Protein AF-A0A915LL38-F1 (afdb_monomer_lite)

Foldseek 3Di:
DCPPPVDDDDDDDDDFQKAKEFDAKDWDWFWDWDDDPDQIFTKIWTFIKDFAPFVFQAAEAEAEQEDDPADDPVLSVLLVLLVVVQQCAALQLGRGHGRMYTYTYGIHDDPGNYDSPSNSVRNNVRVVVCRVPTHMFMKFWKKWKKKKAFPVLVVVLVVLCVVQVKDWPDWDDDPTIIITIIIGTPVSCPPVQVVQCVSRVNRMDMDIDTDTIDTDDPVVRVVVSVVSCVVQPKDKDFDPAAWQDKDWDPDDDPVRDTDMDTDGDDDPDDDDADDDDPDFDWDWDWFLWIWIKTAARDDDPPDRRIDTQDTGAPDDPPDPGGFGWQEKDAQPQDNQWIWTFGQVQKIWIKGWDQDDDDPDRDGIDIDTPDMDRNDPGGWRYKDFFADNPPRSQKMWTFFLQQWIWIAGNVCRVDIDTQEHDPVRAGKRDWEAANPDRQKIWTFGPFDQKIFITGSVDGHDTPDIQHDHPTGWQEKYHQLVDNFWIWIFFQSQKIFICGNVPPPDSHGPDIDGHPGTWNYKDAHNVLRQWIWTGGTRMIIIHGD

Structure (mmCIF, N/CA/C/O backbone):
data_AF-A0A915LL38-F1
#
_entry.id   AF-A0A915LL38-F1
#
loop_
_atom_site.group_PDB
_atom_site.id
_atom_site.type_symbol
_atom_site.label_atom_id
_atom_site.label_alt_id
_atom_site.label_comp_id
_atom_site.label_asym_id
_atom_site.label_entity_id
_atom_site.label_seq_id
_atom_site.pdbx_PDB_ins_code
_atom_site.Cartn_x
_atom_site.Cartn_y
_atom_site.Cartn_z
_atom_site.occupancy
_atom_site.B_iso_or_equiv
_atom_site.auth_seq_id
_atom_site.auth_comp_id
_atom_site.auth_asym_id
_atom_site.auth_atom_id
_atom_site.pdbx_PDB_model_num
ATOM 1 N N . MET A 1 1 ? -30.058 -10.650 5.267 1.00 68.88 1 MET A N 1
ATOM 2 C CA . MET A 1 1 ? -29.071 -11.325 4.387 1.00 68.88 1 MET A CA 1
ATOM 3 C C . MET A 1 1 ? -29.029 -12.828 4.607 1.00 68.88 1 MET A C 1
ATOM 5 O O . MET A 1 1 ? -29.553 -13.526 3.760 1.00 68.88 1 MET A O 1
ATOM 9 N N . LYS A 1 2 ? -28.516 -13.347 5.729 1.00 74.44 2 LYS A N 1
ATOM 10 C CA . LYS A 1 2 ? -28.431 -14.805 5.933 1.00 74.44 2 LYS A CA 1
ATOM 11 C C . LYS A 1 2 ? -29.792 -15.522 5.976 1.00 74.44 2 LYS A C 1
ATOM 13 O O . LYS A 1 2 ? -29.983 -16.490 5.266 1.00 74.44 2 LYS A O 1
ATOM 18 N N . ASN A 1 3 ? -30.751 -15.025 6.761 1.00 77.56 3 ASN A N 1
ATOM 19 C CA . ASN A 1 3 ? -32.023 -15.742 6.967 1.00 77.56 3 ASN A CA 1
ATOM 20 C C . ASN A 1 3 ? -33.035 -15.568 5.824 1.00 77.56 3 ASN A C 1
ATOM 22 O O . ASN A 1 3 ? -33.886 -16.423 5.630 1.00 77.56 3 ASN A O 1
ATOM 26 N N . GLU A 1 4 ? -32.965 -14.449 5.105 1.00 83.88 4 GLU A N 1
ATOM 27 C CA . GLU A 1 4 ? -33.954 -14.090 4.078 1.00 83.88 4 GLU A CA 1
ATOM 28 C C . GLU A 1 4 ? -33.425 -14.294 2.651 1.00 83.88 4 GLU A C 1
ATOM 30 O O . GLU A 1 4 ? -34.201 -14.561 1.744 1.00 83.88 4 GLU A O 1
ATOM 35 N N . PHE A 1 5 ? -32.104 -14.221 2.452 1.00 85.50 5 PHE A N 1
ATOM 36 C CA . PHE A 1 5 ? -31.463 -14.318 1.134 1.00 85.50 5 PHE A CA 1
ATOM 37 C C . PHE A 1 5 ? -30.436 -15.457 1.043 1.00 85.50 5 PHE A C 1
ATOM 39 O O . PHE A 1 5 ? -29.710 -15.518 0.057 1.00 85.50 5 PHE A O 1
ATOM 46 N N . ASP A 1 6 ? -30.329 -16.305 2.075 1.00 79.19 6 ASP A N 1
ATOM 47 C CA . ASP A 1 6 ? -29.375 -17.427 2.173 1.00 79.19 6 ASP A CA 1
ATOM 48 C C . ASP A 1 6 ? -27.926 -17.058 1.786 1.00 79.19 6 ASP A C 1
ATOM 50 O O . ASP A 1 6 ? -27.163 -17.845 1.234 1.00 79.19 6 ASP A O 1
ATOM 54 N N . CYS A 1 7 ? -27.544 -15.806 2.056 1.00 72.44 7 CYS A N 1
ATOM 55 C CA . CYS A 1 7 ? -26.225 -15.277 1.731 1.00 72.44 7 CYS A CA 1
ATOM 56 C C . CYS A 1 7 ? -25.326 -15.354 2.978 1.00 72.44 7 CYS A C 1
ATOM 58 O O . CYS A 1 7 ? -25.593 -14.634 3.956 1.00 72.44 7 CYS A O 1
ATOM 60 N N . PRO A 1 8 ? -24.294 -16.224 2.995 1.00 70.31 8 PRO A N 1
ATOM 61 C CA . PRO A 1 8 ? -23.349 -16.297 4.100 1.00 70.31 8 PRO A CA 1
ATOM 62 C C . PRO A 1 8 ? -22.498 -15.024 4.127 1.00 70.31 8 PRO A C 1
ATOM 64 O O . PRO A 1 8 ? -21.808 -14.700 3.165 1.00 70.31 8 PRO A O 1
ATOM 67 N N . VAL A 1 9 ? -22.560 -14.299 5.244 1.00 78.12 9 VAL A N 1
ATOM 68 C CA . VAL A 1 9 ? -21.786 -13.077 5.483 1.00 78.12 9 VAL A CA 1
ATOM 69 C C . VAL A 1 9 ? -20.932 -13.245 6.731 1.00 78.12 9 VAL A C 1
ATOM 71 O O . VAL A 1 9 ? -21.411 -13.736 7.757 1.00 78.12 9 VAL A O 1
ATOM 74 N N . GLU A 1 10 ? -19.674 -12.831 6.641 1.00 73.31 10 GLU A N 1
ATOM 75 C CA . GLU A 1 10 ? -18.786 -12.706 7.793 1.00 73.31 10 GLU A CA 1
ATOM 76 C C . GLU A 1 10 ? -19.071 -11.368 8.480 1.00 73.31 10 GLU A C 1
ATOM 78 O O . GLU A 1 10 ? -19.051 -10.310 7.852 1.00 73.31 10 GLU A O 1
ATOM 83 N N . LEU A 1 11 ? -19.413 -11.415 9.768 1.00 72.31 11 LEU A N 1
ATOM 84 C CA . LEU A 1 11 ? -19.729 -10.224 10.550 1.00 72.31 11 LEU A CA 1
ATOM 85 C C . LEU A 1 11 ? -18.478 -9.789 11.315 1.00 72.31 11 LEU A C 1
ATOM 87 O O . LEU A 1 11 ? -18.025 -10.495 12.213 1.00 72.31 11 LEU A O 1
ATOM 91 N N . GLY A 1 12 ? -17.935 -8.629 10.952 1.00 68.69 12 GLY A N 1
ATOM 92 C CA . GLY A 1 12 ? -16.878 -7.952 11.701 1.00 68.69 12 GLY A CA 1
ATOM 93 C C . GLY A 1 12 ? -17.430 -6.994 12.759 1.00 68.69 12 GLY A C 1
ATOM 94 O O . GLY A 1 12 ? -18.641 -6.775 12.861 1.00 68.69 12 GLY A O 1
ATOM 95 N N . GLN A 1 13 ? -16.532 -6.388 13.537 1.00 69.06 13 GLN A N 1
ATOM 96 C CA . GLN A 1 13 ? -16.903 -5.255 14.382 1.00 69.06 13 GLN A CA 1
ATOM 97 C C . GLN A 1 13 ? -17.283 -4.049 13.504 1.00 69.06 13 GLN A C 1
ATOM 99 O O . GLN A 1 13 ? -16.668 -3.836 12.457 1.00 69.06 13 GLN A O 1
ATOM 104 N N . PRO A 1 14 ? -18.293 -3.256 13.897 1.00 74.06 14 PRO A N 1
ATOM 105 C CA . PRO A 1 14 ? -18.646 -2.043 13.174 1.00 74.06 14 PRO A CA 1
ATOM 106 C C . PRO A 1 14 ? -17.472 -1.057 13.171 1.00 74.06 14 PRO A C 1
ATOM 108 O O . PRO A 1 14 ? -16.907 -0.743 14.217 1.00 74.06 14 PRO A O 1
ATOM 111 N N . ALA A 1 15 ? -17.115 -0.554 11.990 1.00 77.38 15 ALA A N 1
ATOM 112 C CA . ALA A 1 15 ? -16.049 0.428 11.846 1.00 77.38 15 ALA A CA 1
ATOM 113 C C . ALA A 1 15 ? -16.497 1.801 12.371 1.00 77.38 15 ALA A C 1
ATOM 115 O O . ALA A 1 15 ? -17.581 2.290 12.041 1.00 77.38 15 ALA A O 1
ATOM 116 N N . VAL A 1 16 ? -15.644 2.442 13.172 1.00 86.56 16 VAL A N 1
ATOM 117 C CA . VAL A 1 16 ? -15.850 3.828 13.608 1.00 86.56 16 VAL A CA 1
ATOM 118 C C . VAL A 1 16 ? -15.540 4.759 12.436 1.00 86.56 16 VAL A C 1
ATOM 120 O O . VAL A 1 16 ? -14.494 4.649 11.800 1.00 86.56 16 VAL A O 1
ATOM 123 N N . SER A 1 17 ? -16.438 5.703 12.150 1.00 90.06 17 SER A N 1
ATOM 124 C CA . SER A 1 17 ? -16.209 6.727 11.125 1.00 90.06 17 SER A CA 1
ATOM 125 C C . SER A 1 17 ? -15.268 7.813 11.655 1.00 90.06 17 SER A C 1
ATOM 127 O O . SER A 1 17 ? -15.726 8.882 12.062 1.00 90.06 17 SER A O 1
ATOM 129 N N . TYR A 1 18 ? -13.962 7.558 11.630 1.00 92.31 18 TYR A N 1
ATOM 130 C CA . TYR A 1 18 ? -12.944 8.576 11.893 1.00 92.31 18 TYR A CA 1
ATOM 131 C C . TYR A 1 18 ? -12.947 9.678 10.821 1.00 92.31 18 TYR A C 1
ATOM 133 O O . TYR A 1 18 ? -13.395 9.471 9.686 1.00 92.31 18 TYR A O 1
ATOM 141 N N . LYS A 1 19 ? -12.446 10.860 11.188 1.00 93.69 19 LYS A N 1
ATOM 142 C CA . LYS A 1 19 ? -12.134 11.972 10.274 1.00 93.69 19 LYS A CA 1
ATOM 143 C C . LYS A 1 19 ? -10.692 12.418 10.484 1.00 93.69 19 LYS A C 1
ATOM 145 O O . LYS A 1 19 ? -10.085 12.078 11.494 1.00 93.69 19 LYS A O 1
ATOM 150 N N . GLU A 1 20 ? -10.156 13.188 9.551 1.00 94.12 20 GLU A N 1
ATOM 151 C CA . GLU A 1 20 ? -8.799 13.734 9.643 1.00 94.12 20 GLU A CA 1
ATOM 152 C C . GLU A 1 20 ? -8.841 15.259 9.689 1.00 94.12 20 GLU A C 1
ATOM 154 O O . GLU A 1 20 ? -9.642 15.886 8.997 1.00 94.12 20 GLU A O 1
ATOM 159 N N . THR A 1 21 ? -7.988 15.875 10.503 1.00 94.12 21 THR A N 1
ATOM 160 C CA . THR A 1 21 ? -7.884 17.335 10.563 1.00 94.12 21 THR A CA 1
ATOM 161 C C . THR A 1 21 ? -6.459 17.803 10.815 1.00 94.12 21 THR A C 1
ATOM 163 O O . THR A 1 21 ? -5.564 17.014 11.119 1.00 94.12 21 THR A O 1
ATOM 166 N N . LEU A 1 22 ? -6.243 19.104 10.669 1.00 93.25 22 LEU A N 1
ATOM 167 C CA . LEU A 1 22 ? -4.956 19.740 10.898 1.00 93.25 22 LEU A CA 1
ATOM 168 C C . LEU A 1 22 ? -4.808 20.094 12.387 1.00 93.25 22 LEU A C 1
ATOM 170 O O . LEU A 1 22 ? -5.749 20.577 13.004 1.00 93.25 22 LEU A O 1
ATOM 174 N N . LYS A 1 23 ? -3.629 19.892 12.984 1.00 90.38 23 LYS A N 1
ATOM 175 C CA . LYS A 1 23 ? -3.367 20.283 14.384 1.00 90.38 23 LYS A CA 1
ATOM 176 C C . LYS A 1 23 ? -2.875 21.723 14.515 1.00 90.38 23 LYS A C 1
ATOM 178 O O . LYS A 1 23 ? -3.242 22.433 15.446 1.00 90.38 23 LYS A O 1
ATOM 183 N N . THR A 1 24 ? -1.998 22.142 13.608 1.00 91.94 24 THR A N 1
ATOM 184 C CA . THR A 1 24 ? -1.317 23.443 13.645 1.00 91.94 24 THR A CA 1
ATOM 185 C C . THR A 1 24 ? -1.455 24.151 12.305 1.00 91.94 24 THR A C 1
ATOM 187 O O . THR A 1 24 ? -1.297 23.476 11.289 1.00 91.94 24 THR A O 1
ATOM 190 N N . PRO A 1 25 ? -1.665 25.481 12.271 1.00 93.62 25 PRO A N 1
ATOM 191 C CA . PRO A 1 25 ? -1.742 26.232 11.023 1.00 93.62 25 PRO A CA 1
ATOM 192 C C . PRO A 1 25 ? -0.567 25.955 10.080 1.00 93.62 25 PRO A C 1
ATOM 194 O O . PRO A 1 25 ? 0.588 25.959 10.508 1.00 93.62 25 PRO A O 1
ATOM 197 N N . TYR A 1 26 ? -0.859 25.758 8.796 1.00 94.56 26 TYR A N 1
ATOM 198 C CA . TYR A 1 26 ? 0.138 25.477 7.766 1.00 94.56 26 TYR A CA 1
ATOM 199 C C . TYR A 1 26 ? 0.114 26.561 6.689 1.00 94.56 26 TYR A C 1
ATOM 201 O O . TYR A 1 26 ? -0.915 26.792 6.058 1.00 94.56 26 TYR A O 1
ATOM 209 N N . ARG A 1 27 ? 1.245 27.243 6.480 1.00 94.62 27 ARG A N 1
ATOM 210 C CA . ARG A 1 27 ? 1.398 28.237 5.407 1.00 94.62 27 ARG A CA 1
ATOM 211 C C . ARG A 1 27 ? 1.916 27.544 4.156 1.00 94.62 27 ARG A C 1
ATOM 213 O O . ARG A 1 27 ? 2.915 26.834 4.237 1.00 94.62 27 ARG A O 1
ATOM 220 N N . PHE A 1 28 ? 1.274 27.786 3.021 1.00 92.94 28 PHE A N 1
ATOM 221 C CA . PHE A 1 28 ? 1.658 27.195 1.745 1.00 92.94 28 PHE A CA 1
ATOM 222 C C . PHE A 1 28 ? 1.964 28.273 0.706 1.00 92.94 28 PHE A C 1
ATOM 224 O O . PHE A 1 28 ? 1.309 29.312 0.653 1.00 92.94 28 PHE A O 1
ATOM 231 N N . ASN A 1 29 ? 2.949 27.990 -0.143 1.00 93.19 29 ASN A N 1
ATOM 232 C CA . ASN A 1 29 ? 3.194 28.687 -1.398 1.00 93.19 29 ASN A CA 1
ATOM 233 C C . ASN A 1 29 ? 3.521 27.607 -2.430 1.00 93.19 29 ASN A C 1
ATOM 235 O O . ASN A 1 29 ? 4.539 26.925 -2.313 1.00 93.19 29 ASN A O 1
ATOM 239 N N . PHE A 1 30 ? 2.616 27.406 -3.384 1.00 93.19 30 PHE A N 1
ATOM 240 C CA . PHE A 1 30 ? 2.692 26.306 -4.330 1.00 93.19 30 PHE A CA 1
ATOM 241 C C . PHE A 1 30 ? 2.606 26.806 -5.765 1.00 93.19 30 PHE A C 1
ATOM 243 O O . PHE A 1 30 ? 1.687 27.543 -6.126 1.00 93.19 30 PHE A O 1
ATOM 250 N N . ARG A 1 31 ? 3.533 26.340 -6.607 1.00 91.69 31 ARG A N 1
ATOM 251 C CA . ARG A 1 31 ? 3.611 26.686 -8.027 1.00 91.69 31 ARG A CA 1
ATOM 252 C C . ARG A 1 31 ? 3.533 25.438 -8.899 1.00 91.69 31 ARG A C 1
ATOM 254 O O . ARG A 1 31 ? 4.475 24.655 -8.977 1.00 91.69 31 ARG A O 1
ATOM 261 N N . HIS A 1 32 ? 2.440 25.311 -9.639 1.00 88.25 32 HIS A N 1
ATOM 262 C CA . HIS A 1 32 ? 2.255 24.316 -10.688 1.00 88.25 32 HIS A CA 1
ATOM 263 C C . HIS A 1 32 ? 2.714 24.879 -12.035 1.00 88.25 32 HIS A C 1
ATOM 265 O O . HIS A 1 32 ? 2.169 25.871 -12.524 1.00 88.25 32 HIS A O 1
ATOM 271 N N . LYS A 1 33 ? 3.705 24.237 -12.660 1.00 88.44 33 LYS A N 1
ATOM 272 C CA . LYS A 1 33 ? 4.125 24.525 -14.037 1.00 88.44 33 LYS A CA 1
ATOM 273 C C . LYS A 1 33 ? 4.385 23.214 -14.771 1.00 88.44 33 LYS A C 1
ATOM 275 O O . LYS A 1 33 ? 5.311 22.488 -14.423 1.00 88.44 33 LYS A O 1
ATOM 280 N N . LYS A 1 34 ? 3.604 22.932 -15.814 1.00 83.19 34 LYS A N 1
ATOM 281 C CA . LYS A 1 34 ? 3.813 21.782 -16.704 1.00 83.19 34 LYS A CA 1
ATOM 282 C C . LYS A 1 34 ? 3.787 22.251 -18.153 1.00 83.19 34 LYS A C 1
ATOM 284 O O . LYS A 1 34 ? 2.810 22.849 -18.591 1.00 83.19 34 LYS A O 1
ATOM 289 N N . GLN A 1 35 ? 4.861 21.980 -18.889 1.00 75.56 35 GLN A N 1
ATOM 290 C CA . GLN A 1 35 ? 4.996 22.341 -20.299 1.00 75.56 35 GLN A CA 1
ATOM 291 C C . GLN A 1 35 ? 5.463 21.104 -21.072 1.00 75.56 35 GLN A C 1
ATOM 293 O O . GLN A 1 35 ? 6.654 20.854 -21.211 1.00 75.56 35 GLN A O 1
ATOM 298 N N . THR A 1 36 ? 4.510 20.284 -21.512 1.00 59.91 36 THR A N 1
ATOM 299 C CA . THR A 1 36 ? 4.756 19.076 -22.315 1.00 59.91 36 THR A CA 1
ATOM 300 C C . THR A 1 36 ? 4.181 19.288 -23.709 1.00 59.91 36 THR A C 1
ATOM 302 O O . THR A 1 36 ? 2.989 19.072 -23.888 1.00 59.91 36 THR A O 1
ATOM 305 N N . GLY A 1 37 ? 4.998 19.755 -24.661 1.00 61.84 37 GLY A N 1
ATOM 306 C CA . GLY A 1 37 ? 4.751 19.780 -26.120 1.00 61.84 37 GLY A CA 1
ATOM 307 C C . GLY A 1 37 ? 3.526 20.538 -26.678 1.00 61.84 37 GLY A C 1
ATOM 308 O O . GLY A 1 37 ? 3.541 20.896 -27.850 1.00 61.84 37 GLY A O 1
ATOM 309 N N . GLY A 1 38 ? 2.490 20.800 -25.876 1.00 71.19 38 GLY A N 1
ATOM 310 C CA . GLY A 1 38 ? 1.219 21.438 -26.236 1.00 71.19 38 GLY A CA 1
ATOM 311 C C . GLY A 1 38 ? 0.833 22.550 -25.251 1.00 71.19 38 GLY A C 1
ATOM 312 O O . GLY A 1 38 ? 1.714 23.218 -24.712 1.00 71.19 38 GLY A O 1
ATOM 313 N N . HIS A 1 39 ? -0.472 22.762 -25.015 1.00 68.31 39 HIS A N 1
ATOM 314 C CA . HIS A 1 39 ? -0.957 23.793 -24.084 1.00 68.31 39 HIS A CA 1
ATOM 315 C C . HIS A 1 39 ? -0.325 23.634 -22.695 1.00 68.31 39 HIS A C 1
ATOM 317 O O . HIS A 1 39 ? -0.436 22.578 -22.066 1.00 68.31 39 HIS A O 1
ATOM 323 N N . GLY A 1 40 ? 0.349 24.688 -22.230 1.00 80.19 40 GLY A N 1
ATOM 324 C CA . GLY A 1 40 ? 0.958 24.715 -20.912 1.00 80.19 40 GLY A CA 1
ATOM 325 C C . GLY A 1 40 ? -0.099 24.714 -19.814 1.00 80.19 40 GLY A C 1
ATOM 326 O O . GLY A 1 40 ? -1.244 25.116 -20.014 1.00 80.19 40 GLY A O 1
ATOM 327 N N . GLN A 1 41 ? 0.294 24.251 -18.632 1.00 87.12 41 GLN A N 1
ATOM 328 C CA . GLN A 1 41 ? -0.480 24.422 -17.409 1.00 87.12 41 GLN A CA 1
ATOM 329 C C . GLN A 1 41 ? 0.317 25.280 -16.440 1.00 87.12 41 GLN A C 1
ATOM 331 O O . GLN A 1 41 ? 1.473 24.966 -16.133 1.00 87.12 41 GLN A O 1
ATOM 336 N N . PHE A 1 42 ? -0.316 26.336 -15.942 1.00 89.62 42 PHE A N 1
ATOM 337 C CA . PHE A 1 42 ? 0.270 27.231 -14.959 1.00 89.62 42 PHE A CA 1
ATOM 338 C C . PHE A 1 42 ? -0.739 27.619 -13.879 1.00 89.62 42 PHE A C 1
ATOM 340 O O . PHE A 1 42 ? -1.865 28.016 -14.188 1.00 89.62 42 PHE A O 1
ATOM 347 N N . GLY A 1 43 ? -0.309 27.571 -12.622 1.00 90.94 43 GLY A N 1
ATOM 348 C CA . GLY A 1 43 ? -1.015 28.181 -11.502 1.00 90.94 43 GLY A CA 1
ATOM 349 C C . GLY A 1 43 ? -0.109 28.288 -10.283 1.00 90.94 43 GLY A C 1
ATOM 350 O O . GLY A 1 43 ? 0.601 27.344 -9.954 1.00 90.94 43 GLY A O 1
ATOM 351 N N . GLU A 1 44 ? -0.124 29.435 -9.620 1.00 92.62 44 GLU A N 1
ATOM 352 C CA . GLU A 1 44 ? 0.602 29.675 -8.373 1.00 92.62 44 GLU A CA 1
ATOM 353 C C . GLU A 1 44 ? -0.400 30.158 -7.327 1.00 92.62 44 GLU A C 1
ATOM 355 O O . GLU A 1 44 ? -1.184 31.063 -7.618 1.00 92.62 44 GLU A O 1
ATOM 360 N N . ILE A 1 45 ? -0.416 29.530 -6.153 1.00 92.94 45 ILE A N 1
ATOM 361 C CA . ILE A 1 45 ? -1.306 29.881 -5.041 1.00 92.94 45 ILE A CA 1
ATOM 362 C C . ILE A 1 45 ? -0.511 29.977 -3.744 1.00 92.94 45 ILE A C 1
ATOM 364 O O . ILE A 1 45 ? 0.352 29.141 -3.471 1.00 92.94 45 ILE A O 1
ATOM 368 N N . GLU A 1 46 ? -0.837 30.964 -2.923 1.00 93.56 46 GLU A N 1
ATOM 369 C CA . GLU A 1 46 ? -0.294 31.112 -1.580 1.00 93.56 46 GLU A CA 1
ATOM 370 C C . GLU A 1 46 ? -1.387 31.415 -0.559 1.00 93.56 46 GLU A C 1
ATOM 372 O O . GLU A 1 46 ? -2.418 32.028 -0.857 1.00 93.56 46 GLU A O 1
ATOM 377 N N . GLY A 1 47 ? -1.181 30.939 0.664 1.00 93.31 47 GLY A N 1
ATOM 378 C CA . GLY A 1 47 ? -2.191 31.047 1.697 1.00 93.31 47 GLY A CA 1
ATOM 379 C C . GLY A 1 47 ? -1.858 30.301 2.976 1.00 93.31 47 GLY A C 1
ATOM 380 O O . GLY A 1 47 ? -0.714 29.923 3.245 1.00 93.31 47 GLY A O 1
ATOM 381 N N . VAL A 1 48 ? -2.890 30.111 3.794 1.00 94.81 48 VAL A N 1
ATOM 382 C CA . VAL A 1 48 ? -2.792 29.438 5.090 1.00 94.81 48 VAL A CA 1
ATOM 383 C C . VAL A 1 48 ? -3.950 28.465 5.255 1.00 94.81 48 VAL A C 1
ATOM 385 O O . VAL A 1 48 ? -5.093 28.802 4.963 1.00 94.81 48 VAL A O 1
ATOM 388 N N . ILE A 1 49 ? -3.654 27.267 5.749 1.00 94.50 49 ILE A N 1
ATOM 389 C CA . ILE A 1 49 ? -4.644 26.298 6.213 1.00 94.50 49 ILE A CA 1
ATOM 390 C C . ILE A 1 49 ? -4.697 26.400 7.732 1.00 94.50 49 ILE A C 1
ATOM 392 O O . ILE A 1 49 ? -3.691 26.159 8.399 1.00 94.50 49 ILE A O 1
ATOM 396 N N . ASN A 1 50 ? -5.854 26.760 8.274 1.00 93.19 50 ASN A N 1
ATOM 397 C CA . ASN A 1 50 ? -6.085 26.836 9.710 1.00 93.19 50 ASN A CA 1
ATOM 398 C C . ASN A 1 50 ? -6.960 25.669 10.182 1.00 93.19 50 ASN A C 1
ATOM 400 O O . ASN A 1 50 ? -7.917 25.307 9.490 1.00 93.19 50 ASN A O 1
ATOM 404 N N . PRO A 1 51 ? -6.678 25.105 11.368 1.00 91.75 51 PRO A N 1
ATOM 405 C CA . PRO A 1 51 ? -7.627 24.226 12.031 1.00 91.75 51 PRO A CA 1
ATOM 406 C C . PRO A 1 51 ? -8.860 25.016 12.473 1.00 91.75 51 PRO A C 1
ATOM 408 O O . PRO A 1 51 ? -8.749 26.147 12.952 1.00 91.75 51 PRO A O 1
ATOM 411 N N . GLN A 1 52 ? -10.035 24.420 12.313 1.00 88.25 52 GLN A N 1
ATOM 412 C CA . GLN A 1 52 ? -11.290 24.978 12.804 1.00 88.25 52 GLN A CA 1
ATOM 413 C C . GLN A 1 52 ? -11.524 24.602 14.275 1.00 88.25 52 GLN A C 1
ATOM 415 O O . GLN A 1 52 ? -10.959 23.624 14.771 1.00 88.25 52 GLN A O 1
ATOM 420 N N . PRO A 1 53 ? -12.345 25.381 15.003 1.00 82.25 53 PRO A N 1
ATOM 421 C CA . PRO A 1 53 ? -12.722 25.036 16.364 1.00 82.25 53 PRO A CA 1
ATOM 422 C C . PRO A 1 53 ? -13.579 23.754 16.398 1.00 82.25 53 PRO A C 1
ATOM 424 O O . PRO A 1 53 ? -14.208 23.407 15.389 1.00 82.25 53 PRO A O 1
ATOM 427 N N . PRO A 1 54 ? -13.654 23.063 17.554 1.00 74.25 54 PRO A N 1
ATOM 428 C CA . PRO A 1 54 ? -14.308 21.760 17.682 1.00 74.25 54 PRO A CA 1
ATOM 429 C C . PRO A 1 54 ? -15.752 21.697 17.167 1.00 74.25 54 PRO A C 1
ATOM 431 O O . PRO A 1 54 ? -16.196 20.662 16.669 1.00 74.25 54 PRO A O 1
ATOM 434 N N . GLU A 1 55 ? -16.486 22.805 17.244 1.00 77.44 55 GLU A N 1
ATOM 435 C CA . GLU A 1 55 ? -17.878 22.920 16.805 1.00 77.44 55 GLU A CA 1
ATOM 436 C C . GLU A 1 55 ? -18.029 22.870 15.276 1.00 77.44 55 GLU A C 1
ATOM 438 O O . GLU A 1 55 ? -19.100 22.537 14.771 1.00 77.44 55 GLU A O 1
ATOM 443 N N . ARG A 1 56 ? -16.961 23.179 14.527 1.00 81.62 56 ARG A N 1
ATOM 444 C CA . ARG A 1 56 ? -16.930 23.197 13.053 1.00 81.62 56 ARG A CA 1
ATOM 445 C C . ARG A 1 56 ? -16.065 22.082 12.461 1.00 81.62 56 ARG A C 1
ATOM 447 O O . ARG A 1 56 ? -15.795 22.089 11.261 1.00 81.62 56 ARG A O 1
ATOM 454 N N . ASN A 1 57 ? -15.706 21.077 13.262 1.00 79.12 57 ASN A N 1
ATOM 455 C CA . ASN A 1 57 ? -14.874 19.940 12.852 1.00 79.12 57 ASN A CA 1
ATOM 456 C C . ASN A 1 57 ? -15.464 19.059 11.735 1.00 79.12 57 ASN A C 1
ATOM 458 O O . ASN A 1 57 ? -14.808 18.122 11.293 1.00 79.12 57 ASN A O 1
ATOM 462 N N . THR A 1 58 ? -16.682 19.329 11.262 1.00 81.69 58 THR A N 1
ATOM 463 C CA . THR A 1 58 ? -17.344 18.617 10.157 1.00 81.69 58 THR A CA 1
ATOM 464 C C . THR A 1 58 ? -17.279 19.353 8.820 1.00 81.69 58 THR A C 1
ATOM 466 O O . THR A 1 58 ? -17.607 18.761 7.793 1.00 81.69 58 THR A O 1
ATOM 469 N N . ILE A 1 59 ? -16.861 20.622 8.805 1.00 86.88 59 ILE A N 1
ATOM 470 C CA . ILE A 1 59 ? -16.947 21.490 7.627 1.00 86.88 59 ILE A CA 1
ATOM 471 C C . ILE A 1 59 ? -15.540 21.771 7.095 1.00 86.88 59 ILE A C 1
ATOM 473 O O . ILE A 1 59 ? -14.595 21.953 7.860 1.00 86.88 59 ILE A O 1
ATOM 477 N N . VAL A 1 60 ? -15.411 21.795 5.770 1.00 89.56 60 VAL A N 1
ATOM 478 C CA . VAL A 1 60 ? -14.240 22.328 5.070 1.00 89.56 60 VAL A CA 1
ATOM 479 C C . VAL A 1 60 ? -14.627 23.694 4.521 1.00 89.56 60 VAL A C 1
ATOM 481 O O . VAL A 1 60 ? -15.547 23.800 3.708 1.00 89.56 60 VAL A O 1
ATOM 484 N N . GLU A 1 61 ? -13.952 24.741 4.984 1.00 90.94 61 GLU A N 1
ATOM 485 C CA . GLU A 1 61 ? -14.203 26.112 4.549 1.00 90.94 61 GLU A CA 1
ATOM 486 C C . GLU A 1 61 ? -13.108 26.591 3.593 1.00 90.94 61 GLU A C 1
ATOM 488 O O . GLU A 1 61 ? -11.929 26.274 3.749 1.00 90.94 61 GLU A O 1
ATOM 493 N N . PHE A 1 62 ? -13.516 27.348 2.576 1.00 93.00 62 PHE A N 1
ATOM 494 C CA . PHE A 1 62 ? -12.611 27.984 1.628 1.00 93.00 62 PHE A CA 1
ATOM 495 C C . PHE A 1 62 ? -12.920 29.477 1.578 1.00 93.00 62 PHE A C 1
ATOM 497 O O . PHE A 1 62 ? -14.000 29.862 1.107 1.00 93.00 62 PHE A O 1
ATOM 504 N N . THR A 1 63 ? -11.963 30.278 2.043 1.00 91.50 63 THR A N 1
ATOM 505 C CA . THR A 1 63 ? -12.072 31.731 2.190 1.00 91.50 63 THR A CA 1
ATOM 506 C C . THR A 1 63 ? -11.086 32.417 1.245 1.00 91.50 63 THR A C 1
ATOM 508 O O . THR A 1 63 ? -9.900 32.091 1.215 1.00 91.50 63 THR A O 1
ATOM 511 N N . ASP A 1 64 ? -11.579 33.381 0.470 1.00 89.38 64 ASP A N 1
ATOM 512 C CA . ASP A 1 64 ? -10.761 34.222 -0.405 1.00 89.38 64 ASP A CA 1
ATOM 513 C C . ASP A 1 64 ? -10.437 35.541 0.308 1.00 89.38 64 ASP A C 1
ATOM 515 O O . ASP A 1 64 ? -11.330 36.355 0.539 1.00 89.38 64 ASP A O 1
ATOM 519 N N . ASN A 1 65 ? -9.165 35.732 0.658 1.00 88.31 65 ASN A N 1
ATOM 520 C CA . ASN A 1 65 ? -8.618 36.974 1.206 1.00 88.31 65 ASN A CA 1
ATOM 521 C C . ASN A 1 65 ? -7.655 37.654 0.218 1.00 88.31 65 ASN A C 1
ATOM 523 O O . ASN A 1 65 ? -6.840 38.483 0.631 1.00 88.31 65 ASN A O 1
ATOM 527 N N . SER A 1 66 ? -7.728 37.316 -1.074 1.00 82.00 66 SER A N 1
ATOM 528 C CA . SER A 1 66 ? -6.845 37.901 -2.077 1.00 82.00 66 SER A CA 1
ATOM 529 C C . SER A 1 66 ? -7.139 39.380 -2.331 1.00 82.00 66 SER A C 1
ATOM 531 O O . SER A 1 66 ? -8.274 39.795 -2.577 1.00 82.00 66 SER A O 1
ATOM 533 N N . VAL A 1 67 ? -6.087 40.202 -2.254 1.00 71.69 67 VAL A N 1
ATOM 534 C CA . VAL A 1 67 ? -6.144 41.651 -2.491 1.00 71.69 67 VAL A CA 1
ATOM 535 C C . VAL A 1 67 ? -5.333 41.965 -3.751 1.00 71.69 67 VAL A C 1
ATOM 537 O O . VAL A 1 67 ? -4.155 42.292 -3.672 1.00 71.69 67 VAL A O 1
ATOM 540 N N . GLY A 1 68 ? -5.950 41.845 -4.932 1.00 64.81 68 GLY A N 1
ATOM 541 C CA . GLY A 1 68 ? -5.298 42.163 -6.212 1.00 64.81 68 GLY A CA 1
ATOM 542 C C . GLY A 1 68 ? -5.858 41.409 -7.425 1.00 64.81 68 GLY A C 1
ATOM 543 O O . GLY A 1 68 ? -6.882 40.737 -7.336 1.00 64.81 68 GLY A O 1
ATOM 544 N N . GLU A 1 69 ? -5.175 41.524 -8.571 1.00 69.56 69 GLU A N 1
ATOM 545 C CA . GLU A 1 69 ? -5.495 40.799 -9.820 1.00 69.56 69 GLU A CA 1
ATOM 546 C C . GLU A 1 69 ? -4.746 39.455 -9.972 1.00 69.56 69 GLU A C 1
ATOM 548 O O . GLU A 1 69 ? -4.867 38.803 -11.009 1.00 69.56 69 GLU A O 1
ATOM 553 N N . GLY A 1 70 ? -3.977 39.015 -8.963 1.00 77.81 70 GLY A N 1
ATOM 554 C CA . GLY A 1 70 ? -3.115 37.825 -9.045 1.00 77.81 70 GLY A CA 1
ATOM 555 C C . GLY A 1 70 ? -3.859 36.545 -9.450 1.00 77.81 70 GLY A C 1
ATOM 556 O O . GLY A 1 70 ? -3.463 35.852 -10.398 1.00 77.81 70 GLY A O 1
ATOM 557 N N . VAL A 1 71 ? -4.997 36.278 -8.796 1.00 83.81 71 VAL A N 1
ATOM 558 C CA . VAL A 1 71 ? -5.909 35.177 -9.142 1.00 83.81 71 VAL A CA 1
ATOM 559 C C . VAL A 1 71 ? -7.305 35.720 -9.476 1.00 83.81 71 VAL A C 1
ATOM 561 O O . VAL A 1 71 ? -8.034 36.162 -8.591 1.00 83.81 71 VAL A O 1
ATOM 564 N N . PRO A 1 72 ? -7.742 35.648 -10.747 1.00 85.38 72 PRO A N 1
ATOM 565 C CA . PRO A 1 72 ? -9.089 36.048 -11.136 1.00 85.38 72 PRO A CA 1
ATOM 566 C C . PRO A 1 72 ? -10.189 35.273 -10.392 1.00 85.38 72 PRO A C 1
ATOM 568 O O . PRO A 1 72 ? -10.175 34.040 -10.355 1.00 85.38 72 PRO A O 1
ATOM 571 N N . LYS A 1 73 ? -11.226 35.979 -9.915 1.00 85.31 73 LYS A N 1
ATOM 572 C CA . LYS A 1 73 ? -12.354 35.395 -9.151 1.00 85.31 73 LYS A CA 1
ATOM 573 C C . LYS A 1 73 ? -13.080 34.243 -9.855 1.00 85.31 73 LYS A C 1
ATOM 575 O O . LYS A 1 73 ? -13.640 33.375 -9.190 1.00 85.31 73 LYS A O 1
ATOM 580 N N . LYS A 1 74 ? -13.035 34.187 -11.192 1.00 87.81 74 LYS A N 1
ATOM 581 C CA . LYS A 1 74 ? -13.591 33.071 -11.981 1.00 87.81 74 LYS A CA 1
ATOM 582 C C . LYS A 1 74 ? -13.000 31.709 -11.585 1.00 87.81 74 LYS A C 1
ATOM 584 O O . LYS A 1 74 ? -13.706 30.709 -11.633 1.00 87.81 74 LYS A O 1
ATOM 589 N N . PHE A 1 75 ? -11.743 31.677 -11.137 1.00 89.12 75 PHE A N 1
ATOM 590 C CA . PHE A 1 75 ? -11.042 30.444 -10.779 1.00 89.12 75 PHE A CA 1
ATOM 591 C C . PHE A 1 75 ? -11.296 29.980 -9.338 1.00 89.12 75 PHE A C 1
ATOM 593 O O . PHE A 1 75 ? -10.909 28.864 -8.996 1.00 89.12 75 PHE A O 1
ATOM 600 N N . MET A 1 76 ? -11.991 30.765 -8.503 1.00 90.00 76 MET A N 1
ATOM 601 C CA . MET A 1 76 ? -12.311 30.366 -7.122 1.00 90.00 76 MET A CA 1
ATOM 602 C C . MET A 1 76 ? -13.187 29.110 -7.070 1.00 90.00 76 MET A C 1
ATOM 604 O O . MET A 1 76 ? -12.985 28.242 -6.224 1.00 90.00 76 MET A O 1
ATOM 608 N N . SER A 1 77 ? -14.122 28.965 -8.016 1.00 91.88 77 SER A N 1
ATOM 609 C CA . SER A 1 77 ? -14.931 27.745 -8.136 1.00 91.88 77 SER A CA 1
ATOM 610 C C . SER A 1 77 ? -14.071 26.529 -8.499 1.00 91.88 77 SER A C 1
ATOM 612 O O . SER A 1 77 ? -14.268 25.445 -7.955 1.00 91.88 77 SER A O 1
ATOM 614 N N . SER A 1 78 ? -13.084 26.715 -9.375 1.00 93.38 78 SER A N 1
ATOM 615 C CA . SER A 1 78 ? -12.162 25.665 -9.820 1.00 93.38 78 SER A CA 1
ATOM 616 C C . SER A 1 78 ? -11.224 25.227 -8.688 1.00 93.38 78 SER A C 1
ATOM 618 O O . SER A 1 78 ? -11.071 24.034 -8.443 1.00 93.38 78 SER A O 1
ATOM 620 N N . LEU A 1 79 ? -10.690 26.172 -7.908 1.00 92.50 79 LEU A N 1
ATOM 621 C CA . LEU A 1 79 ? -9.923 25.873 -6.694 1.00 92.50 79 LEU A CA 1
ATOM 622 C C . LEU A 1 79 ? -10.759 25.098 -5.666 1.00 92.50 79 LEU A C 1
ATOM 624 O O . LEU A 1 79 ? -10.314 24.065 -5.172 1.00 92.50 79 LEU A O 1
ATOM 628 N N . ARG A 1 80 ? -11.998 25.534 -5.401 1.00 93.44 80 ARG A N 1
ATOM 629 C CA . ARG A 1 80 ? -12.911 24.841 -4.479 1.00 93.44 80 ARG A CA 1
ATOM 630 C C . ARG A 1 80 ? -13.185 23.398 -4.910 1.00 93.44 80 ARG A C 1
ATOM 632 O O . ARG A 1 80 ? -13.116 22.502 -4.078 1.00 93.44 80 ARG A O 1
ATOM 639 N N . LYS A 1 81 ? -13.412 23.153 -6.205 1.00 93.62 81 LYS A N 1
ATOM 640 C CA . LYS A 1 81 ? -13.580 21.790 -6.744 1.00 93.62 81 LYS A CA 1
ATOM 641 C C . LYS A 1 81 ? -12.341 20.919 -6.526 1.00 93.62 81 LYS A C 1
ATOM 643 O O . LYS A 1 81 ? -12.480 19.743 -6.210 1.00 93.62 81 LYS A O 1
ATOM 648 N N . GLY A 1 82 ? -11.140 21.482 -6.683 1.00 92.06 82 GLY A N 1
ATOM 649 C CA . GLY A 1 82 ? -9.889 20.775 -6.387 1.00 92.06 82 GLY A CA 1
ATOM 650 C C . GLY A 1 82 ? -9.750 20.419 -4.906 1.00 92.06 82 GLY A C 1
ATOM 651 O O . GLY A 1 82 ? -9.347 19.301 -4.586 1.00 92.06 82 GLY A O 1
ATOM 652 N N . LEU A 1 83 ? -10.149 21.332 -4.013 1.00 93.69 83 LEU A N 1
ATOM 653 C CA . LEU A 1 83 ? -10.163 21.098 -2.569 1.00 93.69 83 LEU A CA 1
ATOM 654 C C . LEU A 1 83 ? -11.171 20.003 -2.183 1.00 93.69 83 LEU A C 1
ATOM 656 O O . LEU A 1 83 ? -10.809 19.062 -1.491 1.00 93.69 83 LEU A O 1
ATOM 660 N N . GLU A 1 84 ? -12.406 20.069 -2.679 1.00 92.50 84 GLU A N 1
ATOM 661 C CA . GLU A 1 84 ? -13.441 19.051 -2.426 1.00 92.50 84 GLU A CA 1
ATOM 662 C C . GLU A 1 84 ? -13.077 17.666 -2.985 1.00 92.50 84 GLU A C 1
ATOM 664 O O . GLU A 1 84 ? -13.531 16.644 -2.471 1.00 92.50 84 GLU A O 1
ATOM 669 N N . ALA A 1 85 ? -12.282 17.609 -4.059 1.00 91.12 85 ALA A N 1
ATOM 670 C CA . ALA A 1 85 ? -11.829 16.348 -4.634 1.00 91.12 85 ALA A CA 1
ATOM 671 C C . ALA A 1 85 ? -10.784 15.657 -3.749 1.00 91.12 85 ALA A C 1
ATOM 673 O O . ALA A 1 85 ? -10.868 14.445 -3.559 1.00 91.12 85 ALA A O 1
ATOM 674 N N . ILE A 1 86 ? -9.820 16.414 -3.215 1.00 91.69 86 ILE A N 1
ATOM 675 C CA . ILE A 1 86 ? -8.715 15.856 -2.426 1.00 91.69 86 ILE A CA 1
ATOM 676 C C . ILE A 1 86 ? -9.120 15.571 -0.973 1.00 91.69 86 ILE A C 1
ATOM 678 O O . ILE A 1 86 ? -8.698 14.562 -0.426 1.00 91.69 86 ILE A O 1
ATOM 682 N N . THR A 1 87 ? -10.010 16.368 -0.367 1.00 92.19 87 THR A N 1
ATOM 683 C CA . THR A 1 87 ? -10.433 16.178 1.037 1.00 92.19 87 THR A CA 1
ATOM 684 C C . THR A 1 87 ? -11.284 14.932 1.282 1.00 92.19 87 THR A C 1
ATOM 686 O O . THR A 1 87 ? -11.568 14.609 2.433 1.00 92.19 87 THR A O 1
ATOM 689 N N . LYS A 1 88 ? -11.680 14.197 0.237 1.00 91.44 88 LYS A N 1
ATOM 690 C CA . LYS A 1 88 ? -12.367 12.904 0.382 1.00 91.44 88 LYS A CA 1
ATOM 691 C C . LYS A 1 88 ? -11.474 11.825 0.990 1.00 91.44 88 LYS A C 1
ATOM 693 O O . LYS A 1 88 ? -11.994 10.977 1.708 1.00 91.44 88 LYS A O 1
ATOM 698 N N . GLU A 1 89 ? -10.171 11.875 0.720 1.00 88.56 89 GLU A N 1
ATOM 699 C CA . GLU A 1 89 ? -9.190 10.898 1.191 1.00 88.56 89 GLU A CA 1
ATOM 700 C C . GLU A 1 89 ? -8.033 11.610 1.889 1.00 88.56 89 GLU A C 1
ATOM 702 O O . GLU A 1 89 ? -7.200 12.253 1.249 1.00 88.56 89 GLU A O 1
ATOM 707 N N . GLY A 1 90 ? -7.973 11.484 3.210 1.00 88.06 90 GLY A N 1
ATOM 708 C CA . GLY A 1 90 ? -6.928 12.085 4.026 1.00 88.06 90 GLY A CA 1
ATOM 709 C C . GLY A 1 90 ? -5.573 11.367 3.974 1.00 88.06 90 GLY A C 1
ATOM 710 O O . GLY A 1 90 ? -5.440 10.268 3.417 1.00 88.06 90 GLY A O 1
ATOM 711 N N . PRO A 1 91 ? -4.523 12.004 4.513 1.00 87.81 91 PRO A N 1
ATOM 712 C CA . PRO A 1 91 ? -3.174 11.450 4.560 1.00 87.81 91 PRO A CA 1
ATOM 713 C C . PRO A 1 91 ? -2.980 10.215 5.454 1.00 87.81 91 PRO A C 1
ATOM 715 O O . PRO A 1 91 ? -2.149 9.380 5.105 1.00 87.81 91 PRO A O 1
ATOM 718 N N . LEU A 1 92 ? -3.683 10.085 6.585 1.00 87.12 92 LEU A N 1
ATOM 719 C CA . LEU A 1 92 ? -3.356 9.095 7.625 1.00 87.12 92 LEU A CA 1
ATOM 720 C C . LEU A 1 92 ? -3.970 7.719 7.358 1.00 87.12 92 LEU A C 1
ATOM 722 O O . LEU A 1 92 ? -3.248 6.731 7.252 1.00 87.12 92 LEU A O 1
ATOM 726 N N . ILE A 1 93 ? -5.298 7.658 7.261 1.00 88.25 93 ILE A N 1
ATOM 727 C CA . ILE A 1 93 ? -6.066 6.413 7.091 1.00 88.25 93 ILE A CA 1
ATOM 728 C C . ILE A 1 93 ? -7.035 6.508 5.907 1.00 88.25 93 ILE A C 1
ATOM 730 O O . ILE A 1 93 ? -8.002 5.750 5.811 1.00 88.25 93 ILE A O 1
ATOM 734 N N . LYS A 1 94 ? -6.816 7.483 5.015 1.00 88.06 94 LYS A N 1
ATOM 735 C CA . LYS A 1 94 ? -7.730 7.814 3.910 1.00 88.06 94 LYS A CA 1
ATOM 736 C C . LYS A 1 94 ? -9.135 8.186 4.392 1.00 88.06 94 LYS A C 1
ATOM 738 O O . LYS A 1 94 ? -10.088 8.117 3.620 1.00 88.06 94 LYS A O 1
ATOM 743 N N . ALA A 1 95 ? -9.275 8.621 5.646 1.00 90.75 95 ALA A N 1
ATOM 744 C CA . ALA A 1 95 ? -10.534 9.151 6.144 1.00 90.75 95 ALA A CA 1
ATOM 745 C C . ALA A 1 95 ? -10.741 10.571 5.596 1.00 90.75 95 ALA A C 1
ATOM 747 O O . ALA A 1 95 ? -9.771 11.290 5.354 1.00 90.75 95 ALA A O 1
ATOM 748 N N . PRO A 1 96 ? -11.989 11.009 5.384 1.00 93.25 96 PRO A N 1
ATOM 749 C CA . PRO A 1 96 ? -12.234 12.326 4.821 1.00 93.25 96 PRO A CA 1
ATOM 750 C C . PRO A 1 96 ? -11.751 13.421 5.775 1.00 93.25 96 PRO A C 1
ATOM 752 O O . PRO A 1 96 ? -11.983 13.369 6.989 1.00 93.25 96 PRO A O 1
ATOM 755 N N . VAL A 1 97 ? -11.096 14.418 5.191 1.00 94.12 97 VAL A N 1
ATOM 756 C CA . VAL A 1 97 ? -10.542 15.571 5.889 1.00 94.12 97 VAL A CA 1
ATOM 757 C C . VAL A 1 97 ? -11.650 16.574 6.183 1.00 94.12 97 VAL A C 1
ATOM 759 O O . VAL A 1 97 ? -12.356 17.015 5.275 1.00 94.12 97 VAL A O 1
ATOM 762 N N . THR A 1 98 ? -11.788 16.963 7.446 1.00 92.94 98 THR A N 1
ATOM 763 C CA . THR A 1 98 ? -12.795 17.920 7.918 1.00 92.94 98 THR A CA 1
ATOM 764 C C . THR A 1 98 ? -12.204 18.875 8.958 1.00 92.94 98 THR A C 1
ATOM 766 O O . THR A 1 98 ? -11.103 18.665 9.465 1.00 92.94 98 THR A O 1
ATOM 769 N N . GLY A 1 99 ? -12.902 19.971 9.272 1.00 91.06 99 GLY A N 1
ATOM 770 C CA . GLY A 1 99 ? -12.449 20.918 10.295 1.00 91.06 99 GLY A CA 1
ATOM 771 C C . GLY A 1 99 ? -11.238 21.749 9.878 1.00 91.06 99 GLY A C 1
ATOM 772 O O . GLY A 1 99 ? -10.415 22.102 10.717 1.00 91.06 99 GLY A O 1
ATOM 773 N N . ILE A 1 100 ? -11.112 22.053 8.587 1.00 93.69 100 ILE A N 1
ATOM 774 C CA . ILE A 1 100 ? -10.049 22.916 8.068 1.00 93.69 100 ILE A CA 1
ATOM 775 C C . ILE A 1 100 ? -10.649 24.129 7.363 1.00 93.69 100 ILE A C 1
ATOM 777 O O . ILE A 1 100 ? -11.688 24.035 6.707 1.00 93.69 100 ILE A O 1
ATOM 781 N N . GLU A 1 101 ? -9.968 25.261 7.473 1.00 94.25 101 GLU A N 1
ATOM 782 C CA . GLU A 1 101 ? -10.230 26.451 6.672 1.00 94.25 101 GLU A CA 1
ATOM 783 C C . GLU A 1 101 ? -9.007 26.767 5.826 1.00 94.25 101 GLU A C 1
ATOM 785 O O . GLU A 1 101 ? -7.918 27.014 6.344 1.00 94.25 101 GLU A O 1
ATOM 790 N N . VAL A 1 102 ? -9.201 26.755 4.513 1.00 94.38 102 VAL A N 1
ATOM 791 C CA . VAL A 1 102 ? -8.175 27.108 3.538 1.00 94.38 102 VAL A CA 1
ATOM 792 C C . VAL A 1 102 ? -8.392 28.560 3.135 1.00 94.38 102 VAL A C 1
ATOM 794 O O . VAL A 1 102 ? -9.375 28.890 2.469 1.00 94.38 102 VAL A O 1
ATOM 797 N N . ILE A 1 103 ? -7.464 29.423 3.542 1.00 93.81 103 ILE A N 1
ATOM 798 C CA . ILE A 1 103 ? -7.477 30.855 3.252 1.00 93.81 103 ILE A CA 1
ATOM 799 C C . ILE A 1 103 ? -6.497 31.130 2.117 1.00 93.81 103 ILE A C 1
ATOM 801 O O . ILE A 1 103 ? -5.286 30.994 2.299 1.00 93.81 103 ILE A O 1
ATOM 805 N N . LEU A 1 104 ? -7.014 31.550 0.963 1.00 93.31 104 LEU A N 1
ATOM 806 C CA . LEU A 1 104 ? -6.192 32.031 -0.147 1.00 93.31 104 LEU A CA 1
ATOM 807 C C . LEU A 1 104 ? -5.805 33.494 0.102 1.00 93.31 104 LEU A C 1
ATOM 809 O O . LEU A 1 104 ? -6.679 34.322 0.354 1.00 93.31 104 LEU A O 1
ATOM 813 N N . GLN A 1 105 ? -4.510 33.806 0.044 1.00 90.81 105 GLN A N 1
ATOM 814 C CA . GLN A 1 105 ? -3.987 35.157 0.280 1.00 90.81 105 GLN A CA 1
ATOM 815 C C . GLN A 1 105 ? -3.541 35.839 -1.009 1.00 90.81 105 GLN A C 1
ATOM 817 O O . GLN A 1 105 ? -3.858 37.002 -1.219 1.00 90.81 105 GLN A O 1
ATOM 822 N N . ASP A 1 106 ? -2.838 35.127 -1.881 1.00 88.44 106 ASP A N 1
ATOM 823 C CA . ASP A 1 106 ? -2.434 35.645 -3.186 1.00 88.44 106 ASP A CA 1
ATOM 824 C C . ASP A 1 106 ? -2.149 34.476 -4.140 1.00 88.44 106 ASP A C 1
ATOM 826 O O . ASP A 1 106 ? -2.276 33.293 -3.800 1.00 88.44 106 ASP A O 1
ATOM 830 N N . GLY A 1 107 ? -1.774 34.799 -5.368 1.00 88.75 107 GLY A N 1
ATOM 831 C CA . GLY A 1 107 ? -1.312 33.832 -6.341 1.00 88.75 107 GLY A CA 1
ATOM 832 C C . GLY A 1 107 ? -0.953 34.489 -7.662 1.00 88.75 107 GLY A C 1
ATOM 833 O O . GLY A 1 107 ? -1.039 35.703 -7.834 1.00 88.75 107 GLY A O 1
ATOM 834 N N . LYS A 1 108 ? -0.547 33.675 -8.632 1.00 89.44 108 LYS A N 1
ATOM 835 C CA . LYS A 1 108 ? -0.242 34.148 -9.985 1.00 89.44 108 LYS A CA 1
ATOM 836 C C . LYS A 1 108 ? -0.892 33.255 -11.017 1.00 89.44 108 LYS A C 1
ATOM 838 O O . LYS A 1 108 ? -0.902 32.027 -10.909 1.00 89.44 108 LYS A O 1
ATOM 843 N N . THR A 1 109 ? -1.378 33.896 -12.070 1.00 88.12 109 THR A N 1
ATOM 844 C CA . THR A 1 109 ? -1.956 33.238 -13.237 1.00 88.12 109 THR A CA 1
ATOM 845 C C . THR A 1 109 ? -1.246 33.689 -14.509 1.00 88.12 109 THR A C 1
ATOM 847 O O . THR A 1 109 ? -0.621 34.748 -14.557 1.00 88.12 109 THR A O 1
ATOM 850 N N . HIS A 1 110 ? -1.294 32.850 -15.540 1.00 87.19 110 HIS A N 1
ATOM 851 C CA . HIS A 1 110 ? -0.764 33.133 -16.865 1.00 87.19 110 HIS A CA 1
ATOM 852 C C . HIS A 1 110 ? -1.922 33.205 -17.859 1.00 87.19 110 HIS A C 1
ATOM 854 O O . HIS A 1 110 ? -2.823 32.369 -17.834 1.00 87.19 110 HIS A O 1
ATOM 860 N N . ILE A 1 111 ? -1.888 34.191 -18.756 1.00 81.19 111 ILE A N 1
ATOM 861 C CA . ILE A 1 111 ? -3.012 34.527 -19.646 1.00 81.19 111 ILE A CA 1
ATOM 862 C C . ILE A 1 111 ? -3.403 33.345 -20.547 1.00 81.19 111 ILE A C 1
ATOM 864 O O . ILE A 1 111 ? -4.582 33.159 -20.837 1.00 81.19 111 ILE A O 1
ATOM 868 N N . VAL A 1 112 ? -2.420 32.545 -20.973 1.00 82.00 112 VAL A N 1
ATOM 869 C CA . VAL A 1 112 ? -2.618 31.444 -21.931 1.00 82.00 112 VAL A CA 1
ATOM 870 C C . VAL A 1 112 ? -2.618 30.073 -21.253 1.00 82.00 112 VAL A C 1
ATOM 872 O O . VAL A 1 112 ? -3.381 29.197 -21.645 1.00 82.00 112 VAL A O 1
ATOM 875 N N . ASP A 1 113 ? -1.793 29.891 -20.219 1.00 84.75 113 ASP A N 1
ATOM 876 C CA . ASP A 1 113 ? -1.549 28.567 -19.622 1.00 84.75 113 ASP A CA 1
ATOM 877 C C . ASP A 1 113 ? -2.401 28.294 -18.371 1.00 84.75 113 ASP A C 1
ATOM 879 O O . ASP A 1 113 ? -2.422 27.172 -17.858 1.00 84.75 113 ASP A O 1
ATOM 883 N N . THR A 1 114 ? -3.113 29.297 -17.844 1.00 87.38 114 THR A N 1
ATOM 884 C CA . THR A 1 114 ? -4.030 29.096 -16.716 1.00 87.38 114 THR A CA 1
ATOM 885 C C . THR A 1 114 ? -5.439 28.787 -17.213 1.00 87.38 114 THR A C 1
ATOM 887 O O . THR A 1 114 ? -6.173 29.655 -17.684 1.00 87.38 114 THR A O 1
ATOM 890 N N . THR A 1 115 ? -5.835 27.529 -17.042 1.00 90.19 115 THR A N 1
ATOM 891 C CA . THR A 1 115 ? -7.185 27.013 -17.309 1.00 90.19 115 THR A CA 1
ATOM 892 C C . THR A 1 115 ? -7.853 26.550 -16.012 1.00 90.19 115 THR A C 1
ATOM 894 O O . THR A 1 115 ? -7.184 26.363 -14.995 1.00 90.19 115 THR A O 1
ATOM 897 N N . ASP A 1 116 ? -9.170 26.316 -16.033 1.00 89.56 116 ASP A N 1
ATOM 898 C CA . ASP A 1 116 ? -9.895 25.791 -14.864 1.00 89.56 116 ASP A CA 1
ATOM 899 C C . ASP A 1 116 ? -9.314 24.465 -14.361 1.00 89.56 116 ASP A C 1
ATOM 901 O O . ASP A 1 116 ? -9.127 24.275 -13.160 1.00 89.56 116 ASP A O 1
ATOM 905 N N . ILE A 1 117 ? -8.955 23.576 -15.290 1.00 89.62 117 ILE A N 1
ATOM 906 C CA . ILE A 1 117 ? -8.323 22.289 -14.981 1.00 89.62 117 ILE A CA 1
ATOM 907 C C . ILE A 1 117 ? -6.946 22.510 -14.352 1.00 89.62 117 ILE A C 1
ATOM 909 O O . ILE A 1 117 ? -6.620 21.848 -13.369 1.00 89.62 117 ILE A O 1
ATOM 913 N N . ALA A 1 118 ? -6.154 23.458 -14.868 1.00 90.25 118 ALA A N 1
ATOM 914 C CA . ALA A 1 118 ? -4.859 23.781 -14.279 1.00 90.25 118 ALA A CA 1
ATOM 915 C C . ALA A 1 118 ? -5.015 24.238 -12.821 1.00 90.25 118 ALA A C 1
ATOM 917 O O . ALA A 1 118 ? -4.291 23.747 -11.966 1.00 90.25 118 ALA A O 1
ATOM 918 N N . MET A 1 119 ? -5.997 25.092 -12.510 1.00 91.62 119 MET A N 1
ATOM 919 C CA . MET A 1 119 ? -6.234 25.556 -11.135 1.00 91.62 119 MET A CA 1
ATOM 920 C C . MET A 1 119 ? -6.747 24.446 -10.205 1.00 91.62 119 MET A C 1
ATOM 922 O O . MET A 1 119 ? -6.296 24.367 -9.064 1.00 91.62 119 MET A O 1
ATOM 926 N N . ILE A 1 120 ? -7.618 23.549 -10.689 1.00 92.69 120 ILE A N 1
ATOM 927 C CA . ILE A 1 120 ? -8.038 22.346 -9.941 1.00 92.69 120 ILE A CA 1
ATOM 928 C C . ILE A 1 120 ? -6.809 21.511 -9.560 1.00 92.69 120 ILE A C 1
ATOM 930 O O . ILE A 1 120 ? -6.621 21.174 -8.391 1.00 92.69 120 ILE A O 1
ATOM 934 N N . VAL A 1 121 ? -5.945 21.219 -10.536 1.00 90.94 121 VAL A N 1
ATOM 935 C CA . VAL A 1 121 ? -4.732 20.414 -10.334 1.00 90.94 121 VAL A CA 1
ATOM 936 C C . VAL A 1 121 ? -3.741 21.121 -9.406 1.00 90.94 121 VAL A C 1
ATOM 938 O O . VAL A 1 121 ? -3.153 20.464 -8.550 1.00 90.94 121 VAL A O 1
ATOM 941 N N . THR A 1 122 ? -3.589 22.444 -9.516 1.00 92.25 122 THR A N 1
ATOM 942 C CA . THR A 1 122 ? -2.752 23.245 -8.610 1.00 92.25 122 THR A CA 1
ATOM 943 C C . THR A 1 122 ? -3.209 23.101 -7.159 1.00 92.25 122 THR A C 1
ATOM 945 O O . THR A 1 122 ? -2.378 22.821 -6.300 1.00 92.25 122 THR A O 1
ATOM 948 N N . MET A 1 123 ? -4.514 23.217 -6.878 1.00 93.88 123 MET A N 1
ATOM 949 C CA . MET A 1 123 ? -5.052 23.026 -5.522 1.00 93.88 123 MET A CA 1
ATOM 950 C C . MET A 1 123 ? -4.836 21.594 -5.020 1.00 93.88 123 MET A C 1
ATOM 952 O O . MET A 1 123 ? -4.398 21.397 -3.889 1.00 93.88 123 MET A O 1
ATOM 956 N N . MET A 1 124 ? -5.090 20.589 -5.862 1.00 91.81 124 MET A N 1
ATOM 957 C CA . MET A 1 124 ? -4.874 19.187 -5.490 1.00 91.81 124 MET A CA 1
ATOM 958 C C . MET A 1 124 ? -3.404 18.897 -5.170 1.00 91.81 124 MET A C 1
ATOM 960 O O . MET A 1 124 ? -3.115 18.213 -4.194 1.00 91.81 124 MET A O 1
ATOM 964 N N . ASN A 1 125 ? -2.468 19.411 -5.970 1.00 90.81 125 ASN A N 1
ATOM 965 C CA . ASN A 1 125 ? -1.038 19.215 -5.739 1.00 90.81 125 ASN A CA 1
ATOM 966 C C . ASN A 1 125 ? -0.537 19.988 -4.512 1.00 90.81 125 ASN A C 1
ATOM 968 O O . ASN A 1 125 ? 0.256 19.441 -3.752 1.00 90.81 125 ASN A O 1
ATOM 972 N N . MET A 1 126 ? -1.044 21.201 -4.276 1.00 93.94 126 MET A N 1
ATOM 973 C CA . MET A 1 126 ? -0.754 21.953 -3.053 1.00 93.94 126 MET A CA 1
ATOM 974 C C . MET A 1 126 ? -1.214 21.182 -1.811 1.00 93.94 126 MET A C 1
ATOM 976 O O . MET A 1 126 ? -0.446 21.015 -0.868 1.00 93.94 126 MET A O 1
ATOM 980 N N . MET A 1 127 ? -2.435 20.639 -1.829 1.00 92.88 127 MET A N 1
ATOM 981 C CA . MET A 1 127 ? -2.949 19.835 -0.717 1.00 92.88 127 MET A CA 1
ATOM 982 C C . MET A 1 127 ? -2.163 18.535 -0.516 1.00 92.88 127 MET A C 1
ATOM 984 O O . MET A 1 127 ? -1.968 18.133 0.625 1.00 92.88 127 MET A O 1
ATOM 988 N N . ARG A 1 128 ? -1.654 17.903 -1.585 1.00 89.81 128 ARG A N 1
ATOM 989 C CA . ARG A 1 128 ? -0.733 16.755 -1.465 1.00 89.81 128 ARG A CA 1
ATOM 990 C C . ARG A 1 128 ? 0.574 17.138 -0.771 1.00 89.81 128 ARG A C 1
ATOM 992 O O . ARG A 1 128 ? 1.032 16.399 0.089 1.00 89.81 128 ARG A O 1
ATOM 999 N N . GLU A 1 129 ? 1.140 18.302 -1.080 1.00 89.44 129 GLU A N 1
ATOM 1000 C CA . GLU A 1 129 ? 2.315 18.798 -0.354 1.00 89.44 129 GLU A CA 1
ATOM 1001 C C . GLU A 1 129 ? 1.982 19.086 1.122 1.00 89.44 129 GLU A C 1
ATOM 1003 O O . GLU A 1 129 ? 2.754 18.739 2.018 1.00 89.44 129 GLU A O 1
ATOM 1008 N N . ALA A 1 130 ? 0.804 19.654 1.398 1.00 91.62 130 ALA A N 1
ATOM 1009 C CA . ALA A 1 130 ? 0.330 19.862 2.765 1.00 91.62 130 ALA A CA 1
ATOM 1010 C C . ALA A 1 130 ? 0.104 18.535 3.516 1.00 91.62 130 ALA A C 1
ATOM 1012 O O . ALA A 1 130 ? 0.341 18.462 4.719 1.00 91.62 130 ALA A O 1
ATOM 1013 N N . TYR A 1 131 ? -0.312 17.470 2.829 1.00 90.31 131 TYR A N 1
ATOM 1014 C CA . TYR A 1 131 ? -0.450 16.124 3.396 1.00 90.31 131 TYR A CA 1
ATOM 1015 C C . TYR A 1 131 ? 0.882 15.550 3.884 1.00 90.31 131 TYR A C 1
ATOM 1017 O O . TYR A 1 131 ? 0.905 14.881 4.912 1.00 90.31 131 TYR A O 1
ATOM 1025 N N . GLU A 1 132 ? 1.987 15.865 3.210 1.00 85.94 132 GLU A N 1
ATOM 1026 C CA . GLU A 1 132 ? 3.323 15.400 3.599 1.00 85.94 132 GLU A CA 1
ATOM 1027 C C . GLU A 1 132 ? 3.982 16.281 4.669 1.00 85.94 132 GLU A C 1
ATOM 1029 O O . GLU A 1 132 ? 4.721 15.785 5.518 1.00 85.94 132 GLU A O 1
ATOM 1034 N N . ARG A 1 133 ? 3.755 17.601 4.619 1.00 86.31 133 ARG A N 1
ATOM 1035 C CA . ARG A 1 133 ? 4.502 18.575 5.436 1.00 86.31 133 ARG A CA 1
ATOM 1036 C C . ARG A 1 133 ? 3.758 19.075 6.669 1.00 86.31 133 ARG A C 1
ATOM 1038 O O . ARG A 1 133 ? 4.399 19.589 7.586 1.00 86.31 133 ARG A O 1
ATOM 1045 N N . ALA A 1 134 ? 2.431 18.997 6.684 1.00 91.12 134 ALA A N 1
ATOM 1046 C CA . ALA A 1 134 ? 1.624 19.503 7.787 1.00 91.12 134 ALA A CA 1
ATOM 1047 C C . ALA A 1 134 ? 1.356 18.421 8.847 1.00 91.12 134 ALA A C 1
ATOM 1049 O O . ALA A 1 134 ? 1.507 17.227 8.604 1.00 91.12 134 ALA A O 1
ATOM 1050 N N . ASN A 1 135 ? 0.967 18.846 10.052 1.00 90.44 135 ASN A N 1
ATOM 1051 C CA . ASN A 1 135 ? 0.727 17.938 11.173 1.00 90.44 135 ASN A CA 1
ATOM 1052 C C . ASN A 1 135 ? -0.754 17.539 11.250 1.00 90.44 135 ASN A C 1
ATOM 1054 O O . ASN A 1 135 ? -1.580 18.321 11.734 1.00 90.44 135 ASN A O 1
ATOM 1058 N N . TRP A 1 136 ? -1.069 16.337 10.770 1.00 93.00 136 TRP A N 1
ATOM 1059 C CA . TRP A 1 136 ? -2.423 15.786 10.711 1.00 93.00 136 TRP A CA 1
ATOM 1060 C C . TRP A 1 136 ? -2.742 14.921 11.930 1.00 93.00 136 TRP A C 1
ATOM 1062 O O . TRP A 1 136 ? -1.889 14.199 12.447 1.00 93.00 136 TRP A O 1
ATOM 1072 N N . ILE A 1 137 ? -3.990 14.991 12.383 1.00 94.06 137 ILE A N 1
ATOM 1073 C CA . ILE A 1 137 ? -4.511 14.231 13.521 1.00 94.06 137 ILE A CA 1
ATOM 1074 C C . ILE A 1 137 ? -5.851 13.586 13.179 1.00 94.06 137 ILE A C 1
ATOM 1076 O O . ILE A 1 137 ? -6.604 14.089 12.339 1.00 94.06 137 ILE A O 1
ATOM 1080 N N . LEU A 1 138 ? -6.157 12.484 13.862 1.00 94.19 138 LEU A N 1
ATOM 1081 C CA . LEU A 1 138 ? -7.457 11.834 13.770 1.00 94.19 138 LEU A CA 1
ATOM 1082 C C . LEU A 1 138 ? -8.479 12.518 14.676 1.00 94.19 138 LEU A C 1
ATOM 1084 O O . LEU A 1 138 ? -8.178 12.986 15.776 1.00 94.19 138 LEU A O 1
ATOM 1088 N N . LEU A 1 139 ? -9.715 12.532 14.198 1.00 93.00 139 LEU A N 1
ATOM 1089 C CA . LEU A 1 139 ? -10.902 12.929 14.926 1.00 93.00 139 LEU A CA 1
ATOM 1090 C C . LEU A 1 139 ? -11.798 11.707 15.125 1.00 93.00 139 LEU A C 1
ATOM 1092 O O . LEU A 1 139 ? -12.127 11.006 14.163 1.00 93.00 139 LEU A O 1
ATOM 1096 N N . GLU A 1 140 ? -12.245 11.493 16.356 1.00 92.81 140 GLU A N 1
ATOM 1097 C CA . GLU A 1 140 ? -13.228 10.467 16.696 1.00 92.81 140 GLU A CA 1
ATOM 1098 C C . GLU A 1 140 ? -14.611 11.069 16.963 1.00 92.81 140 GLU A C 1
ATOM 1100 O O . GLU A 1 140 ? -14.716 12.203 17.444 1.00 92.81 140 GLU A O 1
ATOM 1105 N N . PRO A 1 141 ? -15.691 10.336 16.640 1.00 92.88 141 PRO A N 1
ATOM 1106 C CA . PRO A 1 141 ? -17.041 10.762 16.962 1.00 92.88 141 PRO A CA 1
ATOM 1107 C C . PRO A 1 141 ? -17.337 10.546 18.452 1.00 92.88 141 PRO A C 1
ATOM 1109 O O . PRO A 1 141 ? -17.257 9.430 18.969 1.00 92.88 141 PRO A O 1
ATOM 1112 N N . VAL A 1 142 ? -17.752 11.620 19.118 1.00 92.31 142 VAL A N 1
ATOM 1113 C CA . VAL A 1 142 ? -18.283 11.613 20.483 1.00 92.31 142 VAL A CA 1
ATOM 1114 C C . VAL A 1 142 ? -19.799 11.545 20.418 1.00 92.31 142 VAL A C 1
ATOM 1116 O O . VAL A 1 142 ? -20.448 12.330 19.713 1.00 92.31 142 VAL A O 1
ATOM 1119 N N . VAL A 1 143 ? -20.363 10.612 21.174 1.00 93.88 143 VAL A N 1
ATOM 1120 C CA . VAL A 1 143 ? -21.805 10.435 21.314 1.00 93.88 143 VAL A CA 1
ATOM 1121 C C . VAL A 1 143 ? -22.292 11.000 22.642 1.00 93.88 143 VAL A C 1
ATOM 1123 O O . VAL A 1 143 ? -21.617 10.877 23.665 1.00 93.88 143 VAL A O 1
ATOM 1126 N N . LYS A 1 144 ? -23.477 11.616 22.625 1.00 94.94 144 LYS A N 1
ATOM 1127 C CA . LYS A 1 144 ? -24.254 11.874 23.835 1.00 94.94 144 LYS A CA 1
ATOM 1128 C C . LYS A 1 144 ? -25.008 10.591 24.163 1.00 94.94 144 LYS A C 1
ATOM 1130 O O . LYS A 1 144 ? -25.781 10.107 23.343 1.00 94.94 144 LYS A O 1
ATOM 1135 N N . VAL A 1 145 ? -24.748 10.045 25.338 1.00 94.62 145 VAL A N 1
ATOM 1136 C CA . VAL A 1 145 ? -25.377 8.850 25.887 1.00 94.62 145 VAL A CA 1
ATOM 1137 C C . VAL A 1 145 ? -26.351 9.292 26.966 1.00 94.62 145 VAL A C 1
ATOM 1139 O O . VAL A 1 145 ? -25.957 9.972 27.913 1.00 94.62 145 VAL A O 1
ATOM 1142 N N . GLU A 1 146 ? -27.608 8.897 26.829 1.00 94.50 146 GLU A N 1
ATOM 1143 C CA . GLU A 1 146 ? -28.630 9.075 27.855 1.00 94.50 146 GLU A CA 1
ATOM 1144 C C . GLU A 1 146 ? -29.004 7.695 28.391 1.00 94.50 146 GLU A C 1
ATOM 1146 O O . GLU A 1 146 ? -29.373 6.802 27.629 1.00 94.50 146 GLU A O 1
ATOM 1151 N N . CYS A 1 147 ? -28.838 7.487 29.694 1.00 93.50 147 CYS A N 1
ATOM 1152 C CA . CYS A 1 147 ? -29.032 6.196 30.341 1.00 93.50 147 CYS A CA 1
ATOM 1153 C C . CYS A 1 147 ? -30.090 6.321 31.437 1.00 93.50 147 CYS A C 1
ATOM 1155 O O . CYS A 1 147 ? -29.938 7.135 32.346 1.00 93.50 147 CYS A O 1
ATOM 1157 N N . VAL A 1 148 ? -31.144 5.511 31.361 1.00 94.00 148 VAL A N 1
ATOM 1158 C CA . VAL A 1 148 ? -32.242 5.475 32.333 1.00 94.00 148 VAL A CA 1
ATOM 1159 C C . VAL A 1 148 ? -32.127 4.185 33.130 1.00 94.00 148 VAL A C 1
ATOM 1161 O O . VAL A 1 148 ? -32.232 3.086 32.580 1.00 94.00 148 VAL A O 1
ATOM 1164 N N . VAL A 1 149 ? -31.874 4.308 34.434 1.00 94.25 149 VAL A N 1
ATOM 1165 C CA . VAL A 1 149 ? -31.589 3.165 35.313 1.00 94.25 149 VAL A CA 1
ATOM 1166 C C . VAL A 1 149 ? -32.275 3.318 36.670 1.00 94.25 149 VAL A C 1
ATOM 1168 O O . VAL A 1 149 ? -32.447 4.441 37.137 1.00 94.25 149 VAL A O 1
ATOM 1171 N N . PRO A 1 150 ? -32.666 2.224 37.347 1.00 93.75 150 PRO A N 1
ATOM 1172 C CA . PRO A 1 150 ? -33.153 2.308 38.723 1.00 93.75 150 PRO A CA 1
ATOM 1173 C C . PRO A 1 150 ? -32.088 2.892 39.660 1.00 93.75 150 PRO A C 1
ATOM 1175 O O . PRO A 1 150 ? -30.898 2.601 39.506 1.00 93.75 150 PRO A O 1
ATOM 1178 N N . MET A 1 151 ? -32.511 3.663 40.666 1.00 89.31 151 MET A N 1
ATOM 1179 C CA . MET A 1 151 ? -31.597 4.394 41.565 1.00 89.31 151 MET A CA 1
ATOM 1180 C C . MET A 1 151 ? -30.604 3.478 42.308 1.00 89.31 151 MET A C 1
ATOM 1182 O O . MET A 1 151 ? -29.477 3.871 42.594 1.00 89.31 151 MET A O 1
ATOM 1186 N N . GLU A 1 152 ? -30.989 2.222 42.551 1.00 91.00 152 GLU A N 1
ATOM 1187 C CA . GLU A 1 152 ? -30.149 1.190 43.177 1.00 91.00 152 GLU A CA 1
ATOM 1188 C C . GLU A 1 152 ? -28.860 0.886 42.390 1.00 91.00 152 GLU A C 1
ATOM 1190 O O . GLU A 1 152 ? -27.852 0.497 42.979 1.00 91.00 152 GLU A O 1
ATOM 1195 N N . PHE A 1 153 ? -28.879 1.074 41.064 1.00 92.31 153 PHE A N 1
ATOM 1196 C CA . PHE A 1 153 ? -27.763 0.746 40.170 1.00 92.31 153 PHE A CA 1
ATOM 1197 C C . PHE A 1 153 ? -27.013 1.980 39.654 1.00 92.31 153 PHE A C 1
ATOM 1199 O O . PHE A 1 153 ? -26.021 1.827 38.938 1.00 92.31 153 PHE A O 1
ATOM 1206 N N . GLU A 1 154 ? -27.432 3.194 40.027 1.00 90.19 154 GLU A N 1
ATOM 1207 C CA . GLU A 1 154 ? -26.865 4.450 39.518 1.00 90.19 154 GLU A CA 1
ATOM 1208 C C . GLU A 1 154 ? -25.337 4.494 39.675 1.00 90.19 154 GLU A C 1
ATOM 1210 O O . GLU A 1 154 ? -24.609 4.698 38.703 1.00 90.19 154 GLU A O 1
ATOM 1215 N N . SER A 1 155 ? -24.828 4.214 40.878 1.00 90.88 155 SER A N 1
ATOM 1216 C CA . SER A 1 155 ? -23.387 4.267 41.157 1.00 90.88 155 SER A CA 1
ATOM 1217 C C . SER A 1 155 ? -22.578 3.255 40.340 1.00 90.88 155 SER A C 1
ATOM 1219 O O . SER A 1 155 ? -21.442 3.536 39.956 1.00 90.88 155 SER A O 1
ATOM 1221 N N . GLN A 1 156 ? -23.149 2.080 40.054 1.00 91.06 156 GLN A N 1
ATOM 1222 C CA . GLN A 1 156 ? -22.489 1.068 39.226 1.00 91.06 156 GLN A CA 1
ATOM 1223 C C . GLN A 1 156 ? -22.437 1.513 37.763 1.00 91.06 156 GLN A C 1
ATOM 1225 O O . GLN A 1 156 ? -21.400 1.388 37.115 1.00 91.06 156 GLN A O 1
ATOM 1230 N N . VAL A 1 157 ? -23.526 2.090 37.257 1.00 91.62 157 VAL A N 1
ATOM 1231 C CA . VAL A 1 157 ? -23.633 2.553 35.869 1.00 91.62 157 VAL A CA 1
ATOM 1232 C C . VAL A 1 157 ? -22.691 3.729 35.617 1.00 91.62 157 VAL A C 1
ATOM 1234 O O . VAL A 1 157 ? -21.935 3.694 34.645 1.00 91.62 157 VAL A O 1
ATOM 1237 N N . VAL A 1 158 ? -22.631 4.703 36.531 1.00 92.12 158 VAL A N 1
ATOM 1238 C CA . VAL A 1 158 ? -21.664 5.814 36.469 1.00 92.12 158 VAL A CA 1
ATOM 1239 C C . VAL A 1 158 ? -20.228 5.291 36.403 1.00 92.12 158 VAL A C 1
ATOM 1241 O O . VAL A 1 158 ? -19.446 5.747 35.570 1.00 92.12 158 VAL A O 1
ATOM 1244 N N . LYS A 1 159 ? -19.884 4.281 37.212 1.00 92.19 159 LYS A N 1
ATOM 1245 C CA . LYS A 1 159 ? -18.555 3.659 37.171 1.00 92.19 159 LYS A CA 1
ATOM 1246 C C . LYS A 1 159 ? -18.247 3.054 35.796 1.00 92.19 159 LYS A C 1
ATOM 1248 O O . LYS A 1 159 ? -17.173 3.311 35.263 1.00 92.19 159 LYS A O 1
ATOM 1253 N N . THR A 1 160 ? -19.186 2.314 35.198 1.00 92.19 160 THR A N 1
ATOM 1254 C CA . THR A 1 160 ? -18.975 1.718 33.862 1.00 92.19 160 THR A CA 1
ATOM 1255 C C . THR A 1 160 ? -18.813 2.755 32.750 1.00 92.19 160 THR A C 1
ATOM 1257 O O . THR A 1 160 ? -18.084 2.508 31.793 1.00 92.19 160 THR A O 1
ATOM 1260 N N . LEU A 1 161 ? -19.478 3.911 32.866 1.00 91.50 161 LEU A N 1
ATOM 1261 C CA . LEU A 1 161 ? -19.327 5.012 31.914 1.00 91.50 161 LEU A CA 1
ATOM 1262 C C . LEU A 1 161 ? -17.940 5.652 32.041 1.00 91.50 161 LEU A C 1
ATOM 1264 O O . LEU A 1 161 ? -17.280 5.866 31.030 1.00 91.50 161 LEU A O 1
ATOM 1268 N N . ILE A 1 162 ? -17.457 5.874 33.267 1.00 91.44 162 ILE A N 1
ATOM 1269 C CA . ILE A 1 162 ? -16.113 6.421 33.518 1.00 91.44 162 ILE A CA 1
ATOM 1270 C C . ILE A 1 162 ? -15.017 5.459 33.035 1.00 91.44 162 ILE A C 1
ATOM 1272 O O . ILE A 1 162 ? -14.044 5.899 32.427 1.00 91.44 162 ILE A O 1
ATOM 1276 N N . GLU A 1 163 ? -15.180 4.148 33.251 1.00 91.88 163 GLU A N 1
ATOM 1277 C CA . GLU A 1 163 ? -14.260 3.118 32.732 1.00 91.88 163 GLU A CA 1
ATOM 1278 C C . GLU A 1 163 ? -14.127 3.171 31.200 1.00 91.88 163 GLU A C 1
ATOM 1280 O O . GLU A 1 163 ? -13.065 2.866 30.665 1.00 91.88 163 GLU A O 1
ATOM 1285 N N . ARG A 1 164 ? -15.176 3.623 30.504 1.00 88.69 164 ARG A N 1
ATOM 1286 C CA . ARG A 1 164 ? -15.231 3.820 29.045 1.00 88.69 164 ARG A CA 1
ATOM 1287 C C . ARG A 1 164 ? -14.911 5.255 28.617 1.00 88.69 164 ARG A C 1
ATOM 1289 O O . ARG A 1 164 ? -15.332 5.700 27.553 1.00 88.69 164 ARG A O 1
ATOM 1296 N N . LYS A 1 165 ? -14.180 5.996 29.458 1.00 89.56 165 LYS A N 1
ATOM 1297 C CA . LYS A 1 165 ? -13.792 7.401 29.237 1.00 89.56 165 LYS A CA 1
ATOM 1298 C C . LYS A 1 165 ? -14.981 8.353 29.037 1.00 89.56 165 LYS A C 1
ATOM 1300 O O . LYS A 1 165 ? -14.836 9.420 28.444 1.00 89.56 165 LYS A O 1
ATOM 1305 N N . GLY A 1 166 ? -16.155 7.979 29.536 1.00 88.81 166 GLY A N 1
ATOM 1306 C CA . GLY A 1 166 ? -17.345 8.813 29.520 1.00 88.81 166 GLY A CA 1
ATOM 1307 C C . GLY A 1 166 ? -17.240 9.962 30.521 1.00 88.81 166 GLY A C 1
ATOM 1308 O O . GLY A 1 166 ? -16.889 9.767 31.686 1.00 88.81 166 GLY A O 1
ATOM 1309 N N . ILE A 1 167 ? -17.581 11.167 30.075 1.00 91.44 167 ILE A N 1
ATOM 1310 C CA . ILE A 1 167 ? -17.682 12.368 30.903 1.00 91.44 167 ILE A CA 1
ATOM 1311 C C . ILE A 1 167 ? -19.157 12.577 31.233 1.00 91.44 167 ILE A C 1
ATOM 1313 O O . ILE A 1 167 ? -19.963 12.832 30.340 1.00 91.44 167 ILE A O 1
ATOM 1317 N N . VAL A 1 168 ? -19.532 12.448 32.504 1.00 91.12 168 VAL A N 1
ATOM 1318 C CA . VAL A 1 168 ? -20.915 12.687 32.945 1.00 91.12 168 VAL A CA 1
ATOM 1319 C C . VAL A 1 168 ? -21.183 14.190 32.940 1.00 91.12 168 VAL A C 1
ATOM 1321 O O . VAL A 1 168 ? -20.512 14.947 33.641 1.00 91.12 168 VAL A O 1
ATOM 1324 N N . THR A 1 169 ? -22.150 14.625 32.137 1.00 91.00 169 THR A N 1
ATOM 1325 C CA . THR A 1 169 ? -22.546 16.034 32.006 1.00 91.00 169 THR A CA 1
ATOM 1326 C C . THR A 1 169 ? -23.652 16.416 32.976 1.00 91.00 169 THR A C 1
ATOM 1328 O O . THR A 1 169 ? -23.622 17.515 33.527 1.00 91.00 169 THR A O 1
ATOM 1331 N N . ALA A 1 170 ? -24.626 15.530 33.190 1.00 88.44 170 ALA A N 1
ATOM 1332 C CA . ALA A 1 170 ? -25.754 15.787 34.075 1.00 88.44 170 ALA A CA 1
ATOM 1333 C C . ALA A 1 170 ? -26.324 14.483 34.642 1.00 88.44 170 ALA A C 1
ATOM 1335 O O . ALA A 1 170 ? -26.332 13.450 33.975 1.00 88.44 170 ALA A O 1
ATOM 1336 N N . THR A 1 171 ? -26.847 14.569 35.861 1.00 89.19 171 THR A N 1
ATOM 1337 C CA . THR A 1 171 ? -27.589 13.493 36.519 1.00 89.19 171 THR A CA 1
ATOM 1338 C C . THR A 1 171 ? -28.920 14.057 36.991 1.00 89.19 171 THR A C 1
ATOM 1340 O O . THR A 1 171 ? -28.947 15.031 37.744 1.00 89.19 171 THR A O 1
ATOM 1343 N N . ALA A 1 172 ? -30.021 13.459 36.544 1.00 88.31 172 ALA A N 1
ATOM 1344 C CA . ALA A 1 172 ? -31.372 13.806 36.959 1.00 88.31 172 ALA A CA 1
ATOM 1345 C C . ALA A 1 172 ? -31.988 12.633 37.729 1.00 88.31 172 ALA A C 1
ATOM 1347 O O . ALA A 1 172 ? -32.377 11.619 37.148 1.00 88.31 172 ALA A O 1
ATOM 1348 N N . THR A 1 173 ? -32.080 12.777 39.049 1.00 84.94 173 THR A N 1
ATOM 1349 C CA . THR A 1 173 ? -32.621 11.739 39.934 1.00 84.94 173 THR A CA 1
ATOM 1350 C C . THR A 1 173 ? -34.139 11.891 40.064 1.00 84.94 173 THR A C 1
ATOM 1352 O O . THR A 1 173 ? -34.628 12.902 40.572 1.00 84.94 173 THR A O 1
ATOM 1355 N N . GLY A 1 174 ? -34.895 10.896 39.595 1.00 81.81 174 GLY A N 1
ATOM 1356 C CA . GLY A 1 174 ? -36.337 10.770 39.821 1.00 81.81 174 GLY A CA 1
ATOM 1357 C C . GLY A 1 174 ? -36.667 9.956 41.079 1.00 81.81 174 GLY A C 1
ATOM 1358 O O . GLY A 1 174 ? -35.785 9.587 41.847 1.00 81.81 174 GLY A O 1
ATOM 1359 N N . ALA A 1 175 ? -37.954 9.658 41.299 1.00 77.94 175 ALA A N 1
ATOM 1360 C CA . ALA A 1 175 ? -38.404 8.908 42.482 1.00 77.94 175 ALA A CA 1
ATOM 1361 C C . ALA A 1 175 ? -38.061 7.403 42.438 1.00 77.94 175 ALA A C 1
ATOM 1363 O O . ALA A 1 175 ? -37.898 6.786 43.485 1.00 77.94 175 ALA A O 1
ATOM 1364 N N . GLU A 1 176 ? -37.962 6.817 41.241 1.00 86.75 176 GLU A N 1
ATOM 1365 C CA . GLU A 1 176 ? -37.718 5.376 41.040 1.00 86.75 176 GLU A CA 1
ATOM 1366 C C . GLU A 1 176 ? -36.579 5.115 40.032 1.00 86.75 176 GLU A C 1
ATOM 1368 O O . GLU A 1 176 ? -35.787 4.185 40.199 1.00 86.75 176 GLU A O 1
ATOM 1373 N N . TYR A 1 177 ? -36.437 5.994 39.034 1.00 90.50 177 TYR A N 1
ATOM 1374 C CA . TYR A 1 177 ? -35.397 5.944 38.005 1.00 90.50 177 TYR A CA 1
ATOM 1375 C C . TYR A 1 177 ? -34.529 7.204 38.029 1.00 90.50 177 TYR A C 1
ATOM 1377 O O . TYR A 1 177 ? -35.012 8.307 38.290 1.00 90.50 177 TYR A O 1
ATOM 1385 N N . SER A 1 178 ? -33.250 7.026 37.719 1.00 90.88 178 SER A N 1
ATOM 1386 C CA . SER A 1 178 ? -32.245 8.067 37.534 1.00 90.88 178 SER A CA 1
ATOM 1387 C C . SER A 1 178 ? -31.863 8.131 36.056 1.00 90.88 178 SER A C 1
ATOM 1389 O O . SER A 1 178 ? -31.670 7.094 35.416 1.00 90.88 178 SER A O 1
ATOM 1391 N N . THR A 1 179 ? -31.795 9.344 35.510 1.00 92.56 179 THR A N 1
ATOM 1392 C CA . THR A 1 179 ? -31.376 9.601 34.126 1.00 92.56 179 THR A CA 1
ATOM 1393 C C . THR A 1 179 ? -29.983 10.218 34.136 1.00 92.56 179 THR A C 1
ATOM 1395 O O . THR A 1 179 ? -29.764 11.268 34.742 1.00 92.56 179 THR A O 1
ATOM 1398 N N . LEU A 1 180 ? -29.035 9.555 33.481 1.00 92.31 180 LEU A N 1
ATOM 1399 C CA . LEU A 1 180 ? -27.637 9.961 33.382 1.00 92.31 180 LEU A CA 1
ATOM 1400 C C . LEU A 1 180 ? -27.348 10.434 31.959 1.00 92.31 180 LEU A C 1
ATOM 1402 O O . LEU A 1 180 ? -27.500 9.663 31.014 1.00 92.31 180 LEU A O 1
ATOM 1406 N N . GLU A 1 181 ? -26.885 11.672 31.815 1.00 94.19 181 GLU A N 1
ATOM 1407 C CA . GLU A 1 181 ? -26.358 12.191 30.555 1.00 94.19 181 GLU A CA 1
ATOM 1408 C C . GLU A 1 181 ? -24.830 12.166 30.574 1.00 94.19 181 GLU A C 1
ATOM 1410 O O . GLU A 1 181 ? -24.191 12.734 31.467 1.00 94.19 181 GLU A O 1
ATOM 1415 N N . CYS A 1 182 ? -24.234 11.547 29.561 1.00 94.00 182 CYS A N 1
ATOM 1416 C CA . CYS A 1 182 ? -22.795 11.384 29.435 1.00 94.00 182 CYS A CA 1
ATOM 1417 C C . CYS A 1 182 ? -22.330 11.646 27.998 1.00 94.00 182 CYS A C 1
ATOM 1419 O O . CYS A 1 182 ? -23.033 11.345 27.040 1.00 94.00 182 CYS A O 1
ATOM 1421 N N . GLU A 1 183 ? -21.132 12.196 27.832 1.00 94.31 183 GLU A N 1
ATOM 1422 C CA . GLU A 1 183 ? -20.418 12.224 26.557 1.00 94.31 183 GLU A CA 1
ATOM 1423 C C . GLU A 1 183 ? -19.337 11.148 26.555 1.00 94.31 183 GLU A C 1
ATOM 1425 O O . GLU A 1 183 ? -18.462 11.167 27.418 1.00 94.31 183 GLU A O 1
ATOM 1430 N N . ALA A 1 184 ? -19.364 10.236 25.585 1.00 93.00 184 ALA A N 1
ATOM 1431 C CA . ALA A 1 184 ? -18.362 9.179 25.462 1.00 93.00 184 ALA A CA 1
ATOM 1432 C C . ALA A 1 184 ? -17.906 9.005 24.002 1.00 93.00 184 ALA A C 1
ATOM 1434 O O . ALA A 1 184 ? -18.703 9.227 23.081 1.00 93.00 184 ALA A O 1
ATOM 1435 N N . PRO A 1 185 ? -16.649 8.597 23.751 1.00 93.62 185 PRO A N 1
ATOM 1436 C CA . PRO A 1 185 ? -16.206 8.217 22.412 1.00 93.62 185 PRO A CA 1
ATOM 1437 C C . PRO A 1 185 ? -16.981 7.000 21.892 1.00 93.62 185 PRO A C 1
ATOM 1439 O O . PRO A 1 185 ? -17.159 6.017 22.611 1.00 93.62 185 PRO A O 1
ATOM 1442 N N . LEU A 1 186 ? -17.409 7.015 20.625 1.00 92.69 186 LEU A N 1
ATOM 1443 C CA . LEU A 1 186 ? -18.178 5.904 20.041 1.00 92.69 186 LEU A CA 1
ATOM 1444 C C . LEU A 1 186 ? -17.411 4.571 20.070 1.00 92.69 186 LEU A C 1
ATOM 1446 O O . LEU A 1 186 ? -18.026 3.525 20.279 1.00 92.69 186 LEU A O 1
ATOM 1450 N N . ARG A 1 187 ? -16.078 4.610 19.896 1.00 90.56 187 ARG A N 1
ATOM 1451 C CA . ARG A 1 187 ? -15.193 3.430 19.970 1.00 90.56 187 ARG A CA 1
ATOM 1452 C C . ARG A 1 187 ? -15.379 2.686 21.294 1.00 90.56 187 ARG A C 1
ATOM 1454 O O . ARG A 1 187 ? -15.513 1.465 21.313 1.00 90.56 187 ARG A O 1
ATOM 1461 N N . GLU A 1 188 ? -15.468 3.444 22.381 1.00 90.06 188 GLU A N 1
ATOM 1462 C CA . GLU A 1 188 ? -15.619 2.936 23.741 1.00 90.06 188 GLU A CA 1
ATOM 1463 C C . GLU A 1 188 ? -17.062 2.554 24.079 1.00 90.06 188 GLU A C 1
ATOM 1465 O O . GLU A 1 188 ? -17.311 2.083 25.179 1.00 90.06 188 GLU A O 1
ATOM 1470 N N . MET A 1 189 ? -18.036 2.702 23.177 1.00 90.69 189 MET A N 1
ATOM 1471 C CA . MET A 1 189 ? -19.434 2.312 23.429 1.00 90.69 189 MET A CA 1
ATOM 1472 C C . MET A 1 189 ? -19.793 0.937 22.853 1.00 90.69 189 MET A C 1
ATOM 1474 O O . MET A 1 189 ? -20.877 0.403 23.122 1.00 90.69 189 MET A O 1
ATOM 1478 N N . PHE A 1 190 ? -18.889 0.305 22.101 1.00 88.75 190 PHE A N 1
ATOM 1479 C CA . PHE A 1 190 ? -19.133 -1.030 21.567 1.00 88.75 190 PHE A CA 1
ATOM 1480 C C . PHE A 1 190 ? -19.311 -2.068 22.683 1.00 88.75 190 PHE A C 1
ATOM 1482 O O . PHE A 1 190 ? -18.533 -2.160 23.637 1.00 88.75 190 PHE A O 1
ATOM 1489 N N . GLY A 1 191 ? -20.393 -2.845 22.568 1.00 87.31 191 GLY A N 1
ATOM 1490 C CA . GLY A 1 191 ? -20.781 -3.853 23.556 1.00 87.31 191 GLY A CA 1
ATOM 1491 C C . GLY A 1 191 ? -21.344 -3.294 24.870 1.00 87.31 191 GLY A C 1
ATOM 1492 O O . GLY A 1 191 ? -21.590 -4.077 25.788 1.00 87.31 191 GLY A O 1
ATOM 1493 N N . TYR A 1 192 ? -21.581 -1.978 24.981 1.00 91.06 192 TYR A N 1
ATOM 1494 C CA . TYR A 1 192 ? -22.083 -1.369 26.220 1.00 91.06 192 TYR A CA 1
ATOM 1495 C C . TYR A 1 192 ? -23.460 -1.907 26.640 1.00 91.06 192 TYR A C 1
ATOM 1497 O O . TYR A 1 192 ? -23.700 -2.116 27.826 1.00 91.06 192 TYR A O 1
ATOM 1505 N N . SER A 1 193 ? -24.329 -2.241 25.681 1.00 90.62 193 SER A N 1
ATOM 1506 C CA . SER A 1 193 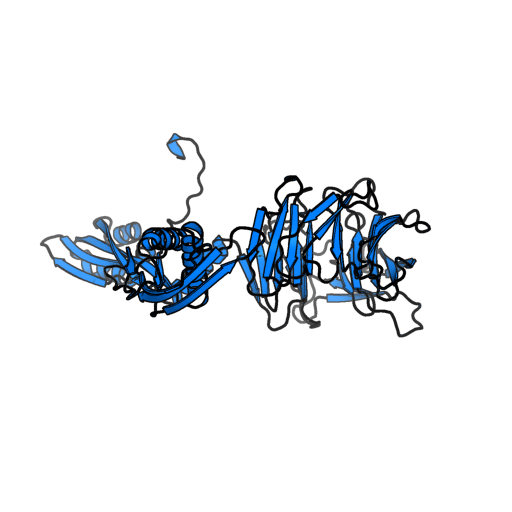? -25.661 -2.809 25.943 1.00 90.62 193 SER A CA 1
ATOM 1507 C C . SER A 1 193 ? -25.631 -4.071 26.813 1.00 90.62 193 SER A C 1
ATOM 1509 O O . SER A 1 193 ? -26.448 -4.220 27.724 1.00 90.62 193 SER A O 1
ATOM 1511 N N . THR A 1 194 ? -24.675 -4.969 26.569 1.00 90.75 194 THR A N 1
ATOM 1512 C CA . THR A 1 194 ? -24.509 -6.208 27.340 1.00 90.75 194 THR A CA 1
ATOM 1513 C C . THR A 1 194 ? -24.042 -5.916 28.764 1.00 90.75 194 THR A C 1
ATOM 1515 O O . THR A 1 194 ? -24.549 -6.512 29.718 1.00 90.75 194 THR A O 1
ATOM 1518 N N . ILE A 1 195 ? -23.107 -4.974 28.925 1.00 91.50 195 ILE A N 1
ATOM 1519 C CA . ILE A 1 195 ? -22.588 -4.582 30.241 1.00 91.50 195 ILE A CA 1
ATOM 1520 C C . ILE A 1 195 ? -23.680 -3.897 31.058 1.00 91.50 195 ILE A C 1
ATOM 1522 O O . ILE A 1 195 ? -23.916 -4.299 32.196 1.00 91.50 195 ILE A O 1
ATOM 1526 N N . LEU A 1 196 ? -24.394 -2.934 30.467 1.00 92.94 196 LEU A N 1
ATOM 1527 C CA . LEU A 1 196 ? -25.476 -2.218 31.135 1.00 92.94 196 LEU A CA 1
ATOM 1528 C C . LEU A 1 196 ? -26.545 -3.186 31.644 1.00 92.94 196 LEU A C 1
ATOM 1530 O O . LEU A 1 196 ? -26.923 -3.129 32.813 1.00 92.94 196 LEU A O 1
ATOM 1534 N N . ARG A 1 197 ? -26.989 -4.130 30.805 1.00 91.81 197 ARG A N 1
ATOM 1535 C CA . ARG A 1 197 ? -27.958 -5.156 31.215 1.00 91.81 197 ARG A CA 1
ATOM 1536 C C . ARG A 1 197 ? -27.438 -6.031 32.349 1.00 91.81 197 ARG A C 1
ATOM 1538 O O . ARG A 1 197 ? -28.192 -6.331 33.266 1.00 91.81 197 ARG A O 1
ATOM 1545 N N . THR A 1 198 ? -26.167 -6.420 32.310 1.00 92.88 198 THR A N 1
ATOM 1546 C CA . THR A 1 198 ? -25.569 -7.263 33.356 1.00 92.88 198 THR A CA 1
ATOM 1547 C C . THR A 1 198 ? -25.529 -6.534 34.701 1.00 92.88 198 THR A C 1
ATOM 1549 O O . THR A 1 198 ? -25.902 -7.116 35.715 1.00 92.88 198 THR A O 1
ATOM 1552 N N . GLN A 1 199 ? -25.144 -5.253 34.713 1.00 91.81 199 GLN A N 1
ATOM 1553 C CA . GLN A 1 199 ? -25.058 -4.456 35.946 1.00 91.81 199 GLN A CA 1
ATOM 1554 C C . GLN A 1 199 ? -26.437 -4.067 36.499 1.00 91.81 199 GLN A C 1
ATOM 1556 O O . GLN A 1 199 ? -26.632 -4.020 37.706 1.00 91.81 199 GLN A O 1
ATOM 1561 N N . THR A 1 200 ? -27.423 -3.839 35.628 1.00 92.12 200 THR A N 1
ATOM 1562 C CA . THR A 1 200 ? -28.769 -3.374 36.020 1.00 92.12 200 THR A CA 1
ATOM 1563 C C . THR A 1 200 ? -29.804 -4.495 36.135 1.00 92.12 200 THR A C 1
ATOM 1565 O O . THR A 1 200 ? -31.002 -4.223 36.211 1.00 92.12 200 THR A O 1
ATOM 1568 N N . GLN A 1 201 ? -29.380 -5.764 36.090 1.00 91.62 201 GLN A N 1
ATOM 1569 C CA . GLN A 1 201 ? -30.279 -6.929 36.040 1.00 91.62 201 GLN A CA 1
ATOM 1570 C C . GLN A 1 201 ? -31.314 -6.844 34.897 1.00 91.62 201 GLN A C 1
ATOM 1572 O O . GLN A 1 201 ? -32.451 -7.295 35.024 1.00 91.62 201 GLN A O 1
ATOM 1577 N N . GLY A 1 202 ? -30.928 -6.226 33.779 1.00 90.06 202 GLY A N 1
ATOM 1578 C CA . GLY A 1 202 ? -31.767 -6.029 32.599 1.00 90.06 202 GLY A CA 1
ATOM 1579 C C . GLY A 1 202 ? -32.768 -4.875 32.688 1.00 90.06 202 GLY A C 1
ATOM 1580 O O . GLY A 1 202 ? -33.565 -4.735 31.767 1.00 90.06 202 GLY A O 1
ATOM 1581 N N . LYS A 1 203 ? -32.739 -4.065 33.756 1.00 91.38 203 LYS A N 1
ATOM 1582 C CA . LYS A 1 203 ? -33.694 -2.965 33.986 1.00 91.38 203 LYS A CA 1
ATOM 1583 C C . LYS A 1 203 ? -33.252 -1.612 33.416 1.00 91.38 203 LYS A C 1
ATOM 1585 O O . LYS A 1 203 ? -34.044 -0.680 33.421 1.00 91.38 203 LYS A O 1
ATOM 1590 N N . GLY A 1 204 ? -31.991 -1.482 33.006 1.00 90.81 204 GLY A N 1
ATOM 1591 C CA . GLY A 1 204 ? -31.440 -0.252 32.445 1.00 90.81 204 GLY A CA 1
ATOM 1592 C C . GLY A 1 204 ? -31.554 -0.186 30.926 1.00 90.81 204 GLY A C 1
ATOM 1593 O O . GLY A 1 204 ? -31.312 -1.179 30.233 1.00 90.81 204 GLY A O 1
ATOM 1594 N N . GLU A 1 205 ? -31.844 1.005 30.418 1.00 92.81 205 GLU A N 1
ATOM 1595 C CA . GLU A 1 205 ? -31.887 1.310 28.990 1.00 92.81 205 GLU A CA 1
ATOM 1596 C C . GLU A 1 205 ? -30.989 2.507 28.682 1.00 92.81 205 GLU A C 1
ATOM 1598 O O . GLU A 1 205 ? -30.800 3.383 29.523 1.00 92.81 205 GLU A O 1
ATOM 1603 N N . PHE A 1 206 ? -30.414 2.542 27.481 1.00 94.25 206 PHE A N 1
ATOM 1604 C CA . PHE A 1 206 ? -29.638 3.691 27.028 1.00 94.25 206 PHE A CA 1
ATOM 1605 C C . PHE A 1 206 ? -29.941 4.018 25.573 1.00 94.25 206 PHE A C 1
ATOM 1607 O O . PHE A 1 206 ? -30.199 3.131 24.754 1.00 94.25 206 PHE A O 1
ATOM 1614 N N . THR A 1 207 ? -29.849 5.298 25.255 1.00 94.19 207 THR A N 1
ATOM 1615 C CA . THR A 1 207 ? -29.863 5.832 23.900 1.00 94.19 207 THR A CA 1
ATOM 1616 C C . THR A 1 207 ? -28.549 6.564 23.655 1.00 94.19 207 THR A C 1
ATOM 1618 O O . THR A 1 207 ? -27.882 7.023 24.584 1.00 94.19 207 THR A O 1
ATOM 1621 N N . MET A 1 208 ? -28.125 6.617 22.395 1.00 93.25 208 MET A N 1
ATOM 1622 C CA . MET A 1 208 ? -26.937 7.367 22.003 1.00 93.25 208 MET A CA 1
ATOM 1623 C C . MET A 1 208 ? -27.199 8.140 20.717 1.00 93.25 208 MET A C 1
ATOM 1625 O O . MET A 1 208 ? -27.753 7.593 19.762 1.00 93.25 208 MET A O 1
ATOM 1629 N N . GLU A 1 209 ? -26.774 9.397 20.690 1.00 93.56 209 GLU A N 1
ATOM 1630 C CA . GLU A 1 209 ? -26.841 10.275 19.524 1.00 93.56 209 GLU A CA 1
ATOM 1631 C C . GLU A 1 209 ? -25.469 10.890 19.231 1.00 93.56 209 GLU A C 1
ATOM 1633 O O . GLU A 1 209 ? -24.677 11.156 20.136 1.00 93.56 209 GLU A O 1
ATOM 1638 N N . PHE A 1 210 ? -25.154 11.108 17.954 1.00 92.38 210 PHE A N 1
ATOM 1639 C CA . PHE A 1 210 ? -23.914 11.784 17.573 1.00 92.38 210 PHE A CA 1
ATOM 1640 C C . PHE A 1 210 ? -23.939 13.242 18.048 1.00 92.38 210 PHE A C 1
ATOM 1642 O O . PHE A 1 210 ? -24.881 13.970 17.743 1.00 92.38 210 PHE A O 1
ATOM 1649 N N . LYS A 1 211 ? -22.881 13.678 18.743 1.00 90.44 211 LYS A N 1
ATOM 1650 C CA . LYS A 1 211 ? -22.760 15.050 19.248 1.00 90.44 211 LYS A CA 1
ATOM 1651 C C . LYS A 1 211 ? -21.744 15.876 18.464 1.00 90.44 211 LYS A C 1
ATOM 1653 O O . LYS A 1 211 ? -22.085 16.935 17.946 1.00 90.44 211 LYS A O 1
ATOM 1658 N N . ARG A 1 212 ? -20.485 15.431 18.413 1.00 90.00 212 ARG A N 1
ATOM 1659 C CA . ARG A 1 212 ? -19.369 16.174 17.794 1.00 90.00 212 ARG A CA 1
ATOM 1660 C C . ARG A 1 212 ? -18.175 15.274 17.487 1.00 90.00 212 ARG A C 1
ATOM 1662 O O . ARG A 1 212 ? -18.137 14.130 17.920 1.00 90.00 212 ARG A O 1
ATOM 1669 N N . TYR A 1 213 ? -17.187 15.824 16.785 1.00 91.88 213 TYR A N 1
ATOM 1670 C CA . TYR A 1 213 ? -15.879 15.198 16.586 1.00 91.88 213 TYR A CA 1
ATOM 1671 C C . TYR A 1 213 ? -14.821 15.845 17.480 1.00 91.88 213 TYR A C 1
ATOM 1673 O O . TYR A 1 213 ? -14.712 17.075 17.509 1.00 91.88 213 TYR A O 1
ATOM 1681 N N . THR A 1 214 ? -14.011 15.033 18.154 1.00 91.00 214 THR A N 1
ATOM 1682 C CA . THR A 1 214 ? -12.900 15.498 18.999 1.00 91.00 214 THR A CA 1
ATOM 1683 C C . THR A 1 214 ? -11.575 14.870 18.574 1.00 91.00 214 THR A C 1
ATOM 1685 O O . THR A 1 214 ? -11.585 13.764 18.036 1.00 91.00 214 THR A O 1
ATOM 1688 N N . PRO A 1 215 ? -10.435 15.549 18.800 1.00 91.69 215 PRO A N 1
ATOM 1689 C CA . PRO A 1 215 ? -9.114 14.964 18.594 1.00 91.69 215 PRO A CA 1
ATOM 1690 C C . PRO A 1 215 ? -8.937 13.658 19.364 1.00 91.69 215 PRO A C 1
ATOM 1692 O O . PRO A 1 215 ? -9.233 13.603 20.556 1.00 91.69 215 PRO A O 1
ATOM 1695 N N . VAL A 1 216 ? -8.424 12.645 18.672 1.00 91.88 216 VAL A N 1
ATOM 1696 C CA . VAL A 1 216 ? -8.070 11.348 19.251 1.00 91.88 216 VAL A CA 1
ATOM 1697 C C . VAL A 1 216 ? -6.809 11.493 20.106 1.00 91.88 216 VAL A C 1
ATOM 1699 O O . VAL A 1 216 ? -5.901 12.265 19.784 1.00 91.88 216 VAL A O 1
ATOM 1702 N N . GLU A 1 217 ? -6.729 10.744 21.205 1.00 90.25 217 GLU A N 1
ATOM 1703 C CA . GLU A 1 217 ? -5.500 10.660 21.998 1.00 90.25 217 GLU A CA 1
ATOM 1704 C C . GLU A 1 217 ? -4.338 10.071 21.169 1.00 90.25 217 GLU A C 1
ATOM 1706 O O . GLU A 1 217 ? -4.553 9.105 20.436 1.00 90.25 217 GLU A O 1
ATOM 1711 N N . PRO A 1 218 ? -3.087 10.555 21.319 1.00 88.25 218 PRO A N 1
ATOM 1712 C CA . PRO A 1 218 ? -1.961 10.106 20.491 1.00 88.25 218 PRO A CA 1
ATOM 1713 C C . PRO A 1 218 ? -1.765 8.583 20.461 1.00 88.25 218 PRO A C 1
ATOM 1715 O O . PRO A 1 218 ? -1.565 8.012 19.397 1.00 88.25 218 PRO A O 1
ATOM 1718 N N . TYR A 1 219 ? -1.904 7.921 21.614 1.00 89.12 219 TYR A N 1
ATOM 1719 C CA . TYR A 1 219 ? -1.757 6.467 21.718 1.00 89.12 219 TYR A CA 1
ATOM 1720 C C . TYR A 1 219 ? -2.811 5.705 20.897 1.00 89.12 219 TYR A C 1
ATOM 1722 O O . TYR A 1 219 ? -2.480 4.761 20.187 1.00 89.12 219 TYR A O 1
ATOM 1730 N N . ILE A 1 220 ? -4.072 6.148 20.953 1.00 89.12 220 ILE A N 1
ATOM 1731 C CA . ILE A 1 220 ? -5.169 5.548 20.182 1.00 89.12 220 ILE A CA 1
ATOM 1732 C C . ILE A 1 220 ? -5.010 5.862 18.693 1.00 89.12 220 ILE A C 1
ATOM 1734 O O . ILE A 1 220 ? -5.306 5.022 17.850 1.00 89.12 220 ILE A O 1
ATOM 1738 N N . GLN A 1 221 ? -4.536 7.061 18.352 1.00 89.88 221 GLN A N 1
ATOM 1739 C CA . GLN A 1 221 ? -4.275 7.428 16.966 1.00 89.88 221 GLN A CA 1
ATOM 1740 C C . GLN A 1 221 ? -3.242 6.486 16.332 1.00 89.88 221 GLN A C 1
ATOM 1742 O O . GLN A 1 221 ? -3.481 5.987 15.234 1.00 89.88 221 GLN A O 1
ATOM 1747 N N . ASP A 1 222 ? -2.133 6.213 17.023 1.00 86.88 222 ASP A N 1
ATOM 1748 C CA . ASP A 1 222 ? -1.093 5.306 16.527 1.00 86.88 222 ASP A CA 1
ATOM 1749 C C . ASP A 1 222 ? -1.616 3.870 16.366 1.00 86.88 222 ASP A C 1
ATOM 1751 O O . ASP A 1 222 ? -1.320 3.217 15.365 1.00 86.88 222 ASP A O 1
ATOM 1755 N N . GLU A 1 223 ? -2.446 3.404 17.305 1.00 87.44 223 GLU A N 1
ATOM 1756 C CA . GLU A 1 223 ? -3.121 2.102 17.239 1.00 87.44 223 GLU A CA 1
ATOM 1757 C C . GLU A 1 223 ? -4.051 2.007 16.019 1.00 87.44 223 GLU A C 1
ATOM 1759 O O . GLU A 1 223 ? -3.948 1.071 15.234 1.00 87.44 223 GLU A O 1
ATOM 1764 N N . VAL A 1 224 ? -4.906 3.010 15.796 1.00 87.38 224 VAL A N 1
ATOM 1765 C CA . VAL A 1 224 ? -5.835 3.043 14.653 1.00 87.38 224 VAL A CA 1
ATOM 1766 C C . VAL A 1 224 ? -5.082 3.114 13.324 1.00 87.38 224 VAL A C 1
ATOM 1768 O O . VAL A 1 224 ? -5.470 2.454 12.361 1.00 87.38 224 VAL A O 1
ATOM 1771 N N . ILE A 1 225 ? -3.994 3.888 13.251 1.00 85.81 225 ILE A N 1
ATOM 1772 C CA . ILE A 1 225 ? -3.141 3.951 12.056 1.00 85.81 225 ILE A CA 1
ATOM 1773 C C . ILE A 1 225 ? -2.477 2.595 11.806 1.00 85.81 225 ILE A C 1
ATOM 1775 O O . ILE A 1 225 ? -2.395 2.156 10.658 1.00 85.81 225 ILE A O 1
ATOM 1779 N N . TYR A 1 226 ? -1.994 1.931 12.856 1.00 79.38 226 TYR A N 1
ATOM 1780 C CA . TYR A 1 226 ? -1.403 0.603 12.753 1.00 79.38 226 TYR A CA 1
ATOM 1781 C C . TYR A 1 226 ? -2.429 -0.429 12.274 1.00 79.38 226 TYR A C 1
ATOM 1783 O O . TYR A 1 226 ? -2.183 -1.100 11.273 1.00 79.38 226 TYR A O 1
ATOM 1791 N N . ASP A 1 227 ? -3.597 -0.494 12.909 1.00 79.31 227 ASP A N 1
ATOM 1792 C CA . ASP A 1 227 ? -4.682 -1.402 12.534 1.00 79.31 227 ASP A CA 1
ATOM 1793 C C . ASP A 1 227 ? -5.146 -1.158 11.099 1.00 79.31 227 ASP A C 1
ATOM 1795 O O . ASP A 1 227 ? -5.369 -2.109 10.355 1.00 79.31 227 ASP A O 1
ATOM 1799 N N . TRP A 1 228 ? -5.228 0.104 10.671 1.00 81.56 228 TRP A N 1
ATOM 1800 C CA . TRP A 1 228 ? -5.541 0.449 9.287 1.00 81.56 228 TRP A CA 1
ATOM 1801 C C . TRP A 1 228 ? -4.458 -0.027 8.313 1.00 81.56 228 TRP A C 1
ATOM 1803 O O . TRP A 1 228 ? -4.784 -0.594 7.274 1.00 81.56 228 TRP A O 1
ATOM 1813 N N . LYS A 1 229 ? -3.169 0.143 8.640 1.00 71.12 229 LYS A N 1
ATOM 1814 C CA . LYS A 1 229 ? -2.055 -0.358 7.811 1.00 71.12 229 LYS A CA 1
ATOM 1815 C C . LYS A 1 229 ? -2.052 -1.884 7.716 1.00 71.12 229 LYS A C 1
ATOM 1817 O O . LYS A 1 229 ? -1.786 -2.421 6.644 1.00 71.12 229 LYS A O 1
ATOM 1822 N N . VAL A 1 230 ? -2.369 -2.569 8.816 1.00 63.75 230 VAL A N 1
ATOM 1823 C CA . VAL A 1 230 ? -2.491 -4.032 8.870 1.00 63.75 230 VAL A CA 1
ATOM 1824 C C . VAL A 1 230 ? -3.708 -4.509 8.077 1.00 63.75 230 VAL A C 1
ATOM 1826 O O . VAL A 1 230 ? -3.586 -5.448 7.295 1.00 63.75 230 VAL A O 1
ATOM 1829 N N . ALA A 1 231 ? -4.863 -3.859 8.237 1.00 64.56 231 ALA A N 1
ATOM 1830 C CA . ALA A 1 231 ? -6.091 -4.178 7.509 1.00 64.56 231 ALA A CA 1
ATOM 1831 C C . ALA A 1 231 ? -5.973 -3.891 6.005 1.00 64.56 231 ALA A C 1
ATOM 1833 O O . ALA A 1 231 ? -6.556 -4.614 5.202 1.00 64.56 231 ALA A O 1
ATOM 1834 N N . ASN A 1 232 ? -5.178 -2.885 5.631 1.00 62.47 232 ASN A N 1
ATOM 1835 C CA . ASN A 1 232 ? -4.817 -2.589 4.245 1.00 62.47 232 ASN A CA 1
ATOM 1836 C C . ASN A 1 232 ? -3.556 -3.339 3.777 1.00 62.47 232 ASN A C 1
ATOM 1838 O O . ASN A 1 232 ? -3.022 -3.031 2.714 1.00 62.47 232 ASN A O 1
ATOM 1842 N N . GLU A 1 233 ? -3.110 -4.337 4.549 1.00 57.12 233 GLU A N 1
ATOM 1843 C CA . GLU A 1 233 ? -2.175 -5.389 4.135 1.00 57.12 233 GLU A CA 1
ATOM 1844 C C . GLU A 1 233 ? -0.789 -4.898 3.684 1.00 57.12 233 GLU A C 1
ATOM 1846 O O . GLU A 1 233 ? -0.136 -5.529 2.852 1.00 57.12 233 GLU A O 1
ATOM 1851 N N . ILE A 1 234 ? -0.305 -3.799 4.272 1.00 55.25 234 ILE A N 1
ATOM 1852 C CA . ILE A 1 234 ? 1.088 -3.357 4.127 1.00 55.25 234 ILE A CA 1
ATOM 1853 C C . ILE A 1 234 ? 1.863 -3.821 5.361 1.00 55.25 234 ILE A C 1
ATOM 1855 O O . ILE A 1 234 ? 1.845 -3.166 6.406 1.00 55.25 234 ILE A O 1
ATOM 1859 N N . TYR A 1 235 ? 2.568 -4.948 5.257 1.00 58.59 235 TYR A N 1
ATOM 1860 C CA . TYR A 1 235 ? 3.482 -5.366 6.322 1.00 58.59 235 TYR A CA 1
ATOM 1861 C C . TYR A 1 235 ? 4.837 -4.700 6.120 1.00 58.59 235 TYR A C 1
ATOM 1863 O O . TYR A 1 235 ? 5.489 -4.914 5.100 1.00 58.59 235 TYR A O 1
ATOM 1871 N N . ARG A 1 236 ? 5.280 -3.908 7.099 1.00 61.16 236 ARG A N 1
ATOM 1872 C CA . ARG A 1 236 ? 6.587 -3.244 7.070 1.00 61.16 236 ARG A CA 1
ATOM 1873 C C . ARG A 1 236 ? 7.548 -3.905 8.054 1.00 61.16 236 ARG A C 1
ATOM 1875 O O . ARG A 1 236 ? 7.235 -4.065 9.230 1.00 61.16 236 ARG A O 1
ATOM 1882 N N . TYR A 1 237 ? 8.733 -4.239 7.565 1.00 55.75 237 TYR A N 1
ATOM 1883 C CA . TYR A 1 237 ? 9.890 -4.649 8.348 1.00 55.75 237 TYR A CA 1
ATOM 1884 C C . TYR A 1 237 ? 10.977 -3.576 8.232 1.00 55.75 237 TYR A C 1
ATOM 1886 O O . TYR A 1 237 ? 11.197 -3.031 7.154 1.00 55.75 237 TYR A O 1
ATOM 1894 N N . THR A 1 238 ? 11.658 -3.263 9.330 1.00 48.91 238 THR A N 1
ATOM 1895 C CA . THR A 1 238 ? 12.754 -2.284 9.371 1.00 48.91 238 THR A CA 1
ATOM 1896 C C . THR A 1 238 ? 13.929 -2.873 10.138 1.00 48.91 238 THR A C 1
ATOM 1898 O O . THR A 1 238 ? 13.718 -3.421 11.221 1.00 48.91 238 THR A O 1
ATOM 1901 N N . CYS A 1 239 ? 15.147 -2.735 9.621 1.00 51.66 239 CYS A N 1
ATOM 1902 C CA . CYS A 1 239 ? 16.375 -3.157 10.300 1.00 51.66 239 CYS A CA 1
ATOM 1903 C C . CYS A 1 239 ? 17.353 -1.988 10.505 1.00 51.66 239 CYS A C 1
ATOM 1905 O O . CYS A 1 239 ? 17.126 -0.872 10.035 1.00 51.66 239 CYS A O 1
ATOM 1907 N N . GLU A 1 240 ? 18.434 -2.234 11.250 1.00 44.53 240 GLU A N 1
ATOM 1908 C CA . GLU A 1 240 ? 19.431 -1.206 11.584 1.00 44.53 240 GLU A CA 1
ATOM 1909 C C . GLU A 1 240 ? 20.305 -0.820 10.378 1.00 44.53 240 GLU A C 1
ATOM 1911 O O . GLU A 1 240 ? 20.656 0.357 10.229 1.00 44.53 240 GLU A O 1
ATOM 1916 N N . ASP A 1 241 ? 20.554 -1.765 9.468 1.00 49.72 241 ASP A N 1
ATOM 1917 C CA . ASP A 1 241 ? 21.380 -1.594 8.268 1.00 49.72 241 ASP A CA 1
ATOM 1918 C C . ASP A 1 241 ? 20.575 -1.542 6.965 1.00 49.72 241 ASP A C 1
ATOM 1920 O O . ASP A 1 241 ? 19.361 -1.733 6.948 1.00 49.72 241 ASP A O 1
ATOM 1924 N N . MET A 1 242 ? 21.242 -1.217 5.853 1.00 46.50 242 MET A N 1
ATOM 1925 C CA . MET A 1 242 ? 20.596 -1.177 4.538 1.00 46.50 242 MET A CA 1
ATOM 1926 C C . MET A 1 242 ? 20.189 -2.578 4.071 1.00 46.50 242 MET A C 1
ATOM 1928 O O . MET A 1 242 ? 20.978 -3.523 4.135 1.00 46.50 242 MET A O 1
ATOM 1932 N N . LEU A 1 243 ? 18.960 -2.681 3.562 1.00 53.12 243 LEU A N 1
ATOM 1933 C CA . LEU A 1 243 ? 18.411 -3.882 2.950 1.00 53.12 243 LEU A CA 1
ATOM 1934 C C . LEU A 1 243 ? 18.712 -3.888 1.461 1.00 53.12 243 LEU A C 1
ATOM 1936 O O . LEU A 1 243 ? 18.243 -3.027 0.714 1.00 53.12 243 LEU A O 1
ATOM 1940 N N . PHE A 1 244 ? 19.477 -4.889 1.040 1.00 54.34 244 PHE A N 1
ATOM 1941 C CA . PHE A 1 244 ? 19.877 -5.056 -0.354 1.00 54.34 244 PHE A CA 1
ATOM 1942 C C . PHE A 1 244 ? 19.089 -6.154 -1.048 1.00 54.34 244 PHE A C 1
ATOM 1944 O O . PHE A 1 244 ? 18.885 -6.066 -2.257 1.00 54.34 244 PHE A O 1
ATOM 1951 N N . ALA A 1 245 ? 18.642 -7.167 -0.298 1.00 52.69 245 ALA A N 1
ATOM 1952 C CA . ALA A 1 245 ? 17.887 -8.262 -0.876 1.00 52.69 245 ALA A CA 1
ATOM 1953 C C . ALA A 1 245 ? 16.731 -8.765 -0.010 1.00 52.69 245 ALA A C 1
ATOM 1955 O O . ALA A 1 245 ? 16.785 -8.713 1.217 1.00 52.69 245 ALA A O 1
ATOM 1956 N N . ALA A 1 246 ? 15.706 -9.315 -0.656 1.00 50.44 246 ALA A N 1
ATOM 1957 C CA . ALA A 1 246 ? 14.650 -10.087 -0.008 1.00 50.44 246 ALA A CA 1
ATOM 1958 C C . ALA A 1 246 ? 14.227 -11.265 -0.885 1.00 50.44 246 ALA A C 1
ATOM 1960 O O . ALA A 1 246 ? 14.162 -11.135 -2.100 1.00 50.44 246 ALA A O 1
ATOM 1961 N N . ALA A 1 247 ? 13.904 -12.408 -0.284 1.00 48.44 247 ALA A N 1
ATOM 1962 C CA . ALA A 1 247 ? 13.427 -13.583 -1.005 1.00 48.44 247 ALA A CA 1
ATOM 1963 C C . ALA A 1 247 ? 12.322 -14.309 -0.229 1.00 48.44 247 ALA A C 1
ATOM 1965 O O . ALA A 1 247 ? 12.399 -14.496 0.988 1.00 48.44 247 ALA A O 1
ATOM 1966 N N . TRP A 1 248 ? 11.289 -14.750 -0.946 1.00 49.88 248 TRP A N 1
ATOM 1967 C CA . TRP A 1 248 ? 10.176 -15.513 -0.381 1.00 49.88 248 TRP A CA 1
ATOM 1968 C C . TRP A 1 248 ? 10.537 -16.989 -0.207 1.00 49.88 248 TRP A C 1
ATOM 1970 O O . TRP A 1 248 ? 11.223 -17.576 -1.041 1.00 49.88 248 TRP A O 1
ATOM 1980 N N . SER A 1 249 ? 10.015 -17.622 0.846 1.00 49.28 249 SER A N 1
ATOM 1981 C CA . SER A 1 249 ? 10.103 -19.079 0.976 1.00 49.28 249 SER A CA 1
ATOM 1982 C C . SER A 1 249 ? 9.207 -19.781 -0.050 1.00 49.28 249 SER A C 1
ATOM 1984 O O . SER A 1 249 ? 8.021 -19.470 -0.178 1.00 49.28 249 SER A O 1
ATOM 1986 N N . ASN A 1 250 ? 9.761 -20.793 -0.722 1.00 48.56 250 ASN A N 1
ATOM 1987 C CA . ASN A 1 250 ? 9.047 -21.631 -1.688 1.00 48.56 250 ASN A CA 1
ATOM 1988 C C . ASN A 1 250 ? 8.225 -22.766 -1.041 1.00 48.56 250 ASN A C 1
ATOM 1990 O O . ASN A 1 250 ? 7.569 -23.517 -1.759 1.00 48.56 250 ASN A O 1
ATOM 1994 N N . LYS A 1 251 ? 8.136 -22.872 0.295 1.00 47.41 251 LYS A N 1
ATOM 1995 C CA . LYS A 1 251 ? 7.335 -23.911 0.977 1.00 47.41 251 LYS A CA 1
ATOM 1996 C C . LYS A 1 251 ? 5.976 -23.389 1.472 1.00 47.41 251 LYS A C 1
ATOM 1998 O O . LYS A 1 251 ? 5.900 -22.338 2.103 1.00 47.41 251 LYS A O 1
ATOM 2003 N N . ILE A 1 252 ? 4.905 -24.142 1.200 1.00 42.94 252 ILE A N 1
ATOM 2004 C CA . ILE A 1 252 ? 3.539 -23.867 1.680 1.00 42.94 252 ILE A CA 1
ATOM 2005 C C . ILE A 1 252 ? 3.332 -24.633 2.995 1.00 42.94 252 ILE A C 1
ATOM 2007 O O . ILE A 1 252 ? 3.471 -25.854 3.018 1.00 42.94 252 ILE A O 1
ATOM 2011 N N . TYR A 1 253 ? 3.018 -23.928 4.085 1.00 48.88 253 TYR A N 1
ATOM 2012 C CA . TYR A 1 253 ? 2.698 -24.532 5.386 1.00 48.88 253 TYR A CA 1
ATOM 2013 C C . TYR A 1 253 ? 1.187 -24.503 5.635 1.00 48.88 253 TYR A C 1
ATOM 2015 O O . TYR A 1 253 ? 0.502 -23.576 5.199 1.00 48.88 253 TYR A O 1
ATOM 2023 N N . GLU A 1 254 ? 0.677 -25.482 6.388 1.00 41.41 254 GLU A N 1
ATOM 2024 C CA . GLU A 1 254 ? -0.750 -25.592 6.740 1.00 41.41 254 GLU A CA 1
ATOM 2025 C C . GLU A 1 254 ? -1.290 -24.350 7.476 1.00 41.41 254 GLU A C 1
ATOM 2027 O O . GLU A 1 254 ? -2.462 -24.012 7.338 1.00 41.41 254 GLU A O 1
ATOM 2032 N N . ASP A 1 255 ? -0.423 -23.610 8.178 1.00 41.22 255 ASP A N 1
ATOM 2033 C CA . ASP A 1 255 ? -0.781 -22.431 8.981 1.00 41.22 255 ASP A CA 1
ATOM 2034 C C . ASP A 1 255 ? -0.980 -21.134 8.159 1.00 41.22 255 ASP A C 1
ATOM 2036 O O . ASP A 1 255 ? -1.147 -20.060 8.725 1.00 41.22 255 ASP A O 1
ATOM 2040 N N . ARG A 1 256 ? -0.921 -21.184 6.816 1.00 44.56 256 ARG A N 1
ATOM 2041 C CA . ARG A 1 256 ? -1.125 -20.030 5.898 1.00 44.56 256 ARG A CA 1
ATOM 2042 C C . ARG A 1 256 ? -0.253 -18.783 6.155 1.00 44.56 256 ARG A C 1
ATOM 2044 O O . ARG A 1 256 ? -0.474 -17.752 5.525 1.00 44.56 256 ARG A O 1
ATOM 2051 N N . ARG A 1 257 ? 0.759 -18.855 7.025 1.00 39.88 257 ARG A N 1
ATOM 2052 C CA . ARG A 1 257 ? 1.730 -17.774 7.256 1.00 39.88 257 ARG A CA 1
ATOM 2053 C C . ARG A 1 257 ? 2.792 -17.770 6.162 1.00 39.88 257 ARG A C 1
ATOM 2055 O O . ARG A 1 257 ? 3.281 -18.828 5.762 1.00 39.88 257 ARG A O 1
ATOM 2062 N N . PHE A 1 258 ? 3.185 -16.582 5.718 1.00 43.34 258 PHE A N 1
ATOM 2063 C CA . PHE A 1 258 ? 4.297 -16.409 4.793 1.00 43.34 258 PHE A CA 1
ATOM 2064 C C . PHE A 1 258 ? 5.626 -16.269 5.540 1.00 43.34 258 PHE A C 1
ATOM 2066 O O . PHE A 1 258 ? 5.683 -15.774 6.665 1.00 43.34 258 PHE A O 1
ATOM 2073 N N . ARG A 1 259 ? 6.710 -16.728 4.909 1.00 47.59 259 ARG A N 1
ATOM 2074 C CA . ARG A 1 259 ? 8.077 -16.578 5.415 1.00 47.59 259 ARG A CA 1
ATOM 2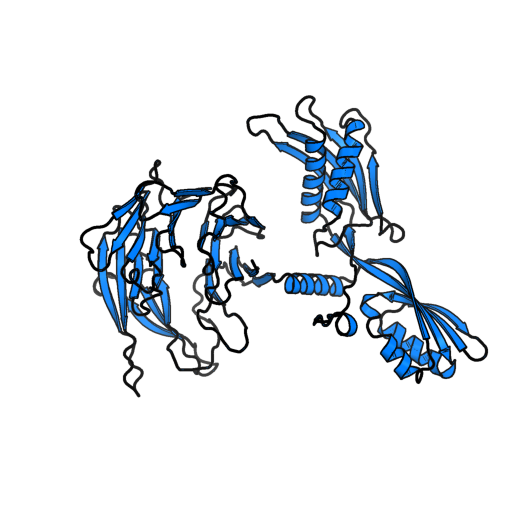075 C C . ARG A 1 259 ? 8.923 -15.886 4.377 1.00 47.59 259 ARG A C 1
ATOM 2077 O O . ARG A 1 259 ? 8.823 -16.196 3.187 1.00 47.59 259 ARG A O 1
ATOM 2084 N N . LEU A 1 260 ? 9.766 -14.989 4.856 1.00 44.19 260 LEU A N 1
ATOM 2085 C CA . LEU A 1 260 ? 10.581 -14.153 4.013 1.00 44.19 260 LEU A CA 1
ATOM 2086 C C . LEU A 1 260 ? 11.974 -14.014 4.617 1.00 44.19 260 LEU A C 1
ATOM 2088 O O . LEU A 1 260 ? 12.117 -13.868 5.830 1.00 44.19 260 LEU A O 1
ATOM 2092 N N . VAL A 1 261 ? 12.984 -14.111 3.763 1.00 48.22 261 VAL A N 1
ATOM 2093 C CA . VAL A 1 261 ? 14.389 -13.929 4.115 1.00 48.22 261 VAL A CA 1
ATOM 2094 C C . VAL A 1 261 ? 14.815 -12.558 3.620 1.00 48.22 261 VAL A C 1
ATOM 2096 O O . VAL A 1 261 ? 14.536 -12.211 2.475 1.00 48.22 261 VAL A O 1
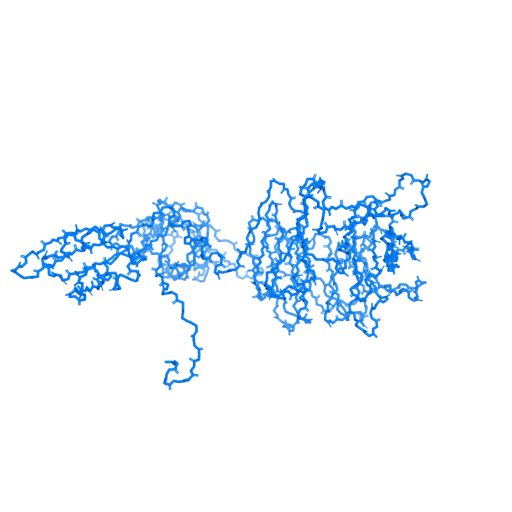ATOM 2099 N N . VAL A 1 262 ? 15.479 -11.789 4.476 1.00 41.59 262 VAL A N 1
ATOM 2100 C CA . VAL A 1 262 ? 15.961 -10.445 4.161 1.00 41.59 262 VAL A CA 1
ATOM 2101 C C . VAL A 1 262 ? 17.486 -10.437 4.285 1.00 41.59 262 VAL A C 1
ATOM 2103 O O . VAL A 1 262 ? 18.020 -10.973 5.252 1.00 41.59 262 VAL A O 1
ATOM 2106 N N . GLY A 1 263 ? 18.182 -9.878 3.296 1.00 44.00 263 GLY A N 1
ATOM 2107 C CA . GLY A 1 263 ? 19.637 -9.749 3.248 1.00 44.00 263 GLY A CA 1
ATOM 2108 C C . GLY A 1 263 ? 20.089 -8.297 3.419 1.00 44.00 263 GLY A C 1
ATOM 2109 O O . GLY A 1 263 ? 19.800 -7.444 2.572 1.00 44.00 263 GLY A O 1
ATOM 2110 N N . THR A 1 264 ? 20.818 -8.031 4.502 1.00 36.75 264 THR A N 1
ATOM 2111 C CA . THR A 1 264 ? 21.646 -6.833 4.721 1.00 36.75 264 THR A CA 1
ATOM 2112 C C . THR A 1 264 ? 23.076 -7.079 4.217 1.00 36.75 264 THR A C 1
ATOM 2114 O O . THR A 1 264 ? 23.424 -8.198 3.831 1.00 36.75 264 THR A O 1
ATOM 2117 N N . LEU A 1 265 ? 23.929 -6.045 4.206 1.00 37.84 265 LEU A N 1
ATOM 2118 C CA . LEU A 1 265 ? 25.384 -6.232 4.104 1.00 37.84 265 LEU A CA 1
ATOM 2119 C C . LEU A 1 265 ? 25.807 -7.245 5.178 1.00 37.84 265 LEU A C 1
ATOM 2121 O O . LEU A 1 265 ? 25.468 -7.045 6.339 1.00 37.84 265 LEU A O 1
ATOM 2125 N N . LEU A 1 266 ? 26.448 -8.337 4.737 1.00 36.38 266 LEU A N 1
ATOM 2126 C CA . LEU A 1 266 ? 26.714 -9.565 5.495 1.00 36.38 266 LEU A CA 1
ATOM 2127 C C . LEU A 1 266 ? 26.927 -9.312 6.993 1.00 36.38 266 LEU A C 1
ATOM 2129 O O . LEU A 1 266 ? 28.003 -8.879 7.398 1.00 36.38 266 LEU A O 1
ATOM 2133 N N . ASP A 1 267 ? 25.925 -9.675 7.788 1.00 28.80 267 ASP A N 1
ATOM 2134 C CA . ASP A 1 267 ? 26.135 -10.023 9.182 1.00 28.80 267 ASP A CA 1
ATOM 2135 C C . ASP A 1 267 ? 25.929 -11.535 9.284 1.00 28.80 267 ASP A C 1
ATOM 2137 O O . ASP A 1 267 ? 24.867 -12.072 8.959 1.00 28.80 267 ASP A O 1
ATOM 2141 N N . GLU A 1 268 ? 26.998 -12.246 9.636 1.00 34.94 268 GLU A N 1
ATOM 2142 C CA . GLU A 1 268 ? 27.084 -13.714 9.648 1.00 34.94 268 GLU A CA 1
ATOM 2143 C C . GLU A 1 268 ? 26.222 -14.360 10.752 1.00 34.94 268 GLU A C 1
ATOM 2145 O O . GLU A 1 268 ? 26.249 -15.576 10.956 1.00 34.94 268 GLU A O 1
ATOM 2150 N N . GLU A 1 269 ? 25.383 -13.576 11.429 1.00 38.81 269 GLU A N 1
ATOM 2151 C CA . GLU A 1 269 ? 24.509 -14.028 12.494 1.00 38.81 269 GLU A CA 1
ATOM 2152 C C . GLU A 1 269 ? 23.033 -13.710 12.209 1.00 38.81 269 GLU A C 1
ATOM 2154 O O . GLU A 1 269 ? 22.548 -12.612 12.456 1.00 38.81 269 GLU A O 1
ATOM 2159 N N . LYS A 1 270 ? 22.301 -14.778 11.851 1.00 39.69 270 LYS A N 1
ATOM 2160 C CA . LYS A 1 270 ? 20.842 -15.000 12.007 1.00 39.69 270 LYS A CA 1
ATOM 2161 C C . LYS A 1 270 ? 19.959 -14.767 10.774 1.00 39.69 270 LYS A C 1
ATOM 2163 O O . LYS A 1 270 ? 19.379 -13.709 10.570 1.00 39.69 270 LYS A O 1
ATOM 2168 N N . ILE A 1 271 ? 19.645 -15.886 10.115 1.00 33.03 271 ILE A N 1
ATOM 2169 C CA . ILE A 1 271 ? 18.329 -16.137 9.506 1.00 33.03 271 ILE A CA 1
ATOM 2170 C C . ILE A 1 271 ? 17.666 -17.303 10.268 1.00 33.03 271 ILE A C 1
ATOM 2172 O O . ILE A 1 271 ? 18.312 -18.289 10.628 1.00 33.03 271 ILE A O 1
ATOM 2176 N N . MET A 1 272 ? 16.386 -17.111 10.601 1.00 33.31 272 MET A N 1
ATOM 2177 C CA . MET A 1 272 ? 15.616 -17.783 11.659 1.00 33.31 272 MET A CA 1
ATOM 2178 C C . MET A 1 272 ? 14.978 -19.137 11.302 1.00 33.31 272 MET A C 1
ATOM 2180 O O . MET A 1 272 ? 14.496 -19.355 10.197 1.00 33.31 272 MET A O 1
ATOM 2184 N N . ASN A 1 273 ? 14.861 -19.949 12.361 1.00 31.45 273 ASN A N 1
ATOM 2185 C CA . ASN A 1 273 ? 13.830 -20.938 12.720 1.00 31.45 273 ASN A CA 1
ATOM 2186 C C . ASN A 1 273 ? 12.899 -21.524 11.636 1.00 31.45 273 ASN A C 1
ATOM 2188 O O . ASN A 1 273 ? 11.893 -20.939 11.227 1.00 31.45 273 ASN A O 1
ATOM 2192 N N . ASN A 1 274 ? 13.088 -22.819 11.395 1.00 31.69 274 ASN A N 1
ATOM 2193 C CA . ASN A 1 274 ? 12.058 -23.766 11.003 1.00 31.69 274 ASN A CA 1
ATOM 2194 C C . ASN A 1 274 ? 12.235 -25.078 11.769 1.00 31.69 274 ASN A C 1
ATOM 2196 O O . ASN A 1 274 ? 13.348 -25.384 12.154 1.00 31.69 274 ASN A O 1
ATOM 2200 N N . LYS A 1 275 ? 11.166 -25.847 11.986 1.00 43.28 275 LYS A N 1
ATOM 2201 C CA . LYS A 1 275 ? 11.179 -27.186 12.599 1.00 43.28 275 LYS A CA 1
ATOM 2202 C C . LYS A 1 275 ? 10.435 -28.147 11.665 1.00 43.28 275 LYS A C 1
ATOM 2204 O O . LYS A 1 275 ? 9.217 -28.204 11.754 1.00 43.28 275 LYS A O 1
ATOM 2209 N N . ASP A 1 276 ? 11.143 -28.808 10.738 1.00 35.47 276 ASP A N 1
ATOM 2210 C CA . ASP A 1 276 ? 10.871 -30.185 10.252 1.00 35.47 276 ASP A CA 1
ATOM 2211 C C . ASP A 1 276 ? 11.894 -30.636 9.169 1.00 35.47 276 ASP A C 1
ATOM 2213 O O . ASP A 1 276 ? 12.350 -29.795 8.392 1.00 35.47 276 ASP A O 1
ATOM 2217 N N . PRO A 1 277 ? 12.264 -31.936 9.061 1.00 39.59 277 PRO A N 1
ATOM 2218 C CA . PRO A 1 277 ? 13.569 -32.401 8.573 1.00 39.59 277 PRO A CA 1
ATOM 2219 C C . PRO A 1 277 ? 13.555 -33.155 7.222 1.00 39.59 277 PRO A C 1
ATOM 2221 O O . PRO A 1 277 ? 14.511 -33.863 6.913 1.00 39.59 277 PRO A O 1
ATOM 2224 N N . SER A 1 278 ? 12.500 -33.060 6.405 1.00 41.34 278 SER A N 1
ATOM 2225 C CA . SER A 1 278 ? 12.368 -33.916 5.207 1.00 41.34 278 SER A CA 1
ATOM 2226 C C . SER A 1 278 ? 13.120 -33.440 3.955 1.00 41.34 278 SER A C 1
ATOM 2228 O O . SER A 1 278 ? 13.265 -34.219 3.015 1.00 41.34 278 SER A O 1
ATOM 2230 N N . GLN A 1 279 ? 13.635 -32.206 3.927 1.00 41.25 279 GLN A N 1
ATOM 2231 C CA . GLN A 1 279 ? 14.498 -31.698 2.853 1.00 41.25 279 GLN A CA 1
ATOM 2232 C C . GLN A 1 279 ? 15.562 -30.757 3.441 1.00 41.25 279 GLN A C 1
ATOM 2234 O O . GLN A 1 279 ? 15.204 -29.908 4.260 1.00 41.25 279 GLN A O 1
ATOM 2239 N N . PRO A 1 280 ? 16.853 -30.879 3.072 1.00 48.62 280 PRO A N 1
ATOM 2240 C CA . PRO A 1 280 ? 17.846 -29.885 3.459 1.00 48.62 280 PRO A CA 1
ATOM 2241 C C . PRO A 1 280 ? 17.525 -28.571 2.738 1.00 48.62 280 PRO A C 1
ATOM 2243 O O . PRO A 1 280 ? 17.563 -28.510 1.513 1.00 48.62 280 PRO A O 1
ATOM 2246 N N . GLU A 1 281 ? 17.176 -27.530 3.492 1.00 54.91 281 GLU A N 1
ATOM 2247 C CA . GLU A 1 281 ? 16.977 -26.187 2.947 1.00 54.91 281 GLU A CA 1
ATOM 2248 C C . GLU A 1 281 ? 18.357 -25.633 2.559 1.00 54.91 281 GLU A C 1
ATOM 2250 O O . GLU A 1 281 ? 19.164 -25.277 3.423 1.00 54.91 281 GLU A O 1
ATOM 2255 N N . LEU A 1 282 ? 18.655 -25.651 1.257 1.00 52.03 282 LEU A N 1
ATOM 2256 C CA . LEU A 1 282 ? 19.882 -25.090 0.702 1.00 52.03 282 LEU A CA 1
ATOM 2257 C C . LEU A 1 282 ? 19.649 -23.655 0.275 1.00 52.03 282 LEU A C 1
ATOM 2259 O O . LEU A 1 282 ? 18.652 -23.355 -0.379 1.00 52.03 282 LEU A O 1
ATOM 2263 N N . PHE A 1 283 ? 20.595 -22.785 0.593 1.00 59.38 283 PHE A N 1
ATOM 2264 C CA . PHE A 1 283 ? 20.630 -21.444 0.032 1.00 59.38 283 PHE A CA 1
ATOM 2265 C C . PHE A 1 283 ? 22.027 -21.127 -0.485 1.00 59.38 283 PHE A C 1
ATOM 2267 O O . PHE A 1 283 ? 23.031 -21.628 0.026 1.00 59.38 283 PHE A O 1
ATOM 2274 N N . ALA A 1 284 ? 22.074 -20.321 -1.540 1.00 51.50 284 ALA A N 1
ATOM 2275 C CA . ALA A 1 284 ? 23.299 -19.948 -2.220 1.00 51.50 284 ALA A CA 1
ATOM 2276 C C . ALA A 1 284 ? 23.559 -18.454 -2.040 1.00 51.50 284 ALA A C 1
ATOM 2278 O O . ALA A 1 284 ? 22.633 -17.653 -2.161 1.00 51.50 284 ALA A O 1
ATOM 2279 N N . THR A 1 285 ? 24.808 -18.079 -1.780 1.00 59.16 285 THR A N 1
ATOM 2280 C CA . THR A 1 285 ? 25.231 -16.677 -1.807 1.00 59.16 285 THR A CA 1
ATOM 2281 C C . THR A 1 285 ? 26.373 -16.483 -2.789 1.00 59.16 285 THR A C 1
ATOM 2283 O O . THR A 1 285 ? 27.212 -17.365 -3.001 1.00 59.16 285 THR A O 1
ATOM 2286 N N . THR A 1 286 ? 26.380 -15.311 -3.414 1.00 60.19 286 THR A N 1
ATOM 2287 C CA . THR A 1 286 ? 27.358 -14.909 -4.420 1.00 60.19 286 THR A CA 1
ATOM 2288 C C . THR A 1 286 ? 28.211 -13.773 -3.888 1.00 60.19 286 THR A C 1
ATOM 2290 O O . THR A 1 286 ? 27.710 -12.780 -3.369 1.00 60.19 286 THR A O 1
ATOM 2293 N N . SER A 1 287 ? 29.521 -13.925 -4.023 1.00 64.31 287 SER A N 1
ATOM 2294 C CA . SER A 1 287 ? 30.506 -12.867 -3.809 1.00 64.31 287 SER A CA 1
ATOM 2295 C C . SER A 1 287 ? 31.642 -13.115 -4.806 1.00 64.31 287 SER A C 1
ATOM 2297 O O . SER A 1 287 ? 31.391 -13.233 -6.001 1.00 64.31 287 SER A O 1
ATOM 2299 N N . ASN A 1 288 ? 32.878 -13.294 -4.349 1.00 64.06 288 ASN A N 1
ATOM 2300 C CA . ASN A 1 288 ? 34.001 -13.700 -5.203 1.00 64.06 288 ASN A CA 1
ATOM 2301 C C . ASN A 1 288 ? 33.882 -15.153 -5.701 1.00 64.06 288 ASN A C 1
ATOM 2303 O O . ASN A 1 288 ? 34.506 -15.537 -6.688 1.00 64.06 288 ASN A O 1
ATOM 2307 N N . TYR A 1 289 ? 33.106 -15.971 -4.994 1.00 66.62 289 TYR A N 1
ATOM 2308 C CA . TYR A 1 289 ? 32.826 -17.366 -5.305 1.00 66.62 289 TYR A CA 1
ATOM 2309 C C . TYR A 1 289 ? 31.418 -17.720 -4.825 1.00 66.62 289 TYR A C 1
ATOM 2311 O O . TYR A 1 289 ? 30.783 -16.949 -4.096 1.00 66.62 289 TYR A O 1
ATOM 2319 N N . LEU A 1 290 ? 30.925 -18.871 -5.267 1.00 66.88 290 LEU A N 1
ATOM 2320 C CA . LEU A 1 290 ? 29.606 -19.365 -4.912 1.00 66.88 290 LEU A CA 1
ATOM 2321 C C . LEU A 1 290 ? 29.702 -20.162 -3.606 1.00 66.88 290 LEU A C 1
ATOM 2323 O O . LEU A 1 290 ? 30.499 -21.093 -3.499 1.00 66.88 290 LEU A O 1
ATOM 2327 N N . ARG A 1 291 ? 28.887 -19.809 -2.613 1.00 65.88 291 ARG A N 1
ATOM 2328 C CA . ARG A 1 291 ? 28.788 -20.541 -1.345 1.00 65.88 291 ARG A CA 1
ATOM 2329 C C . ARG A 1 291 ? 27.412 -21.165 -1.224 1.00 65.88 291 ARG A C 1
ATOM 2331 O O . ARG A 1 291 ? 26.415 -20.483 -1.441 1.00 65.88 291 ARG A O 1
ATOM 2338 N N . ILE A 1 292 ? 27.366 -22.439 -0.855 1.00 65.25 292 ILE A N 1
ATOM 2339 C CA . ILE A 1 292 ? 26.127 -23.164 -0.577 1.00 65.25 292 ILE A CA 1
ATOM 2340 C C . ILE A 1 292 ? 26.082 -23.468 0.910 1.00 65.25 292 ILE A C 1
ATOM 2342 O O . ILE A 1 292 ? 26.988 -24.090 1.469 1.00 65.25 292 ILE A O 1
ATOM 2346 N N . PHE A 1 293 ? 24.997 -23.045 1.533 1.00 62.56 293 PHE A N 1
ATOM 2347 C CA . PHE A 1 293 ? 24.725 -23.249 2.939 1.00 62.56 293 PHE A CA 1
ATOM 2348 C C . PHE A 1 293 ? 23.552 -24.203 3.108 1.00 62.56 293 PHE A C 1
ATOM 2350 O O . PHE A 1 293 ? 22.627 -24.210 2.295 1.00 62.56 293 PHE A O 1
ATOM 2357 N N . ARG A 1 294 ? 23.573 -24.976 4.192 1.00 57.47 294 ARG A N 1
ATOM 2358 C CA . ARG A 1 294 ? 22.450 -25.794 4.637 1.00 57.47 294 ARG A CA 1
ATOM 2359 C C . ARG A 1 294 ? 21.885 -25.220 5.920 1.00 57.47 294 ARG A C 1
ATOM 2361 O O . ARG A 1 294 ? 22.607 -24.934 6.875 1.00 57.47 294 ARG A O 1
ATOM 2368 N N . TYR A 1 295 ? 20.571 -25.093 5.942 1.00 56.31 295 TYR A N 1
ATOM 2369 C CA . TYR A 1 295 ? 19.836 -24.729 7.133 1.00 56.31 295 TYR A CA 1
ATOM 2370 C C . TYR A 1 295 ? 19.468 -25.984 7.942 1.00 56.31 295 TYR A C 1
ATOM 2372 O O . TYR A 1 295 ? 18.913 -26.955 7.419 1.00 56.31 295 TYR A O 1
ATOM 2380 N N . HIS A 1 296 ? 19.809 -25.974 9.231 1.00 54.72 296 HIS A N 1
ATOM 2381 C CA . HIS A 1 296 ? 19.557 -27.049 10.181 1.00 54.72 296 HIS A CA 1
ATOM 2382 C C . HIS A 1 296 ? 18.445 -26.650 11.162 1.00 54.72 296 HIS A C 1
ATOM 2384 O O . HIS A 1 296 ? 18.708 -25.935 12.130 1.00 54.72 296 HIS A O 1
ATOM 2390 N N . PRO A 1 297 ? 17.219 -27.171 10.984 1.00 48.22 2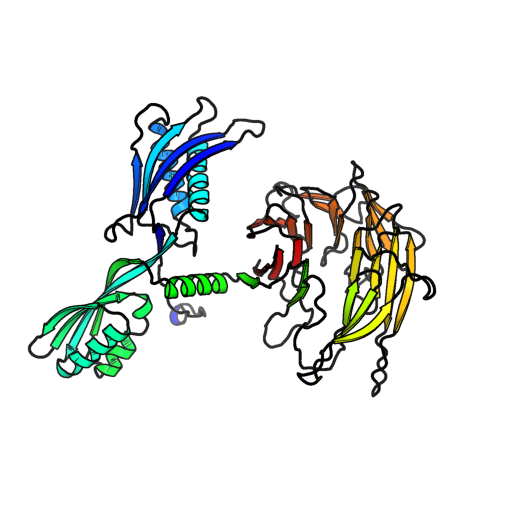97 PRO A N 1
ATOM 2391 C CA . PRO A 1 297 ? 16.062 -26.778 11.789 1.00 48.22 297 PRO A CA 1
ATOM 2392 C C . PRO A 1 297 ? 16.132 -27.188 13.279 1.00 48.22 297 PRO A C 1
ATOM 2394 O O . PRO A 1 297 ? 15.415 -26.642 14.112 1.00 48.22 297 PRO A O 1
ATOM 2397 N N . ASN A 1 298 ? 16.997 -28.150 13.631 1.00 47.44 298 ASN A N 1
ATOM 2398 C CA . ASN A 1 298 ? 16.985 -28.836 14.933 1.00 47.44 298 ASN A CA 1
ATOM 2399 C C . ASN A 1 298 ? 18.290 -28.704 15.753 1.00 47.44 298 ASN A C 1
ATOM 2401 O O . ASN A 1 298 ? 18.533 -29.541 16.621 1.00 47.44 298 ASN A O 1
ATOM 2405 N N . ARG A 1 299 ? 19.157 -27.713 15.494 1.00 47.75 299 ARG A N 1
ATOM 2406 C CA . ARG A 1 299 ? 20.315 -27.447 16.378 1.00 47.75 299 ARG A CA 1
ATOM 2407 C C . ARG A 1 299 ? 19.909 -26.578 17.573 1.00 47.75 299 ARG A C 1
ATOM 2409 O O . ARG A 1 299 ? 19.028 -25.734 17.447 1.00 47.75 299 ARG A O 1
ATOM 2416 N N . ASP A 1 300 ? 20.539 -26.818 18.726 1.00 42.59 300 ASP A N 1
ATOM 2417 C CA . ASP A 1 300 ? 20.288 -26.094 19.979 1.00 42.59 300 ASP A CA 1
ATOM 2418 C C . ASP A 1 300 ? 20.332 -24.571 19.788 1.00 42.59 300 ASP A C 1
ATOM 2420 O O . ASP A 1 300 ? 21.171 -24.061 19.048 1.00 42.59 300 ASP A O 1
ATOM 2424 N N . PHE A 1 301 ? 19.488 -23.841 20.530 1.00 44.00 301 PHE A N 1
ATOM 2425 C CA . PHE A 1 301 ? 19.345 -22.372 20.492 1.00 44.00 301 PHE A CA 1
ATOM 2426 C C . PHE A 1 301 ? 20.655 -21.573 20.676 1.00 44.00 301 PHE A C 1
ATOM 2428 O O . PHE A 1 301 ? 20.674 -20.375 20.410 1.00 44.00 301 PHE A O 1
ATOM 2435 N N . ASN A 1 302 ? 21.740 -22.222 21.112 1.00 41.53 302 ASN A N 1
ATOM 2436 C CA . ASN A 1 302 ? 23.061 -21.622 21.311 1.00 41.53 302 ASN A CA 1
ATOM 2437 C C . ASN A 1 302 ? 24.042 -21.853 20.145 1.00 41.53 302 ASN A C 1
ATOM 2439 O O . ASN A 1 302 ? 25.193 -21.434 20.241 1.00 41.53 302 ASN A O 1
ATOM 2443 N N . GLN A 1 303 ? 23.640 -22.535 19.068 1.00 46.69 303 GLN A N 1
ATOM 2444 C CA . GLN A 1 303 ? 24.473 -22.754 17.881 1.00 46.69 303 GLN A CA 1
ATOM 2445 C C . GLN A 1 303 ? 23.849 -22.104 16.646 1.00 46.69 303 GLN A C 1
ATOM 2447 O O . GLN A 1 303 ? 22.632 -22.106 16.475 1.00 46.69 303 GLN A O 1
ATOM 2452 N N . ILE A 1 304 ? 24.698 -21.578 15.758 1.00 48.41 304 ILE A N 1
ATOM 2453 C CA . ILE A 1 304 ? 24.270 -20.990 14.485 1.00 48.41 304 ILE A CA 1
ATOM 2454 C C . ILE A 1 304 ? 23.551 -22.088 13.668 1.00 48.41 304 ILE A C 1
ATOM 2456 O O . ILE A 1 304 ? 24.142 -23.146 13.420 1.00 48.41 304 ILE A O 1
ATOM 2460 N N . PRO A 1 305 ? 22.285 -21.883 13.251 1.00 55.56 305 PRO A N 1
ATOM 2461 C CA . PRO A 1 305 ? 21.462 -22.906 12.593 1.00 55.56 305 PRO A CA 1
ATOM 2462 C C . PRO A 1 305 ? 21.831 -23.127 11.116 1.00 55.56 305 PRO A C 1
ATOM 2464 O O . PRO A 1 305 ? 21.098 -23.777 10.378 1.00 55.56 305 PRO A O 1
ATOM 2467 N N . ILE A 1 306 ? 22.957 -22.577 10.668 1.00 56.56 306 ILE A N 1
ATOM 2468 C CA . ILE A 1 306 ? 23.409 -22.552 9.281 1.00 56.56 306 ILE A CA 1
ATOM 2469 C C . ILE A 1 306 ? 24.811 -23.154 9.241 1.00 56.56 306 ILE A C 1
ATOM 2471 O O . ILE A 1 306 ? 25.681 -22.767 10.020 1.00 56.56 306 ILE A O 1
ATOM 2475 N N . THR A 1 307 ? 25.039 -24.084 8.322 1.00 59.03 307 THR A N 1
ATOM 2476 C CA . THR A 1 307 ? 26.363 -24.643 8.040 1.00 59.03 307 THR A CA 1
ATOM 2477 C C . THR A 1 307 ? 26.750 -24.350 6.599 1.00 59.03 307 THR A C 1
ATOM 2479 O O . THR A 1 307 ? 25.951 -24.513 5.679 1.00 59.03 307 THR A O 1
ATOM 2482 N N . LEU A 1 308 ? 27.989 -23.909 6.393 1.00 59.47 308 LEU A N 1
ATOM 2483 C CA . LEU A 1 308 ? 28.588 -23.861 5.064 1.00 59.47 308 LEU A CA 1
ATOM 2484 C C . LEU A 1 308 ? 28.875 -25.299 4.617 1.00 59.47 308 LEU A C 1
ATOM 2486 O O . LEU A 1 308 ? 29.591 -26.026 5.304 1.00 59.47 308 LEU A O 1
ATOM 2490 N N . GLU A 1 309 ? 28.306 -25.710 3.488 1.00 64.06 309 GLU A N 1
ATOM 2491 C CA . GLU A 1 309 ? 28.468 -27.067 2.955 1.00 64.06 309 GLU A CA 1
ATOM 2492 C C . GLU A 1 309 ? 29.484 -27.115 1.823 1.00 64.06 309 GLU A C 1
ATOM 2494 O O . GLU A 1 309 ? 30.289 -28.042 1.756 1.00 64.06 309 GLU A O 1
ATOM 2499 N N . CYS A 1 310 ? 29.443 -26.127 0.925 1.00 65.56 310 CYS A N 1
ATOM 2500 C CA . CYS A 1 310 ? 30.263 -26.144 -0.276 1.00 65.56 310 CYS A CA 1
ATOM 2501 C C . CYS A 1 310 ? 30.696 -24.737 -0.692 1.00 65.56 310 CYS A C 1
ATOM 2503 O O . CYS A 1 310 ? 29.887 -23.807 -0.725 1.00 65.56 310 CYS A O 1
ATOM 2505 N N . GLU A 1 311 ? 31.969 -24.612 -1.059 1.00 71.69 311 GLU A N 1
ATOM 2506 C CA . GLU A 1 311 ? 32.532 -23.441 -1.727 1.00 71.69 311 GLU A CA 1
ATOM 2507 C C . GLU A 1 311 ? 32.919 -23.833 -3.151 1.00 71.69 311 GLU A C 1
ATOM 2509 O O . GLU A 1 311 ? 33.721 -24.746 -3.377 1.00 71.69 311 GLU A O 1
ATOM 2514 N N . LEU A 1 312 ? 32.317 -23.147 -4.114 1.00 69.81 312 LEU A N 1
ATOM 2515 C CA . LEU A 1 312 ? 32.431 -23.431 -5.532 1.00 69.81 312 LEU A CA 1
ATOM 2516 C C . LEU A 1 312 ? 33.171 -22.291 -6.226 1.00 69.81 312 LEU A C 1
ATOM 2518 O O . LEU A 1 312 ? 32.712 -21.148 -6.270 1.00 69.81 312 LEU A O 1
ATOM 2522 N N . TYR A 1 313 ? 34.340 -22.629 -6.766 1.00 72.50 313 TYR A N 1
ATOM 2523 C CA . TYR A 1 313 ? 35.239 -21.707 -7.451 1.00 72.50 313 TYR A CA 1
ATOM 2524 C C . TYR A 1 313 ? 35.176 -21.944 -8.953 1.00 72.50 313 TYR A C 1
ATOM 2526 O O . TYR A 1 313 ? 35.266 -23.086 -9.399 1.00 72.50 313 TYR A O 1
ATOM 2534 N N . SER A 1 314 ? 35.031 -20.868 -9.732 1.00 60.50 314 SER A N 1
ATOM 2535 C CA . SER A 1 314 ? 34.965 -20.962 -11.198 1.00 60.50 314 SER A CA 1
ATOM 2536 C C . SER A 1 314 ? 36.307 -21.374 -11.814 1.00 60.50 314 SER A C 1
ATOM 2538 O O . SER A 1 314 ? 36.349 -21.957 -12.892 1.00 60.50 314 SER A O 1
ATOM 2540 N N . THR A 1 315 ? 37.412 -21.093 -11.120 1.00 59.31 315 THR A N 1
ATOM 2541 C CA . THR A 1 315 ? 38.772 -21.485 -11.500 1.00 59.31 315 THR A CA 1
ATOM 2542 C C . THR A 1 315 ? 39.332 -22.531 -10.542 1.00 59.31 315 THR A C 1
ATOM 2544 O O . THR A 1 315 ? 39.024 -22.521 -9.350 1.00 59.31 315 THR A O 1
ATOM 2547 N N . ASN A 1 316 ? 40.203 -23.410 -11.056 1.00 53.09 316 ASN A N 1
ATOM 2548 C CA . ASN A 1 316 ? 40.937 -24.398 -10.259 1.00 53.09 316 ASN A CA 1
ATOM 2549 C C . ASN A 1 316 ? 41.493 -23.779 -8.965 1.00 53.09 316 ASN A C 1
ATOM 2551 O O . ASN A 1 316 ? 42.050 -22.680 -8.995 1.00 53.09 316 ASN A O 1
ATOM 2555 N N . LYS A 1 317 ? 41.389 -24.532 -7.857 1.00 52.62 317 LYS A N 1
ATOM 2556 C CA . LYS A 1 317 ? 41.722 -24.165 -6.459 1.00 52.62 317 LYS A CA 1
ATOM 2557 C C . LYS A 1 317 ? 43.107 -23.521 -6.223 1.00 52.62 317 LYS A C 1
ATOM 2559 O O . LYS A 1 317 ? 43.415 -23.153 -5.097 1.00 52.62 317 LYS A O 1
ATOM 2564 N N . SER A 1 318 ? 43.958 -23.409 -7.243 1.00 51.91 318 SER A N 1
ATOM 2565 C CA . SER A 1 318 ? 45.314 -22.861 -7.174 1.00 51.91 318 SER A CA 1
ATOM 2566 C C . SER A 1 318 ? 45.420 -21.348 -7.405 1.00 51.91 318 SER A C 1
ATOM 2568 O O . SER A 1 318 ? 46.450 -20.782 -7.053 1.00 51.91 318 SER A O 1
ATOM 2570 N N . ASN A 1 319 ? 44.406 -20.683 -7.978 1.00 47.62 319 ASN A N 1
ATOM 2571 C CA . ASN A 1 319 ? 44.410 -19.226 -8.172 1.00 47.62 319 ASN A CA 1
ATOM 2572 C C . ASN A 1 319 ? 43.451 -18.543 -7.192 1.00 47.62 319 ASN A C 1
ATOM 2574 O O . ASN A 1 319 ? 42.244 -18.747 -7.235 1.00 47.62 319 ASN A O 1
ATOM 2578 N N . ILE A 1 320 ? 44.014 -17.701 -6.323 1.00 48.09 320 ILE A N 1
ATOM 2579 C CA . ILE A 1 320 ? 43.328 -17.013 -5.213 1.00 48.09 320 ILE A CA 1
ATOM 2580 C C . ILE A 1 320 ? 42.388 -15.890 -5.713 1.00 48.09 320 ILE A C 1
ATOM 2582 O O . ILE A 1 320 ? 41.628 -15.321 -4.934 1.00 48.09 320 ILE A O 1
ATOM 2586 N N . TYR A 1 321 ? 42.399 -15.578 -7.013 1.00 53.16 321 TYR A N 1
ATOM 2587 C CA . TYR A 1 321 ? 41.597 -14.506 -7.602 1.00 53.16 321 TYR A CA 1
ATOM 2588 C C . TYR A 1 321 ? 40.528 -15.074 -8.545 1.00 53.16 321 TYR A C 1
ATOM 2590 O O . TYR A 1 321 ? 40.841 -15.521 -9.647 1.00 53.16 321 TYR A O 1
ATOM 2598 N N . SER A 1 322 ? 39.274 -15.052 -8.092 1.00 63.22 322 SER A N 1
ATOM 2599 C CA . SER A 1 322 ? 38.076 -15.343 -8.887 1.00 63.22 322 SER A CA 1
ATOM 2600 C C . SER A 1 322 ? 37.321 -14.036 -9.100 1.00 63.22 322 SER A C 1
ATOM 2602 O O . SER A 1 322 ? 37.198 -13.235 -8.170 1.00 63.22 322 SER A O 1
ATOM 2604 N N . ALA A 1 323 ? 36.859 -13.797 -10.324 1.00 67.19 323 ALA A N 1
ATOM 2605 C CA . ALA A 1 323 ? 36.102 -12.599 -10.643 1.00 67.19 323 ALA A CA 1
ATOM 2606 C C . ALA A 1 323 ? 34.749 -12.604 -9.902 1.00 67.19 323 ALA A C 1
ATOM 2608 O O . ALA A 1 323 ? 34.093 -13.650 -9.861 1.00 67.19 323 ALA A O 1
ATOM 2609 N N . PRO A 1 324 ? 34.325 -11.470 -9.312 1.00 74.50 324 PRO A N 1
ATOM 2610 C CA . PRO A 1 324 ? 33.089 -11.388 -8.549 1.00 74.50 324 PRO A CA 1
ATOM 2611 C C . PRO A 1 324 ? 31.876 -11.771 -9.392 1.00 74.50 324 PRO A C 1
ATOM 2613 O O . PRO A 1 324 ? 31.735 -11.363 -10.549 1.00 74.50 324 PRO A O 1
ATOM 2616 N N . LEU A 1 325 ? 31.004 -12.559 -8.771 1.00 75.19 325 LEU A N 1
ATOM 2617 C CA . LEU A 1 325 ? 29.739 -12.992 -9.334 1.00 75.19 325 LEU A CA 1
ATOM 2618 C C . LEU A 1 325 ? 28.723 -11.851 -9.236 1.00 75.19 325 LEU A C 1
ATOM 2620 O O . LEU A 1 325 ? 28.596 -11.212 -8.192 1.00 75.19 325 LEU A O 1
ATOM 2624 N N . THR A 1 326 ? 28.014 -11.602 -10.327 1.00 76.62 326 THR A N 1
ATOM 2625 C CA . THR A 1 326 ? 27.100 -10.460 -10.497 1.00 76.62 326 THR A CA 1
ATOM 2626 C C . THR A 1 326 ? 25.632 -10.853 -10.398 1.00 76.62 326 THR A C 1
ATOM 2628 O O . THR A 1 326 ? 24.819 -10.048 -9.956 1.00 76.62 326 THR A O 1
ATOM 2631 N N . GLY A 1 327 ? 25.308 -12.098 -10.742 1.00 73.62 327 GLY A N 1
ATOM 2632 C CA . GLY A 1 327 ? 23.951 -12.625 -10.742 1.00 73.62 327 GLY A CA 1
ATOM 2633 C C . GLY A 1 327 ? 23.939 -14.138 -10.553 1.00 73.62 327 GLY A C 1
ATOM 2634 O O . GLY A 1 327 ? 24.934 -14.833 -10.801 1.00 73.62 327 GLY A O 1
ATOM 2635 N N . LEU A 1 328 ? 22.807 -14.639 -10.070 1.00 80.75 328 LEU A N 1
ATOM 2636 C CA . LEU A 1 328 ? 22.573 -16.047 -9.786 1.00 80.75 328 LEU A CA 1
ATOM 2637 C C . LEU A 1 328 ? 21.094 -16.363 -9.953 1.00 80.75 328 LEU A C 1
ATOM 2639 O O . LEU A 1 328 ? 20.248 -15.607 -9.483 1.00 80.75 328 LEU A O 1
ATOM 2643 N N . ASP A 1 329 ? 20.803 -17.518 -10.546 1.00 75.81 329 ASP A N 1
ATOM 2644 C CA . ASP A 1 329 ? 19.444 -18.047 -10.604 1.00 75.81 329 ASP A CA 1
ATOM 2645 C C . ASP A 1 329 ? 19.437 -19.570 -10.450 1.00 75.81 329 ASP A C 1
ATOM 2647 O O . ASP A 1 329 ? 20.275 -20.282 -11.018 1.00 75.81 329 ASP A O 1
ATOM 2651 N N . TRP A 1 330 ? 18.486 -20.068 -9.661 1.00 74.62 330 TRP A N 1
ATOM 2652 C CA . TRP A 1 330 ? 18.253 -21.500 -9.493 1.00 74.62 330 TRP A CA 1
ATOM 2653 C C . TRP A 1 330 ? 17.297 -21.987 -10.565 1.00 74.62 330 TRP A C 1
ATOM 2655 O O . TRP A 1 330 ? 16.286 -21.356 -10.866 1.00 74.62 330 TRP A O 1
ATOM 2665 N N . ASN A 1 331 ? 17.577 -23.164 -11.107 1.00 71.50 331 ASN A N 1
ATOM 2666 C CA . ASN A 1 331 ? 16.655 -23.771 -12.041 1.00 71.50 331 ASN A CA 1
ATOM 2667 C C . ASN A 1 331 ? 15.425 -24.290 -11.286 1.00 71.50 331 ASN A C 1
ATOM 2669 O O . ASN A 1 331 ? 15.507 -25.183 -10.445 1.00 71.50 331 ASN A O 1
ATOM 2673 N N . GLU A 1 332 ? 14.264 -23.718 -11.595 1.00 69.19 332 GLU A N 1
ATOM 2674 C CA . GLU A 1 332 ? 13.010 -24.075 -10.929 1.00 69.19 332 GLU A CA 1
ATOM 2675 C C . GLU A 1 332 ? 12.464 -25.449 -11.352 1.00 69.19 332 GLU A C 1
ATOM 2677 O O . GLU A 1 332 ? 11.652 -26.026 -10.631 1.00 69.19 332 GLU A O 1
ATOM 2682 N N . VAL A 1 333 ? 12.883 -25.971 -12.512 1.00 70.56 333 VAL A N 1
ATOM 2683 C CA . VAL A 1 333 ? 12.469 -27.293 -13.018 1.00 70.56 333 VAL A CA 1
ATOM 2684 C C . VAL A 1 333 ? 13.390 -28.389 -12.483 1.00 70.56 333 VAL A C 1
ATOM 2686 O O . VAL A 1 333 ? 12.942 -29.490 -12.173 1.00 70.56 333 VAL A O 1
ATOM 2689 N N . ASP A 1 334 ? 14.683 -28.092 -12.374 1.00 69.44 334 ASP A N 1
ATOM 2690 C CA . ASP A 1 334 ? 15.697 -29.007 -11.866 1.00 69.44 334 ASP A CA 1
ATOM 2691 C C . ASP A 1 334 ? 16.479 -28.365 -10.726 1.00 69.44 334 ASP A C 1
ATOM 2693 O O . ASP A 1 334 ? 17.464 -27.665 -10.945 1.00 69.44 334 ASP A O 1
ATOM 2697 N N . SER A 1 335 ? 16.076 -28.673 -9.496 1.00 65.81 335 SER A N 1
ATOM 2698 C CA . SER A 1 335 ? 16.679 -28.127 -8.281 1.00 65.81 335 SER A CA 1
ATOM 2699 C C . SER A 1 335 ? 18.129 -28.561 -8.041 1.00 65.81 335 SER A C 1
ATOM 2701 O O . SER A 1 335 ? 18.678 -28.228 -6.998 1.00 65.81 335 SER A O 1
ATOM 2703 N N . THR A 1 336 ? 18.742 -29.352 -8.926 1.00 71.88 336 THR A N 1
ATOM 2704 C CA . THR A 1 336 ? 20.185 -29.641 -8.882 1.00 71.88 336 THR A CA 1
ATOM 2705 C C . THR A 1 336 ? 21.002 -28.629 -9.682 1.00 71.88 336 THR A C 1
ATOM 2707 O O . THR A 1 336 ? 22.208 -28.516 -9.479 1.00 71.88 336 THR A O 1
ATOM 2710 N N . LEU A 1 337 ? 20.367 -27.872 -10.581 1.00 74.81 337 LEU A N 1
ATOM 2711 C CA . LEU A 1 337 ? 21.044 -26.923 -11.455 1.00 74.81 337 LEU A CA 1
ATOM 2712 C C . LEU A 1 337 ? 20.958 -25.500 -10.912 1.00 74.81 337 LEU A C 1
ATOM 2714 O O . LEU A 1 337 ? 19.895 -24.989 -10.563 1.00 74.81 337 LEU A O 1
ATOM 2718 N N . LEU A 1 338 ? 22.108 -24.840 -10.926 1.00 77.94 338 LEU A N 1
ATOM 2719 C CA . LEU A 1 338 ? 22.281 -23.460 -10.502 1.00 77.94 338 LEU A CA 1
ATOM 2720 C C . LEU A 1 338 ? 23.186 -22.752 -11.504 1.00 77.94 338 LEU A C 1
ATOM 2722 O O . LEU A 1 338 ? 24.181 -23.329 -11.933 1.00 77.94 338 LEU A O 1
ATOM 2726 N N . ALA A 1 339 ? 22.879 -21.515 -11.875 1.00 80.50 339 ALA A N 1
ATOM 2727 C CA . ALA A 1 339 ? 23.724 -20.743 -12.774 1.00 80.50 339 ALA A CA 1
ATOM 2728 C C . ALA A 1 339 ? 24.171 -19.443 -12.120 1.00 80.50 339 ALA A C 1
ATOM 2730 O O . ALA A 1 339 ? 23.434 -18.829 -11.353 1.00 80.50 339 ALA A O 1
ATOM 2731 N N . THR A 1 340 ? 25.399 -19.045 -12.431 1.00 80.81 340 THR A N 1
ATOM 2732 C CA . THR A 1 340 ? 26.021 -17.813 -11.952 1.00 80.81 340 THR A CA 1
ATOM 2733 C C . THR A 1 340 ? 26.683 -17.093 -13.109 1.00 80.81 340 THR A C 1
ATOM 2735 O O . THR A 1 340 ? 27.313 -17.737 -13.952 1.00 80.81 340 THR A O 1
ATOM 2738 N N . CYS A 1 341 ? 26.619 -15.770 -13.112 1.00 85.31 341 CYS A N 1
ATOM 2739 C CA . CYS A 1 341 ? 27.341 -14.933 -14.061 1.00 85.31 341 CYS A CA 1
ATOM 2740 C C . CYS A 1 341 ? 28.394 -14.074 -13.356 1.00 85.31 341 CYS A C 1
ATOM 2742 O O . CYS A 1 341 ? 28.326 -13.866 -12.143 1.00 85.31 341 CYS A O 1
ATOM 2744 N N . SER A 1 342 ? 29.400 -13.623 -14.105 1.00 85.06 342 SER A N 1
ATOM 2745 C CA . SER A 1 342 ? 30.548 -12.903 -13.555 1.00 85.06 342 SER A CA 1
ATOM 2746 C C . SER A 1 342 ? 30.960 -11.711 -14.417 1.00 85.06 342 SER A C 1
ATOM 2748 O O . SER A 1 342 ? 30.640 -11.608 -15.609 1.00 85.06 342 SER A O 1
ATOM 2750 N N . ILE A 1 343 ? 31.724 -10.804 -13.805 1.00 84.44 343 ILE A N 1
ATOM 2751 C CA . ILE A 1 343 ? 32.341 -9.679 -14.510 1.00 84.44 343 ILE A CA 1
ATOM 2752 C C . ILE A 1 343 ? 33.385 -10.119 -15.545 1.00 84.44 343 ILE A C 1
ATOM 2754 O O . ILE A 1 343 ? 33.728 -9.342 -16.430 1.00 84.44 343 ILE A O 1
ATOM 2758 N N . ASP A 1 344 ? 33.889 -11.352 -15.464 1.00 84.69 344 ASP A N 1
ATOM 2759 C CA . ASP A 1 344 ? 34.897 -11.892 -16.385 1.00 84.69 344 ASP A CA 1
ATOM 2760 C C . ASP A 1 344 ? 34.327 -12.364 -17.730 1.00 84.69 344 ASP A C 1
ATOM 2762 O O . ASP A 1 344 ? 35.001 -13.092 -18.455 1.00 84.69 344 ASP A O 1
ATOM 2766 N N . THR A 1 345 ? 33.107 -11.936 -18.075 1.00 89.00 345 THR A N 1
ATOM 2767 C CA . THR A 1 345 ? 32.353 -12.301 -19.290 1.00 89.00 345 THR A CA 1
ATOM 2768 C C . THR A 1 345 ? 31.802 -13.732 -19.305 1.00 89.00 345 THR A C 1
ATOM 2770 O O . THR A 1 345 ? 31.101 -14.119 -20.249 1.00 89.00 345 THR A O 1
ATOM 2773 N N . THR A 1 346 ? 32.076 -14.526 -18.264 1.00 88.56 346 THR A N 1
ATOM 2774 C CA . THR A 1 346 ? 31.676 -15.933 -18.211 1.00 88.56 346 THR A CA 1
ATOM 2775 C C . THR A 1 346 ? 30.362 -16.159 -17.473 1.00 88.56 346 THR A C 1
ATOM 2777 O O . THR A 1 346 ? 29.923 -15.381 -16.621 1.00 88.56 346 THR A O 1
ATOM 2780 N N . CYS A 1 347 ? 29.708 -17.257 -17.839 1.00 88.25 347 CYS A N 1
ATOM 2781 C CA . CYS A 1 347 ? 28.600 -17.843 -17.104 1.00 88.25 347 CYS A CA 1
ATOM 2782 C C . CYS A 1 347 ? 28.949 -19.290 -16.769 1.00 88.25 347 CYS A C 1
ATOM 2784 O O . CYS A 1 347 ? 29.410 -20.052 -17.626 1.00 88.25 347 CYS A O 1
ATOM 2786 N N . THR A 1 348 ? 28.706 -19.662 -15.519 1.00 86.94 348 THR A N 1
ATOM 2787 C CA . THR A 1 348 ? 29.012 -20.987 -14.989 1.00 86.94 348 THR A CA 1
ATOM 2788 C C . THR A 1 348 ? 27.729 -21.645 -14.520 1.00 86.94 348 THR A C 1
ATOM 2790 O O . THR A 1 348 ? 26.956 -21.057 -13.767 1.00 86.94 348 THR A O 1
ATOM 2793 N N . VAL A 1 349 ? 27.511 -22.877 -14.973 1.00 86.88 349 VAL A N 1
ATOM 2794 C CA . VAL A 1 349 ? 26.392 -23.717 -14.550 1.00 86.88 349 VAL A CA 1
ATOM 2795 C C . VAL A 1 349 ? 26.945 -24.805 -13.647 1.00 86.88 349 VAL A C 1
ATOM 2797 O O . VAL A 1 349 ? 27.859 -25.548 -14.014 1.00 86.88 349 VAL A O 1
ATOM 2800 N N . TRP A 1 350 ? 26.374 -24.891 -12.461 1.00 81.75 350 TRP A N 1
ATOM 2801 C CA . TRP A 1 350 ? 26.744 -25.783 -11.380 1.00 81.75 350 TRP A CA 1
ATOM 2802 C C . TRP A 1 350 ? 25.734 -26.920 -11.285 1.00 81.75 350 TRP A C 1
ATOM 2804 O O . TRP A 1 350 ? 24.534 -26.716 -11.476 1.00 81.75 350 TRP A O 1
ATOM 2814 N N . ASN A 1 351 ? 26.233 -28.116 -10.991 1.00 81.25 351 ASN A N 1
ATOM 2815 C CA . ASN A 1 351 ? 25.428 -29.249 -10.562 1.00 81.25 351 ASN A CA 1
ATOM 2816 C C . ASN A 1 351 ? 25.656 -29.446 -9.061 1.00 81.25 351 ASN A C 1
ATOM 2818 O O . ASN A 1 351 ? 26.783 -29.691 -8.625 1.00 81.25 351 ASN A O 1
ATOM 2822 N N . VAL A 1 352 ? 24.594 -29.301 -8.282 1.00 72.38 352 VAL A N 1
ATOM 2823 C CA . VAL A 1 352 ? 24.576 -29.427 -6.830 1.00 72.38 352 VAL A CA 1
ATOM 2824 C C . VAL A 1 352 ? 23.802 -30.694 -6.490 1.00 72.38 352 VAL A C 1
ATOM 2826 O O . VAL A 1 352 ? 22.571 -30.703 -6.446 1.00 72.38 352 VAL A O 1
ATOM 2829 N N . GLU A 1 353 ? 24.528 -31.784 -6.254 1.00 68.94 353 GLU A N 1
ATOM 2830 C CA . GLU A 1 353 ? 23.918 -33.071 -5.934 1.00 68.94 353 GLU A CA 1
ATOM 2831 C C . GLU A 1 353 ? 23.726 -33.210 -4.422 1.00 68.94 353 GLU A C 1
ATOM 2833 O O . GLU A 1 353 ? 24.669 -33.183 -3.629 1.00 68.94 353 GLU A O 1
ATOM 2838 N N . THR A 1 354 ? 22.478 -33.412 -3.999 1.00 57.41 354 THR A N 1
ATOM 2839 C CA . THR A 1 354 ? 22.162 -33.794 -2.619 1.00 57.41 354 THR A CA 1
ATOM 2840 C C . THR A 1 354 ? 22.224 -35.315 -2.500 1.00 57.41 354 THR A C 1
ATOM 2842 O O . THR A 1 354 ? 21.210 -36.005 -2.562 1.00 57.41 354 THR A O 1
ATOM 2845 N N . VAL A 1 355 ? 23.427 -35.882 -2.361 1.00 50.81 355 VAL A N 1
ATOM 2846 C CA . VAL A 1 355 ? 23.579 -37.339 -2.201 1.00 50.81 355 VAL A CA 1
ATOM 2847 C C . VAL A 1 355 ? 22.958 -37.777 -0.869 1.00 50.81 355 VAL A C 1
ATOM 2849 O O . VAL A 1 355 ? 23.567 -37.647 0.192 1.00 50.81 355 VAL A O 1
ATOM 2852 N N . GLN A 1 356 ? 21.737 -38.313 -0.917 1.00 47.78 356 GLN A N 1
ATOM 2853 C CA . GLN A 1 356 ? 21.094 -38.973 0.217 1.00 47.78 356 GLN A CA 1
ATOM 2854 C C . GLN A 1 356 ? 21.268 -40.492 0.098 1.00 47.78 356 GLN A C 1
ATOM 2856 O O . GLN A 1 356 ? 20.525 -41.161 -0.616 1.00 47.78 356 GLN A O 1
ATOM 2861 N N . GLN A 1 357 ? 22.228 -41.058 0.835 1.00 41.50 357 GLN A N 1
ATOM 2862 C CA . GLN A 1 357 ? 22.118 -42.453 1.264 1.00 41.50 357 GLN A CA 1
ATOM 2863 C C . GLN A 1 357 ? 21.409 -42.480 2.619 1.00 41.50 357 GLN A C 1
ATOM 2865 O O . GLN A 1 357 ? 21.756 -41.728 3.532 1.00 41.50 357 GLN A O 1
ATOM 2870 N N . ILE A 1 358 ? 20.387 -43.329 2.742 1.00 36.84 358 ILE A N 1
ATOM 2871 C CA . ILE A 1 358 ? 19.593 -43.486 3.966 1.00 36.84 358 ILE A CA 1
ATOM 2872 C C . ILE A 1 358 ? 20.543 -43.769 5.143 1.00 36.84 358 ILE A C 1
ATOM 2874 O O . ILE A 1 358 ? 21.224 -44.791 5.160 1.00 36.84 358 ILE A O 1
ATOM 2878 N N . GLY A 1 359 ? 20.584 -42.859 6.122 1.00 43.38 359 GLY A N 1
ATOM 2879 C CA . GLY A 1 359 ? 21.324 -43.033 7.378 1.00 43.38 359 GLY A CA 1
ATOM 2880 C C . GLY A 1 359 ? 22.689 -42.337 7.489 1.00 43.38 359 GLY A C 1
ATOM 2881 O O . GLY A 1 359 ? 23.268 -42.375 8.572 1.00 43.38 359 GLY A O 1
ATOM 2882 N N . GLN A 1 360 ? 23.194 -41.658 6.450 1.00 38.41 360 GLN A N 1
ATOM 2883 C CA . GLN A 1 360 ? 24.379 -40.789 6.556 1.00 38.41 360 GLN A CA 1
ATOM 2884 C C . GLN A 1 360 ? 24.147 -39.447 5.847 1.00 38.41 360 GLN A C 1
ATOM 2886 O O . GLN A 1 360 ? 23.912 -39.398 4.643 1.00 38.41 360 GLN A O 1
ATOM 2891 N N . VAL A 1 361 ? 24.246 -38.339 6.590 1.00 43.91 361 VAL A N 1
ATOM 2892 C CA . VAL A 1 361 ? 24.278 -36.986 6.012 1.00 43.91 361 VAL A CA 1
ATOM 2893 C C . VAL A 1 361 ? 25.685 -36.762 5.456 1.00 43.91 361 VAL A C 1
ATOM 2895 O O . VAL A 1 361 ? 26.587 -36.368 6.191 1.00 43.91 361 VAL A O 1
ATOM 2898 N N . LYS A 1 362 ? 25.901 -37.073 4.176 1.00 49.19 362 LYS A N 1
ATOM 2899 C CA . LYS A 1 362 ? 27.144 -36.708 3.484 1.00 49.19 362 LYS A CA 1
ATOM 2900 C C . LYS A 1 362 ? 27.116 -35.205 3.147 1.00 49.19 362 LYS A C 1
ATOM 2902 O O . LYS A 1 362 ? 26.036 -34.630 2.963 1.00 49.19 362 LYS A O 1
ATOM 2907 N N . ALA A 1 363 ? 28.291 -34.576 3.123 1.00 53.84 363 ALA A N 1
ATOM 2908 C CA . ALA A 1 363 ? 28.450 -33.180 2.714 1.00 53.84 363 ALA A CA 1
ATOM 2909 C C . ALA A 1 363 ? 27.982 -32.990 1.262 1.00 53.84 363 ALA A C 1
ATOM 2911 O O . ALA A 1 363 ? 28.118 -33.907 0.448 1.00 53.84 363 ALA A O 1
ATOM 2912 N N . ILE A 1 364 ? 27.410 -31.827 0.948 1.00 61.53 364 ILE A N 1
ATOM 2913 C CA . ILE A 1 364 ? 26.981 -31.497 -0.420 1.00 61.53 364 ILE A CA 1
ATOM 2914 C C . ILE A 1 364 ? 28.219 -31.305 -1.283 1.00 61.53 364 ILE A C 1
ATOM 2916 O O . ILE A 1 364 ? 29.049 -30.439 -1.009 1.00 61.53 364 ILE A O 1
ATOM 2920 N N . GLU A 1 365 ? 28.321 -32.084 -2.352 1.00 63.62 365 GLU A N 1
ATOM 2921 C CA . GLU A 1 365 ? 29.339 -31.887 -3.372 1.00 63.62 365 GLU A CA 1
ATOM 2922 C C . GLU A 1 365 ? 28.698 -31.131 -4.538 1.00 63.62 365 GLU A C 1
ATOM 2924 O O . GLU A 1 365 ? 27.822 -31.639 -5.237 1.00 63.62 365 GLU A O 1
ATOM 2929 N N . GLY A 1 366 ? 29.107 -29.876 -4.721 1.00 68.25 366 GLY A N 1
ATOM 2930 C CA . GLY A 1 366 ? 28.827 -29.140 -5.944 1.00 68.25 366 GLY A CA 1
ATOM 2931 C C . GLY A 1 366 ? 29.947 -29.369 -6.954 1.00 68.25 366 GLY A C 1
ATOM 2932 O O . GLY A 1 366 ? 31.130 -29.379 -6.607 1.00 68.25 366 GLY A O 1
ATOM 2933 N N . SER A 1 367 ? 29.582 -29.549 -8.216 1.00 78.31 367 SER A N 1
ATOM 2934 C CA . SER A 1 367 ? 30.523 -29.665 -9.325 1.00 78.31 367 SER A CA 1
ATOM 2935 C C . SER A 1 367 ? 30.198 -28.641 -10.404 1.00 78.31 367 SER A C 1
ATOM 2937 O O . SER A 1 367 ? 29.046 -28.261 -10.622 1.00 78.31 367 SER A O 1
ATOM 2939 N N . GLN A 1 368 ? 31.233 -28.164 -11.084 1.00 80.38 368 GLN A N 1
ATOM 2940 C CA . GLN A 1 368 ? 31.066 -27.316 -12.252 1.00 80.38 368 GLN A CA 1
ATOM 2941 C C . GLN A 1 368 ? 30.587 -28.190 -13.415 1.00 80.38 368 GLN A C 1
ATOM 2943 O O . GLN A 1 368 ? 31.327 -29.051 -13.888 1.00 80.38 368 GLN A O 1
ATOM 2948 N N . LYS A 1 369 ? 29.347 -27.987 -13.872 1.00 83.00 369 LYS A N 1
ATOM 2949 C CA . LYS A 1 369 ? 28.792 -28.728 -15.013 1.00 83.00 369 LYS A CA 1
ATOM 2950 C C . LYS A 1 369 ? 29.346 -28.182 -16.322 1.00 83.00 369 LYS A C 1
ATOM 2952 O O . LYS A 1 369 ? 29.746 -28.948 -17.191 1.00 83.00 369 LYS A O 1
ATOM 2957 N N . THR A 1 370 ? 29.351 -26.859 -16.466 1.00 85.31 370 THR A N 1
ATOM 2958 C CA . THR A 1 370 ? 29.939 -26.184 -17.625 1.00 85.31 370 THR A CA 1
ATOM 2959 C C . THR A 1 370 ? 30.299 -24.739 -17.300 1.00 85.31 370 THR A C 1
ATOM 2961 O O . THR A 1 370 ? 29.650 -24.101 -16.472 1.00 85.31 370 THR A O 1
ATOM 2964 N N . GLN A 1 371 ? 31.297 -24.210 -18.002 1.00 86.44 371 GLN A N 1
ATOM 2965 C CA . GLN A 1 371 ? 31.620 -22.787 -18.047 1.00 86.44 371 GLN A CA 1
ATOM 2966 C C . GLN A 1 371 ? 31.681 -22.350 -19.497 1.00 86.44 371 GLN A C 1
ATOM 2968 O O . GLN A 1 371 ? 32.254 -23.051 -20.331 1.00 86.44 371 GLN A O 1
ATOM 2973 N N . LEU A 1 372 ? 31.093 -21.200 -19.794 1.00 89.19 372 LEU A N 1
ATOM 2974 C CA . LEU A 1 372 ? 31.112 -20.637 -21.134 1.00 89.19 372 LEU A CA 1
ATOM 2975 C C . LEU A 1 372 ? 31.337 -19.131 -21.090 1.00 89.19 372 LEU A C 1
ATOM 2977 O O . LEU A 1 372 ? 30.985 -18.466 -20.117 1.00 89.19 372 LEU A O 1
ATOM 2981 N N . ILE A 1 373 ? 31.914 -18.602 -22.165 1.00 89.00 373 ILE A N 1
ATOM 2982 C CA . ILE A 1 373 ? 32.009 -17.161 -22.400 1.00 89.00 373 ILE A CA 1
ATOM 2983 C C . ILE A 1 373 ? 30.659 -16.726 -22.964 1.00 89.00 373 ILE A C 1
ATOM 2985 O O . ILE A 1 373 ? 30.294 -17.120 -24.072 1.00 89.00 373 ILE A O 1
ATOM 2989 N N . ALA A 1 374 ? 29.889 -15.976 -22.179 1.00 87.56 374 ALA A N 1
ATOM 2990 C CA . ALA A 1 374 ? 28.524 -15.625 -22.551 1.00 87.56 374 ALA A CA 1
ATOM 2991 C C . ALA A 1 374 ? 28.491 -14.360 -23.414 1.00 87.56 374 ALA A C 1
ATOM 2993 O O . ALA A 1 374 ? 27.785 -14.312 -24.423 1.00 87.56 374 ALA A O 1
ATOM 2994 N N . HIS A 1 375 ? 29.294 -13.361 -23.049 1.00 92.38 375 HIS A N 1
ATOM 2995 C CA . HIS A 1 375 ? 29.321 -12.032 -23.660 1.00 92.38 375 HIS A CA 1
ATOM 2996 C C . HIS A 1 375 ? 30.752 -11.589 -23.982 1.00 92.38 375 HIS A C 1
ATOM 2998 O O . HIS A 1 375 ? 31.715 -12.238 -23.592 1.00 92.38 375 HIS A O 1
ATOM 3004 N N . GLU A 1 376 ? 30.904 -10.478 -24.706 1.00 90.44 376 GLU A N 1
ATOM 3005 C CA . GLU A 1 376 ? 32.225 -9.860 -24.952 1.00 90.44 376 GLU A CA 1
ATOM 3006 C C . GLU A 1 376 ? 32.659 -8.917 -23.815 1.00 90.44 376 GLU A C 1
ATOM 3008 O O . GLU A 1 376 ? 33.793 -8.441 -23.770 1.00 90.44 376 GLU A O 1
ATOM 3013 N N . LYS A 1 377 ? 31.737 -8.625 -22.896 1.00 92.06 377 LYS A N 1
ATOM 3014 C CA . LYS A 1 377 ? 31.881 -7.713 -21.758 1.00 92.06 377 LYS A CA 1
ATOM 3015 C C . LYS A 1 377 ? 31.248 -8.341 -20.501 1.00 92.06 377 LYS A C 1
ATOM 3017 O O . LYS A 1 377 ? 30.633 -9.401 -20.628 1.00 92.06 377 LYS A O 1
ATOM 3022 N N . PRO A 1 378 ? 31.402 -7.735 -19.302 1.00 90.56 378 PRO A N 1
ATOM 3023 C CA . PRO A 1 378 ? 30.812 -8.248 -18.064 1.00 90.56 378 PRO A CA 1
ATOM 3024 C C . PRO A 1 378 ? 29.346 -8.654 -18.214 1.00 90.56 378 PRO A C 1
ATOM 3026 O O . PRO A 1 378 ? 28.571 -7.951 -18.863 1.00 90.56 378 PRO A O 1
ATOM 3029 N N . VAL A 1 379 ? 28.969 -9.776 -17.607 1.00 91.12 379 VAL A N 1
ATOM 3030 C CA . VAL A 1 379 ? 27.573 -10.219 -17.555 1.00 91.12 379 VAL A CA 1
ATOM 3031 C C . VAL A 1 379 ? 26.969 -9.680 -16.269 1.00 91.12 379 VAL A C 1
ATOM 3033 O O . VAL A 1 379 ? 27.585 -9.810 -15.214 1.00 91.12 379 VAL A O 1
ATOM 3036 N N . HIS A 1 380 ? 25.807 -9.043 -16.341 1.00 88.69 380 HIS A N 1
ATOM 3037 C CA . HIS A 1 380 ? 25.172 -8.425 -15.177 1.00 88.69 380 HIS A CA 1
ATOM 3038 C C . HIS A 1 380 ? 24.152 -9.340 -14.513 1.00 88.69 380 HIS A C 1
ATOM 3040 O O . HIS A 1 380 ? 24.090 -9.367 -13.289 1.00 88.69 380 HIS A O 1
ATOM 3046 N N . ASP A 1 381 ? 23.394 -10.098 -15.305 1.00 86.81 381 ASP A N 1
ATOM 3047 C CA . ASP A 1 381 ? 22.280 -10.890 -14.790 1.00 86.81 381 ASP A CA 1
ATOM 3048 C C . ASP A 1 381 ? 22.036 -12.154 -15.626 1.00 86.81 381 ASP A C 1
ATOM 3050 O O . ASP A 1 381 ? 22.408 -12.228 -16.806 1.00 86.81 381 ASP A O 1
ATOM 3054 N N . ILE A 1 382 ? 21.415 -13.154 -15.001 1.00 88.38 382 ILE A N 1
ATOM 3055 C CA . ILE A 1 382 ? 21.133 -14.475 -15.566 1.00 88.38 382 ILE A CA 1
ATOM 3056 C C . ILE A 1 382 ? 19.777 -14.984 -15.074 1.00 88.38 382 ILE A C 1
ATOM 3058 O O . ILE A 1 382 ? 19.467 -14.879 -13.894 1.00 88.38 382 ILE A O 1
ATOM 3062 N N . ALA A 1 383 ? 18.980 -15.574 -15.967 1.00 87.88 383 ALA A N 1
ATOM 3063 C CA . ALA A 1 383 ? 17.679 -16.142 -15.615 1.00 87.88 383 ALA A CA 1
ATOM 3064 C C . ALA A 1 383 ? 17.401 -17.456 -16.354 1.00 87.88 383 ALA A C 1
ATOM 3066 O O . ALA A 1 383 ? 17.528 -17.532 -17.580 1.00 87.88 383 ALA A O 1
ATOM 3067 N N . PHE A 1 384 ? 16.961 -18.478 -15.621 1.00 85.31 384 PHE A N 1
ATOM 3068 C CA . PHE A 1 384 ? 16.469 -19.738 -16.167 1.00 85.31 384 PHE A CA 1
ATOM 3069 C C . PHE A 1 384 ? 15.027 -19.620 -16.666 1.00 85.31 384 PHE A C 1
ATOM 3071 O O . PHE A 1 384 ? 14.176 -18.935 -16.087 1.00 85.31 384 PHE A O 1
ATOM 3078 N N . ALA A 1 385 ? 14.729 -20.361 -17.731 1.00 83.75 385 ALA A N 1
ATOM 3079 C CA . ALA A 1 385 ? 13.365 -20.551 -18.191 1.00 83.75 385 ALA A CA 1
ATOM 3080 C C . ALA A 1 385 ? 12.614 -21.536 -17.279 1.00 83.75 385 ALA A C 1
ATOM 3082 O O . ALA A 1 385 ? 13.146 -22.563 -16.856 1.00 83.75 385 ALA A O 1
ATOM 3083 N N . LYS A 1 386 ? 11.330 -21.264 -17.031 1.00 71.94 386 LYS A N 1
ATOM 3084 C CA . LYS A 1 386 ? 10.432 -22.174 -16.308 1.00 71.94 386 LYS A CA 1
ATOM 3085 C C . LYS A 1 386 ? 9.457 -22.819 -17.292 1.00 71.94 386 LYS A C 1
ATOM 3087 O O . LYS A 1 386 ? 8.533 -22.161 -17.764 1.00 71.94 386 LYS A O 1
ATOM 3092 N N . LEU A 1 387 ? 9.666 -24.094 -17.627 1.00 64.56 387 LEU A N 1
ATOM 3093 C CA . LEU A 1 387 ? 8.710 -24.877 -18.419 1.00 64.56 387 LEU A CA 1
ATOM 3094 C C . LEU A 1 387 ? 8.829 -26.374 -18.107 1.00 64.56 387 LEU A C 1
ATOM 3096 O O . LEU A 1 387 ? 9.870 -26.977 -18.378 1.00 64.56 387 LEU A O 1
ATOM 3100 N N . ASP A 1 388 ? 7.721 -26.973 -17.665 1.00 56.53 388 ASP A N 1
ATOM 3101 C CA . ASP A 1 388 ? 7.615 -28.393 -17.290 1.00 56.53 388 ASP A CA 1
ATOM 3102 C C . ASP A 1 388 ? 7.895 -29.370 -18.454 1.00 56.53 388 ASP A C 1
ATOM 3104 O O . ASP A 1 388 ? 8.187 -30.541 -18.226 1.00 56.53 388 ASP A O 1
ATOM 3108 N N . SER A 1 389 ? 7.843 -28.908 -19.712 1.00 52.59 389 SER A N 1
ATOM 3109 C CA . SER A 1 389 ? 7.959 -29.757 -20.910 1.00 52.59 389 SER A CA 1
ATOM 3110 C C . SER A 1 389 ? 9.095 -29.396 -21.882 1.00 52.59 389 SER A C 1
ATOM 3112 O O . SER A 1 389 ? 9.135 -29.952 -22.979 1.00 52.59 389 SER A O 1
ATOM 3114 N N . GLY A 1 390 ? 10.028 -28.494 -21.535 1.00 55.25 390 GLY A N 1
ATOM 3115 C CA . GLY A 1 390 ? 11.136 -28.173 -22.459 1.00 55.25 390 GLY A CA 1
ATOM 3116 C C . GLY A 1 390 ? 12.094 -27.031 -22.104 1.00 55.25 390 GLY A C 1
ATOM 3117 O O . GLY A 1 390 ? 13.079 -26.855 -22.812 1.00 55.25 390 GLY A O 1
ATOM 3118 N N . GLY A 1 391 ? 11.849 -26.279 -21.027 1.00 62.06 391 GLY A N 1
ATOM 3119 C CA . GLY A 1 391 ? 12.649 -25.101 -20.648 1.00 62.06 391 GLY A CA 1
ATOM 3120 C C . GLY A 1 391 ? 13.752 -25.382 -19.630 1.00 62.06 391 GLY A C 1
ATOM 3121 O O . GLY A 1 391 ? 14.551 -24.494 -19.367 1.00 62.06 391 GLY A O 1
ATOM 3122 N N . ARG A 1 392 ? 13.836 -26.613 -19.098 1.00 69.50 392 ARG A N 1
ATOM 3123 C CA . ARG A 1 392 ? 14.863 -27.037 -18.122 1.00 69.50 392 ARG A CA 1
ATOM 3124 C C . ARG A 1 392 ? 16.277 -26.641 -18.541 1.00 69.50 392 ARG A C 1
ATOM 3126 O O . ARG A 1 392 ? 17.101 -26.334 -17.692 1.00 69.50 392 ARG A O 1
ATOM 3133 N N . ASP A 1 393 ? 16.553 -26.683 -19.837 1.00 82.50 393 ASP A N 1
ATOM 3134 C CA . ASP A 1 393 ? 17.896 -26.506 -20.372 1.00 82.50 393 ASP A CA 1
ATOM 3135 C C . ASP A 1 393 ? 18.142 -25.100 -20.938 1.00 82.50 393 ASP A C 1
ATOM 3137 O O . ASP A 1 393 ? 19.204 -24.859 -21.496 1.00 82.50 393 ASP A O 1
ATOM 3141 N N . GLN A 1 394 ? 17.201 -24.161 -20.799 1.00 88.69 394 GLN A N 1
ATOM 3142 C CA . GLN A 1 394 ? 17.316 -22.823 -21.381 1.00 88.69 394 GLN A CA 1
ATOM 3143 C C . GLN A 1 394 ? 17.532 -21.749 -20.317 1.00 88.69 394 GLN A C 1
ATOM 3145 O O . GLN 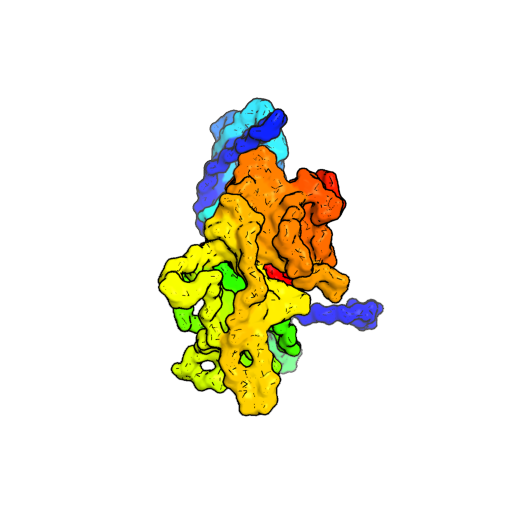A 1 394 ? 16.830 -21.707 -19.305 1.00 88.69 394 GLN A O 1
ATOM 3150 N N . PHE A 1 395 ? 18.475 -20.846 -20.576 1.00 90.44 395 PHE A N 1
ATOM 3151 C CA . PHE A 1 395 ? 18.708 -19.664 -19.751 1.00 90.44 395 PHE A CA 1
ATOM 3152 C C . PHE A 1 395 ? 19.135 -18.471 -20.606 1.00 90.44 395 PHE A C 1
ATOM 3154 O O . PHE A 1 395 ? 19.672 -18.628 -21.704 1.00 90.44 395 PHE A O 1
ATOM 3161 N N . ALA A 1 396 ? 18.867 -17.273 -20.103 1.00 92.50 396 ALA A N 1
ATOM 3162 C CA . ALA A 1 396 ? 19.163 -16.017 -20.768 1.00 92.50 396 ALA A CA 1
ATOM 3163 C C . ALA A 1 396 ? 20.092 -15.184 -19.897 1.00 92.50 396 ALA A C 1
ATOM 3165 O O . ALA A 1 396 ? 20.030 -15.252 -18.670 1.00 92.50 396 ALA A O 1
ATOM 3166 N N . THR A 1 397 ? 20.943 -14.397 -20.540 1.00 93.50 397 THR A N 1
ATOM 3167 C CA . THR A 1 397 ? 21.922 -13.537 -19.874 1.00 93.50 397 THR A CA 1
ATOM 3168 C C . THR A 1 397 ? 21.838 -12.123 -20.425 1.00 93.50 397 THR A C 1
ATOM 3170 O O . THR A 1 397 ? 21.598 -11.932 -21.622 1.00 93.50 397 THR A O 1
ATOM 3173 N N . ALA A 1 398 ? 22.045 -11.138 -19.554 1.00 93.88 398 ALA A N 1
ATOM 3174 C CA . ALA A 1 398 ? 22.160 -9.730 -19.916 1.00 93.88 398 ALA A CA 1
ATOM 3175 C C . ALA A 1 398 ? 23.605 -9.255 -19.727 1.00 93.88 398 ALA A C 1
ATOM 3177 O O . ALA A 1 398 ? 24.210 -9.473 -18.674 1.00 93.88 398 ALA A O 1
ATOM 3178 N N . GLY A 1 399 ? 24.161 -8.624 -20.761 1.00 92.81 399 GLY A N 1
ATOM 3179 C CA . GLY A 1 399 ? 25.557 -8.200 -20.788 1.00 92.81 399 GLY A CA 1
ATOM 3180 C C . GLY A 1 399 ? 25.760 -6.688 -20.859 1.00 92.81 399 GLY A C 1
ATOM 3181 O O . GLY A 1 399 ? 24.958 -5.932 -21.414 1.00 92.81 399 GLY A O 1
ATOM 3182 N N . ALA A 1 400 ? 26.930 -6.252 -20.395 1.00 92.06 400 ALA A N 1
ATOM 3183 C CA . ALA A 1 400 ? 27.458 -4.902 -20.589 1.00 92.06 400 ALA A CA 1
ATOM 3184 C C . ALA A 1 400 ? 27.793 -4.586 -22.061 1.00 92.06 400 ALA A C 1
ATOM 3186 O O . ALA A 1 400 ? 28.101 -3.444 -22.409 1.00 92.06 400 ALA A O 1
ATOM 3187 N N . ASP A 1 401 ? 27.776 -5.594 -22.939 1.00 91.31 401 ASP A N 1
ATOM 3188 C CA . ASP A 1 401 ? 27.867 -5.416 -24.391 1.00 91.31 401 ASP A CA 1
ATOM 3189 C C . ASP A 1 401 ? 26.563 -4.884 -25.005 1.00 91.31 401 ASP A C 1
ATOM 3191 O O . ASP A 1 401 ? 26.548 -4.541 -26.184 1.00 91.31 401 ASP A O 1
ATOM 3195 N N . GLY A 1 402 ? 25.507 -4.758 -24.197 1.00 92.25 402 GLY A N 1
ATOM 3196 C CA . GLY A 1 402 ? 24.205 -4.261 -24.615 1.00 92.25 402 GLY A CA 1
ATOM 3197 C C . GLY A 1 402 ? 23.342 -5.317 -25.291 1.00 92.25 402 GLY A C 1
ATOM 3198 O O . GLY A 1 402 ? 22.366 -4.967 -25.952 1.00 92.25 402 GLY A O 1
ATOM 3199 N N . SER A 1 403 ? 23.684 -6.601 -25.142 1.00 94.19 403 SER A N 1
ATOM 3200 C CA . SER A 1 403 ? 22.922 -7.709 -25.712 1.00 94.19 403 SER A CA 1
ATOM 3201 C C . SER A 1 403 ? 22.266 -8.589 -24.646 1.00 94.19 403 SER A C 1
ATOM 3203 O O . SER A 1 403 ? 22.796 -8.770 -23.548 1.00 94.19 403 SER A O 1
ATOM 3205 N N . VAL A 1 404 ? 21.105 -9.155 -24.987 1.00 94.75 404 VAL A N 1
ATOM 3206 C CA . VAL A 1 404 ? 20.508 -10.300 -24.284 1.00 94.75 404 VAL A CA 1
ATOM 3207 C C . VAL A 1 404 ? 20.738 -11.535 -25.134 1.00 94.75 404 VAL A C 1
ATOM 3209 O O . VAL A 1 404 ? 20.370 -11.554 -26.313 1.00 94.75 404 VAL A O 1
ATOM 3212 N N . ARG A 1 405 ? 21.326 -12.576 -24.548 1.00 94.19 405 ARG A N 1
ATOM 3213 C CA . ARG A 1 405 ? 21.640 -13.828 -25.246 1.00 94.19 405 ARG A CA 1
ATOM 3214 C C . ARG A 1 405 ? 20.904 -14.999 -24.611 1.00 94.19 405 ARG A C 1
ATOM 3216 O O . ARG A 1 405 ? 20.726 -15.041 -23.400 1.00 94.19 405 ARG A O 1
ATOM 3223 N N . LEU A 1 406 ? 20.476 -15.936 -25.448 1.00 92.12 406 LEU A N 1
ATOM 3224 C CA . LEU A 1 406 ? 19.836 -17.193 -25.076 1.00 92.12 406 LEU A CA 1
ATOM 3225 C C . LEU A 1 406 ? 20.816 -18.347 -25.261 1.00 92.12 406 LEU A C 1
ATOM 3227 O O . LEU A 1 406 ? 21.433 -18.477 -26.324 1.00 92.12 406 LEU A O 1
ATOM 3231 N N . PHE A 1 407 ? 20.885 -19.208 -24.253 1.00 91.50 407 PHE A N 1
ATOM 3232 C CA . PHE A 1 407 ? 21.706 -20.410 -24.233 1.00 91.50 407 PHE A CA 1
ATOM 3233 C C . PHE A 1 407 ? 20.843 -21.647 -23.996 1.00 91.50 407 PHE A C 1
ATOM 3235 O O . PHE A 1 407 ? 19.894 -21.617 -23.211 1.00 91.50 407 PHE A O 1
ATOM 3242 N N . ASP A 1 408 ? 21.209 -22.743 -24.661 1.00 88.44 408 ASP A N 1
ATOM 3243 C CA . ASP A 1 408 ? 20.654 -24.076 -24.435 1.00 88.44 408 ASP A CA 1
ATOM 3244 C C . ASP A 1 408 ? 21.767 -24.994 -23.906 1.00 88.44 408 ASP A C 1
ATOM 3246 O O . ASP A 1 408 ? 22.789 -25.188 -24.570 1.00 88.44 408 ASP A O 1
ATOM 3250 N N . LEU A 1 409 ? 21.576 -25.582 -22.721 1.00 85.75 409 LEU A N 1
ATOM 3251 C CA . LEU A 1 409 ? 22.520 -26.506 -22.082 1.00 85.75 409 LEU A CA 1
ATOM 3252 C C . LEU A 1 409 ? 22.808 -27.744 -22.939 1.00 85.75 409 LEU A C 1
ATOM 3254 O O . LEU A 1 409 ? 23.852 -28.372 -22.765 1.00 85.75 409 LEU A O 1
ATOM 3258 N N . ARG A 1 410 ? 21.914 -28.100 -23.868 1.00 85.00 410 ARG A N 1
ATOM 3259 C CA . ARG A 1 410 ? 22.112 -29.207 -24.814 1.00 85.00 410 ARG A CA 1
ATOM 3260 C C . ARG A 1 410 ? 23.026 -28.824 -25.974 1.00 85.00 410 ARG A C 1
ATOM 3262 O O . ARG A 1 410 ? 23.633 -29.700 -26.583 1.00 85.00 410 ARG A O 1
ATOM 3269 N N . SER A 1 411 ? 23.117 -27.533 -26.292 1.00 83.31 411 SER A N 1
ATOM 3270 C CA . SER A 1 411 ? 23.845 -27.002 -27.447 1.00 83.31 411 SER A CA 1
ATOM 3271 C C . SER A 1 411 ? 24.600 -25.720 -27.084 1.00 83.31 411 SER A C 1
ATOM 3273 O O . SER A 1 411 ? 24.349 -24.642 -27.618 1.00 83.31 411 SER A O 1
ATOM 3275 N N . LEU A 1 412 ? 25.601 -25.862 -26.218 1.00 81.81 412 LEU A N 1
ATOM 3276 C CA . LEU A 1 412 ? 26.413 -24.751 -25.708 1.00 81.81 412 LEU A CA 1
ATOM 3277 C C . LEU A 1 412 ? 27.347 -24.107 -26.748 1.00 81.81 412 LEU A C 1
ATOM 3279 O O . LEU A 1 412 ? 27.965 -23.086 -26.467 1.00 81.81 412 LEU A O 1
ATOM 3283 N N . GLN A 1 413 ? 27.476 -24.699 -27.940 1.00 75.88 413 GLN A N 1
ATOM 3284 C CA . GLN A 1 413 ? 28.328 -24.172 -29.015 1.00 75.88 413 GLN A CA 1
ATOM 3285 C C . GLN A 1 413 ? 27.723 -22.954 -29.724 1.00 75.88 413 GLN A C 1
ATOM 3287 O O . GLN A 1 413 ? 28.451 -22.215 -30.379 1.00 75.88 413 GLN A O 1
ATOM 3292 N N . HIS A 1 414 ? 26.409 -22.748 -29.609 1.00 80.06 414 HIS A N 1
ATOM 3293 C CA . HIS A 1 414 ? 25.700 -21.677 -30.300 1.00 80.06 414 HIS A CA 1
ATOM 3294 C C . HIS A 1 414 ? 24.824 -20.922 -29.305 1.00 80.06 414 HIS A C 1
ATOM 3296 O O . HIS A 1 414 ? 23.977 -21.517 -28.642 1.00 80.06 414 HIS A O 1
ATOM 3302 N N . SER A 1 415 ? 25.012 -19.607 -29.225 1.00 88.94 415 SER A N 1
ATOM 3303 C CA . SER A 1 415 ? 24.114 -18.705 -28.509 1.00 88.94 415 SER A CA 1
ATOM 3304 C C . SER A 1 415 ? 23.246 -17.942 -29.504 1.00 88.94 415 SER A C 1
ATOM 3306 O O . SER A 1 415 ? 23.658 -17.665 -30.632 1.00 88.94 415 SER A O 1
ATOM 3308 N N . THR A 1 416 ? 22.020 -17.618 -29.102 1.00 89.81 416 THR A N 1
ATOM 3309 C CA . THR A 1 416 ? 21.110 -16.801 -29.916 1.00 89.81 416 THR A CA 1
ATOM 3310 C C . THR A 1 416 ? 21.022 -15.407 -29.316 1.00 89.81 416 THR A C 1
ATOM 3312 O O . THR A 1 416 ? 20.656 -15.263 -28.153 1.00 89.81 416 THR A O 1
ATOM 3315 N N . ILE A 1 417 ? 21.335 -14.370 -30.093 1.00 92.38 417 ILE A N 1
ATOM 3316 C CA . ILE A 1 417 ? 21.144 -12.980 -29.660 1.00 92.38 417 ILE A CA 1
ATOM 3317 C C . ILE A 1 417 ? 19.649 -12.659 -29.758 1.00 92.38 417 ILE A C 1
ATOM 3319 O O . ILE A 1 417 ? 19.078 -12.651 -30.847 1.00 92.38 417 ILE A O 1
ATOM 3323 N N . LEU A 1 418 ? 19.006 -12.425 -28.615 1.00 92.62 418 LEU A N 1
ATOM 3324 C CA . LEU A 1 418 ? 17.578 -12.114 -28.533 1.00 92.62 418 LEU A CA 1
ATOM 3325 C C . LEU A 1 418 ? 17.296 -10.627 -28.718 1.00 92.62 418 LEU A C 1
ATOM 3327 O O . LEU A 1 418 ? 16.276 -10.261 -29.296 1.00 92.62 418 LEU A O 1
ATOM 3331 N N . TYR A 1 419 ? 18.181 -9.771 -28.222 1.00 94.25 419 TYR A N 1
ATOM 3332 C CA . TYR A 1 419 ? 18.045 -8.322 -28.293 1.00 94.25 419 TYR A CA 1
ATOM 3333 C C . TYR A 1 419 ? 19.425 -7.678 -28.243 1.00 94.25 419 TYR A C 1
ATOM 3335 O O . TYR A 1 419 ? 20.309 -8.173 -27.547 1.00 94.25 419 TYR A O 1
ATOM 3343 N N . GLU A 1 420 ? 19.585 -6.577 -28.966 1.00 93.19 420 GLU A N 1
ATOM 3344 C CA . GLU A 1 420 ? 20.725 -5.674 -28.855 1.00 93.19 420 GLU A CA 1
ATOM 3345 C C . GLU A 1 420 ? 20.160 -4.264 -28.711 1.00 93.19 420 GLU A C 1
ATOM 3347 O O . GLU A 1 420 ? 19.255 -3.867 -29.455 1.00 93.19 420 GLU A O 1
ATOM 3352 N N . ASP A 1 421 ? 20.646 -3.529 -27.718 1.00 90.94 421 ASP A N 1
ATOM 3353 C CA . ASP A 1 421 ? 20.201 -2.168 -27.493 1.00 90.94 421 ASP A CA 1
ATOM 3354 C C . ASP A 1 421 ? 20.674 -1.248 -28.636 1.00 90.94 421 ASP A C 1
ATOM 3356 O O . ASP A 1 421 ? 21.867 -1.244 -28.952 1.00 90.94 421 ASP A O 1
ATOM 3360 N N . PRO A 1 422 ? 19.789 -0.439 -29.254 1.00 88.31 422 PRO A N 1
ATOM 3361 C CA . PRO A 1 422 ? 20.168 0.442 -30.361 1.00 88.31 422 PRO A CA 1
ATOM 3362 C C . PRO A 1 422 ? 21.278 1.439 -30.012 1.00 88.31 422 PRO A C 1
ATOM 3364 O O . PRO A 1 422 ? 22.057 1.825 -30.882 1.00 88.31 422 PRO A O 1
ATOM 3367 N N . GLU A 1 423 ? 21.358 1.854 -28.746 1.00 88.25 423 GLU A N 1
ATOM 3368 C CA . GLU A 1 423 ? 22.365 2.791 -28.242 1.00 88.25 423 GLU A CA 1
ATOM 3369 C C . GLU A 1 423 ? 23.568 2.067 -27.624 1.00 88.25 423 GLU A C 1
ATOM 3371 O O . GLU A 1 423 ? 24.503 2.710 -27.146 1.00 88.25 423 GLU A O 1
ATOM 3376 N N . LYS A 1 424 ? 23.563 0.726 -27.643 1.00 87.44 424 LYS A N 1
ATOM 3377 C CA . LYS A 1 424 ? 24.564 -0.144 -27.016 1.00 87.44 424 LYS A CA 1
ATOM 3378 C C . LYS A 1 424 ? 24.766 0.158 -25.530 1.00 87.44 424 LYS A C 1
ATOM 3380 O O . LYS A 1 424 ? 25.877 0.018 -25.007 1.00 87.44 424 LYS A O 1
ATOM 3385 N N . ARG A 1 425 ? 23.696 0.578 -24.843 1.00 89.62 425 ARG A N 1
ATOM 3386 C CA . ARG A 1 425 ? 23.698 0.709 -23.383 1.00 89.62 425 ARG A CA 1
ATOM 3387 C C . ARG A 1 425 ? 23.818 -0.666 -22.736 1.00 89.62 425 ARG A C 1
ATOM 3389 O O . ARG A 1 425 ? 23.299 -1.649 -23.254 1.00 89.62 425 ARG A O 1
ATOM 3396 N N . MET A 1 426 ? 24.495 -0.723 -21.592 1.00 91.81 426 MET A N 1
ATOM 3397 C CA . MET A 1 426 ? 24.644 -1.952 -20.806 1.00 91.81 426 MET A CA 1
ATOM 3398 C C . MET A 1 426 ? 23.266 -2.457 -20.372 1.00 91.81 426 MET A C 1
ATOM 3400 O O . MET A 1 426 ? 22.422 -1.646 -20.001 1.00 91.81 426 MET A O 1
ATOM 3404 N N . LEU A 1 427 ? 23.021 -3.766 -20.412 1.00 92.56 427 LEU A N 1
ATOM 3405 C CA . LEU A 1 427 ? 21.769 -4.346 -19.921 1.00 92.56 427 LEU A CA 1
ATOM 3406 C C . LEU A 1 427 ? 21.987 -4.921 -18.525 1.00 92.56 427 LEU A C 1
ATOM 3408 O O . LEU A 1 427 ? 22.804 -5.823 -18.358 1.00 92.56 427 LEU A O 1
ATOM 3412 N N . ASN A 1 428 ? 21.262 -4.393 -17.539 1.00 88.00 428 ASN A N 1
ATOM 3413 C CA . ASN A 1 428 ? 21.489 -4.708 -16.127 1.00 88.00 428 ASN A CA 1
ATOM 3414 C C . ASN A 1 428 ? 20.665 -5.898 -15.637 1.00 88.00 428 ASN A C 1
ATOM 3416 O O . ASN A 1 428 ? 21.117 -6.603 -14.746 1.00 88.00 428 ASN A O 1
ATOM 3420 N N . HIS A 1 429 ? 19.468 -6.103 -16.194 1.00 89.50 429 HIS A N 1
ATOM 3421 C CA . HIS A 1 429 ? 18.515 -7.095 -15.694 1.00 89.50 429 HIS A CA 1
ATOM 3422 C C . HIS A 1 429 ? 17.948 -7.966 -16.806 1.00 89.50 429 HIS A C 1
ATOM 3424 O O . HIS A 1 429 ? 17.671 -7.481 -17.910 1.00 89.50 429 HIS A O 1
ATOM 3430 N N . VAL A 1 430 ? 17.696 -9.233 -16.484 1.00 91.62 430 VAL A N 1
ATOM 3431 C CA . VAL A 1 430 ? 16.926 -10.163 -17.310 1.00 91.62 430 VAL A CA 1
ATOM 3432 C C . VAL A 1 430 ? 15.954 -10.940 -16.432 1.00 91.62 430 VAL A C 1
ATOM 3434 O O . VAL A 1 430 ? 16.336 -11.618 -15.490 1.00 91.62 430 VAL A O 1
ATOM 3437 N N . ALA A 1 431 ? 14.664 -10.854 -16.744 1.00 89.50 431 ALA A N 1
ATOM 3438 C CA . ALA A 1 431 ? 13.630 -11.547 -15.988 1.00 89.50 431 ALA A CA 1
ATOM 3439 C C . ALA A 1 431 ? 12.757 -12.378 -16.924 1.00 89.50 431 ALA A C 1
ATOM 3441 O O . ALA A 1 431 ? 12.201 -11.864 -17.902 1.00 89.50 431 ALA A O 1
ATOM 3442 N N . TRP A 1 432 ? 12.602 -13.660 -16.597 1.00 88.62 432 TRP A N 1
ATOM 3443 C CA . TRP A 1 432 ? 11.756 -14.577 -17.353 1.00 88.62 432 TRP A CA 1
ATOM 3444 C C . TRP A 1 432 ? 10.327 -14.598 -16.839 1.00 88.62 432 TRP A C 1
ATOM 3446 O O . TRP A 1 432 ? 10.079 -14.679 -15.633 1.00 88.62 432 TRP A O 1
ATOM 3456 N N . ASN A 1 433 ? 9.374 -14.579 -17.768 1.00 86.62 433 ASN A N 1
ATOM 3457 C CA . ASN A 1 433 ? 7.983 -14.816 -17.435 1.00 86.62 433 ASN A CA 1
ATOM 3458 C C . ASN A 1 433 ? 7.797 -16.271 -16.976 1.00 86.62 433 ASN A C 1
ATOM 3460 O O . ASN A 1 433 ? 8.053 -17.222 -17.715 1.00 86.62 433 ASN A O 1
ATOM 3464 N N . LYS A 1 434 ? 7.337 -16.439 -15.734 1.00 77.56 434 LYS A N 1
ATOM 3465 C CA . LYS A 1 434 ? 7.242 -17.745 -15.066 1.00 77.56 434 LYS A CA 1
ATOM 3466 C C . LYS A 1 434 ? 6.081 -18.614 -15.569 1.00 77.56 434 LYS A C 1
ATOM 3468 O O . LYS A 1 434 ? 6.028 -19.794 -15.242 1.00 77.56 434 LYS A O 1
ATOM 3473 N N . ARG A 1 435 ? 5.134 -18.055 -16.332 1.00 80.44 435 ARG A N 1
ATOM 3474 C CA . ARG A 1 435 ? 3.990 -18.789 -16.908 1.00 80.44 435 ARG A CA 1
ATOM 3475 C C . ARG A 1 435 ? 4.097 -18.968 -18.418 1.00 80.44 435 ARG A C 1
ATOM 3477 O O . ARG A 1 435 ? 3.596 -19.957 -18.942 1.00 80.44 435 ARG A O 1
ATOM 3484 N N . GLU A 1 436 ? 4.735 -18.031 -19.112 1.00 81.88 436 GLU A N 1
ATOM 3485 C CA . GLU A 1 436 ? 4.900 -18.052 -20.565 1.00 81.88 436 GLU A CA 1
ATOM 3486 C C . GLU A 1 436 ? 6.381 -17.945 -20.939 1.00 81.88 436 GLU A C 1
ATOM 3488 O O . GLU A 1 436 ? 6.947 -16.857 -21.018 1.00 81.88 436 GLU A O 1
ATOM 3493 N N . HIS A 1 437 ? 7.006 -19.086 -21.230 1.00 79.44 437 HIS A N 1
ATOM 3494 C CA . HIS A 1 437 ? 8.443 -19.173 -21.507 1.00 79.44 437 HIS A CA 1
ATOM 3495 C C . HIS A 1 437 ? 8.898 -18.383 -22.745 1.00 79.44 437 HIS A C 1
ATOM 3497 O O . HIS A 1 437 ? 10.094 -18.199 -22.944 1.00 79.44 437 HIS A O 1
ATOM 3503 N N . THR A 1 438 ? 7.989 -17.932 -23.610 1.00 85.75 438 THR A N 1
ATOM 3504 C CA . THR A 1 438 ? 8.382 -17.172 -24.797 1.00 85.75 438 THR A CA 1
ATOM 3505 C C . THR A 1 438 ? 8.725 -15.725 -24.478 1.00 85.75 438 THR A C 1
ATOM 3507 O O . THR A 1 438 ? 9.334 -15.069 -25.313 1.00 85.75 43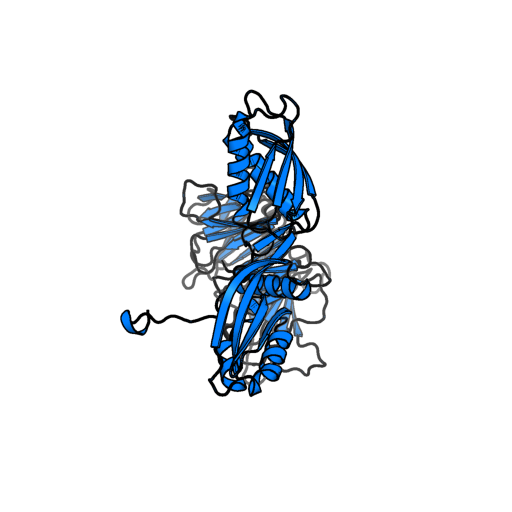8 THR A O 1
ATOM 3510 N N . LYS A 1 439 ? 8.352 -15.221 -23.294 1.00 89.19 439 LYS A N 1
ATOM 3511 C CA . LYS A 1 439 ? 8.486 -13.808 -22.934 1.00 89.19 439 LYS A CA 1
ATOM 3512 C C . LYS A 1 439 ? 9.591 -13.562 -21.915 1.00 89.19 439 LYS A C 1
ATOM 3514 O O . LYS A 1 439 ? 9.671 -14.221 -20.878 1.00 89.19 439 LYS A O 1
ATOM 3519 N N . LEU A 1 440 ? 10.378 -12.535 -22.200 1.00 91.31 440 LEU A N 1
ATOM 3520 C CA . LEU A 1 440 ? 11.484 -12.045 -21.385 1.00 91.31 440 LEU A CA 1
ATOM 3521 C C . LEU A 1 440 ? 11.346 -10.536 -21.189 1.00 91.31 440 LEU A C 1
ATOM 3523 O O . LEU A 1 440 ? 10.841 -9.843 -22.066 1.00 91.31 440 LEU A O 1
ATOM 3527 N N . ALA A 1 441 ? 11.805 -10.020 -20.057 1.00 92.44 441 ALA A N 1
ATOM 3528 C CA . ALA A 1 441 ? 11.939 -8.589 -19.817 1.00 92.44 441 ALA A CA 1
ATOM 3529 C C . ALA A 1 441 ? 13.401 -8.248 -19.558 1.00 92.44 441 ALA A C 1
ATOM 3531 O O . ALA A 1 441 ? 14.111 -9.021 -18.916 1.00 92.44 441 ALA A O 1
ATOM 3532 N N . THR A 1 442 ? 13.836 -7.090 -20.037 1.00 93.75 442 THR A N 1
ATOM 3533 C CA . THR A 1 442 ? 15.177 -6.570 -19.789 1.00 93.75 442 THR A CA 1
ATOM 3534 C C . THR A 1 442 ? 15.139 -5.058 -19.602 1.00 93.75 442 THR A C 1
ATOM 3536 O O . THR A 1 442 ? 14.243 -4.381 -20.114 1.00 93.75 442 THR A O 1
ATOM 3539 N N . VAL A 1 443 ? 16.101 -4.524 -18.853 1.00 93.75 443 VAL A N 1
ATOM 3540 C CA . VAL A 1 443 ? 16.259 -3.087 -18.599 1.00 93.75 443 VAL A CA 1
ATOM 3541 C C . VAL A 1 443 ? 17.703 -2.708 -18.872 1.00 93.75 443 VAL A C 1
ATOM 3543 O O . VAL A 1 443 ? 18.637 -3.362 -18.402 1.00 93.75 443 VAL A O 1
ATOM 3546 N N . ALA A 1 444 ? 17.867 -1.632 -19.635 1.00 92.62 444 ALA A N 1
ATOM 3547 C CA . ALA A 1 444 ? 19.158 -1.011 -19.855 1.00 92.62 444 ALA A CA 1
ATOM 3548 C C . ALA A 1 444 ? 19.567 -0.145 -18.655 1.00 92.62 444 ALA A C 1
ATOM 3550 O O . ALA A 1 444 ? 18.722 0.400 -17.945 1.00 92.62 444 ALA A O 1
ATOM 3551 N N . HIS A 1 445 ? 20.871 0.009 -18.459 1.00 89.25 445 HIS A N 1
ATOM 3552 C CA . HIS A 1 445 ? 21.462 0.901 -17.474 1.00 89.25 445 HIS A CA 1
ATOM 3553 C C . HIS A 1 445 ? 20.903 2.318 -17.633 1.00 89.25 445 HIS A C 1
ATOM 3555 O O . HIS A 1 445 ? 20.815 2.831 -18.752 1.00 89.25 445 HIS A O 1
ATOM 3561 N N . GLU A 1 446 ? 20.507 2.923 -16.509 1.00 86.88 446 GLU A N 1
ATOM 3562 C CA . GLU A 1 446 ? 19.906 4.264 -16.449 1.00 86.88 446 GLU A CA 1
ATOM 3563 C C . GLU A 1 446 ? 18.689 4.445 -17.381 1.00 86.88 446 GLU A C 1
ATOM 3565 O O . GLU A 1 446 ? 18.406 5.538 -17.872 1.00 86.88 446 GLU A O 1
ATOM 3570 N N . SER A 1 447 ? 17.942 3.366 -17.638 1.00 88.94 447 SER A N 1
ATOM 3571 C CA . SER A 1 447 ? 16.716 3.418 -18.433 1.00 88.94 447 SER A CA 1
ATOM 3572 C C . SER A 1 447 ? 15.492 3.701 -17.566 1.00 88.94 447 SER A C 1
ATOM 3574 O O . SER A 1 447 ? 15.318 3.125 -16.492 1.00 88.94 447 SER A O 1
ATOM 3576 N N . PHE A 1 448 ? 14.600 4.538 -18.090 1.00 89.38 448 PHE A N 1
ATOM 3577 C CA . PHE A 1 448 ? 13.245 4.757 -17.568 1.00 89.38 448 PHE A CA 1
ATOM 3578 C C . PHE A 1 448 ? 12.229 3.762 -18.151 1.00 89.38 448 PHE A C 1
ATOM 3580 O O . PHE A 1 448 ? 11.049 3.784 -17.795 1.00 89.38 448 PHE A O 1
ATOM 3587 N N . GLU A 1 449 ? 12.681 2.918 -19.083 1.00 89.62 449 GLU A N 1
ATOM 3588 C CA . GLU A 1 449 ? 11.852 1.975 -19.824 1.00 89.62 449 GLU A CA 1
ATOM 3589 C C . GLU A 1 449 ? 12.294 0.530 -19.602 1.00 89.62 449 GLU A C 1
ATOM 3591 O O . GLU A 1 449 ? 13.492 0.221 -19.662 1.00 89.62 449 GLU A O 1
ATOM 3596 N N . VAL A 1 450 ? 11.311 -0.356 -19.432 1.00 91.44 450 VAL A N 1
ATOM 3597 C CA . VAL A 1 450 ? 11.495 -1.809 -19.526 1.00 91.44 450 VAL A CA 1
ATOM 3598 C C . VAL A 1 450 ? 11.156 -2.280 -20.936 1.00 91.44 450 VAL A C 1
ATOM 3600 O O . VAL A 1 450 ? 10.146 -1.882 -21.521 1.00 91.44 450 VAL A O 1
ATOM 3603 N N . VAL A 1 451 ? 12.004 -3.147 -21.483 1.00 92.12 451 VAL A N 1
ATOM 3604 C CA . VAL A 1 451 ? 11.839 -3.729 -22.815 1.00 92.12 451 VAL A CA 1
ATOM 3605 C C . VAL A 1 451 ? 11.370 -5.166 -22.669 1.00 92.12 451 VAL A C 1
ATOM 3607 O O . VAL A 1 451 ? 12.013 -5.975 -22.000 1.00 92.12 451 VAL A O 1
ATOM 3610 N N . ILE A 1 452 ? 10.256 -5.496 -23.317 1.00 92.12 452 ILE A N 1
ATOM 3611 C CA . ILE A 1 452 ? 9.719 -6.853 -23.346 1.00 92.12 452 ILE A CA 1
ATOM 3612 C C . ILE A 1 452 ? 10.065 -7.516 -24.673 1.00 92.12 452 ILE A C 1
ATOM 3614 O O . ILE A 1 452 ? 9.873 -6.939 -25.743 1.00 92.12 452 ILE A O 1
ATOM 3618 N N . LEU A 1 453 ? 10.560 -8.744 -24.598 1.00 91.56 453 LEU A N 1
ATOM 3619 C CA . LEU A 1 453 ? 11.087 -9.533 -25.702 1.00 91.56 453 LEU A CA 1
ATOM 3620 C C . LEU A 1 453 ? 10.268 -10.816 -25.872 1.00 91.56 453 LEU A C 1
ATOM 3622 O O . LEU A 1 453 ? 9.781 -11.382 -24.891 1.00 91.56 453 LEU A O 1
ATOM 3626 N N . ASP A 1 454 ? 10.155 -11.289 -27.114 1.00 89.50 454 ASP A N 1
ATOM 3627 C CA . ASP A 1 454 ? 9.653 -12.627 -27.437 1.00 89.50 454 ASP A CA 1
ATOM 3628 C C . ASP A 1 454 ? 10.785 -13.445 -28.068 1.00 89.50 454 ASP A C 1
ATOM 3630 O O . ASP A 1 454 ? 11.331 -13.055 -29.099 1.00 89.50 454 ASP A O 1
ATOM 3634 N N . ILE A 1 455 ? 11.129 -14.594 -27.482 1.00 88.56 455 ILE A N 1
ATOM 3635 C CA . ILE A 1 455 ? 12.214 -15.455 -27.981 1.00 88.56 455 ILE A CA 1
ATOM 3636 C C . ILE A 1 455 ? 11.965 -15.964 -29.406 1.00 88.56 455 ILE A C 1
ATOM 3638 O O . ILE A 1 455 ? 12.905 -16.341 -30.100 1.00 88.56 455 ILE A O 1
ATOM 3642 N N . ARG A 1 456 ? 10.702 -15.999 -29.851 1.00 88.00 456 ARG A N 1
ATOM 3643 C CA . ARG A 1 456 ? 10.321 -16.451 -31.197 1.00 88.00 456 ARG A CA 1
ATOM 3644 C C . ARG A 1 456 ? 10.595 -15.392 -32.260 1.00 88.00 456 ARG A C 1
ATOM 3646 O O . ARG A 1 456 ? 10.638 -15.723 -33.442 1.00 88.00 456 ARG A O 1
ATOM 3653 N N . VAL A 1 457 ? 10.744 -14.132 -31.853 1.00 88.06 457 VAL A N 1
ATOM 3654 C CA . VAL A 1 457 ? 10.987 -12.992 -32.740 1.00 88.06 457 VAL A CA 1
ATOM 3655 C C . VAL A 1 457 ? 12.229 -12.243 -32.240 1.00 88.06 457 VAL A C 1
ATOM 3657 O O . VAL A 1 457 ? 12.108 -11.165 -31.656 1.00 88.06 457 VAL A O 1
ATOM 3660 N N . PRO A 1 458 ? 13.434 -12.814 -32.433 1.00 87.38 458 PRO A N 1
ATOM 3661 C CA . PRO A 1 458 ? 14.671 -12.191 -31.976 1.00 87.38 458 PRO A CA 1
ATOM 3662 C C . PRO A 1 458 ? 14.904 -10.832 -32.654 1.00 87.38 458 PRO A C 1
ATOM 3664 O O . PRO A 1 458 ? 14.371 -10.541 -33.727 1.00 87.38 458 PRO A O 1
ATOM 3667 N N . CYS A 1 459 ? 15.712 -9.993 -32.010 1.00 86.25 459 CYS A N 1
ATOM 3668 C CA . CYS A 1 459 ? 16.104 -8.643 -32.426 1.00 86.25 459 CYS A CA 1
ATOM 3669 C C . CYS A 1 459 ? 14.969 -7.606 -32.491 1.00 86.25 459 CYS A C 1
ATOM 3671 O O . CYS A 1 459 ? 15.234 -6.442 -32.796 1.00 86.25 459 CYS A O 1
ATOM 3673 N N . ARG A 1 460 ? 13.717 -7.972 -32.184 1.00 86.06 460 ARG A N 1
ATOM 3674 C CA . ARG A 1 460 ? 12.583 -7.041 -32.171 1.00 86.06 460 ARG A CA 1
ATOM 3675 C C . ARG A 1 460 ? 11.900 -7.025 -30.800 1.00 86.06 460 ARG A C 1
ATOM 3677 O O . ARG A 1 460 ? 11.379 -8.056 -30.381 1.00 86.06 460 ARG A O 1
ATOM 3684 N N . PRO A 1 461 ? 11.828 -5.867 -30.118 1.00 88.06 461 PRO A N 1
ATOM 3685 C CA . PRO A 1 461 ? 11.067 -5.767 -28.883 1.00 88.06 461 PRO A CA 1
ATOM 3686 C C . PRO A 1 461 ? 9.567 -5.900 -29.168 1.00 88.06 461 PRO A C 1
ATOM 3688 O O . PRO A 1 461 ? 9.049 -5.333 -30.134 1.00 88.06 461 PRO A O 1
ATOM 3691 N N . LEU A 1 462 ? 8.878 -6.653 -28.315 1.00 87.88 462 LEU A N 1
ATOM 3692 C CA . LEU A 1 462 ? 7.430 -6.835 -28.353 1.00 87.88 462 LEU A CA 1
ATOM 3693 C C . LEU A 1 462 ? 6.709 -5.590 -27.823 1.00 87.88 462 LEU A C 1
ATOM 3695 O O . LEU A 1 462 ? 5.727 -5.152 -28.417 1.00 87.88 462 LEU A O 1
ATOM 3699 N N . ALA A 1 463 ? 7.205 -5.030 -26.717 1.00 87.25 463 ALA A N 1
ATOM 3700 C CA . ALA A 1 463 ? 6.659 -3.840 -26.072 1.00 87.25 463 ALA A CA 1
ATOM 3701 C C . ALA A 1 463 ? 7.756 -3.075 -25.316 1.00 87.25 463 ALA A C 1
ATOM 3703 O O . ALA A 1 463 ? 8.790 -3.644 -24.955 1.00 87.25 463 ALA A O 1
ATOM 3704 N N . ARG A 1 464 ? 7.511 -1.787 -25.067 1.00 88.88 464 ARG A N 1
ATOM 3705 C CA . ARG A 1 464 ? 8.309 -0.931 -24.183 1.00 88.88 464 ARG A CA 1
ATOM 3706 C C . ARG A 1 464 ? 7.349 -0.262 -23.211 1.00 88.88 464 ARG A C 1
ATOM 3708 O O . ARG A 1 464 ? 6.341 0.273 -23.659 1.00 88.88 464 ARG A O 1
ATOM 3715 N N . PHE A 1 465 ? 7.638 -0.313 -21.916 1.00 87.38 465 PHE A N 1
ATOM 3716 C CA . PHE A 1 465 ? 6.844 0.397 -20.912 1.00 87.38 465 PHE A CA 1
ATOM 3717 C C . PHE A 1 465 ? 7.690 1.495 -20.284 1.00 87.38 465 PHE A C 1
ATOM 3719 O O . PHE A 1 465 ? 8.721 1.195 -19.683 1.00 87.38 465 PHE A O 1
ATOM 3726 N N . GLY A 1 466 ? 7.252 2.747 -20.431 1.00 81.75 466 GLY A N 1
ATOM 3727 C CA . GLY A 1 466 ? 7.974 3.935 -19.979 1.00 81.75 466 GLY A CA 1
ATOM 3728 C C . GLY A 1 466 ? 7.052 4.926 -19.279 1.00 81.75 466 GLY A C 1
ATOM 3729 O O . GLY A 1 466 ? 6.383 5.723 -19.926 1.00 81.75 466 GLY A O 1
ATOM 3730 N N . ASN A 1 467 ? 7.012 4.879 -17.947 1.00 84.69 467 ASN A N 1
ATOM 3731 C CA . ASN A 1 467 ? 6.310 5.876 -17.120 1.00 84.69 467 ASN A CA 1
ATOM 3732 C C . ASN A 1 467 ? 7.036 6.147 -15.789 1.00 84.69 467 ASN A C 1
ATOM 3734 O O . ASN A 1 467 ? 6.574 6.946 -14.974 1.00 84.69 467 ASN A O 1
ATOM 3738 N N . HIS A 1 468 ? 8.190 5.507 -15.574 1.00 86.69 468 HIS A N 1
ATOM 3739 C CA . HIS A 1 468 ? 9.055 5.829 -14.450 1.00 86.69 468 HIS A CA 1
ATOM 3740 C C . HIS A 1 468 ? 9.677 7.216 -14.639 1.00 86.69 468 HIS A C 1
ATOM 3742 O O . HIS A 1 468 ? 10.045 7.614 -15.745 1.00 86.69 468 HIS A O 1
ATOM 3748 N N . ARG A 1 469 ? 9.808 7.960 -13.540 1.00 84.62 469 ARG A N 1
ATOM 3749 C CA . ARG A 1 469 ? 10.487 9.270 -13.498 1.00 84.62 469 ARG A CA 1
ATOM 3750 C C . ARG A 1 469 ? 11.958 9.161 -13.095 1.00 84.62 469 ARG A C 1
ATOM 3752 O O . ARG A 1 469 ? 12.658 10.169 -13.072 1.00 84.62 469 ARG A O 1
ATOM 3759 N N . GLY A 1 470 ? 12.396 7.954 -12.755 1.00 86.00 470 GLY A N 1
ATOM 3760 C CA . GLY A 1 470 ? 13.742 7.602 -12.322 1.00 86.00 470 GLY A CA 1
ATOM 3761 C C . GLY A 1 470 ? 14.177 6.284 -12.957 1.00 86.00 470 GLY A C 1
ATOM 3762 O O . GLY A 1 470 ? 13.392 5.622 -13.634 1.00 86.00 470 GLY A O 1
ATOM 3763 N N . PHE A 1 471 ? 15.436 5.912 -12.761 1.00 89.81 471 PHE A N 1
ATOM 3764 C CA . PHE A 1 471 ? 15.980 4.689 -13.346 1.00 89.81 471 PHE A CA 1
ATOM 3765 C C . PHE A 1 471 ? 15.321 3.451 -12.745 1.00 89.81 471 PHE A C 1
ATOM 3767 O O . PHE A 1 471 ? 15.078 3.403 -11.539 1.00 89.81 471 PHE A O 1
ATOM 3774 N N . ILE A 1 472 ? 15.024 2.463 -13.588 1.00 90.75 472 ILE A N 1
ATOM 3775 C CA . ILE A 1 472 ? 14.474 1.182 -13.144 1.00 90.75 472 ILE A CA 1
ATOM 3776 C C . ILE A 1 472 ? 15.609 0.341 -12.547 1.00 90.75 472 ILE A C 1
ATOM 3778 O O . ILE A 1 472 ? 16.587 0.043 -13.230 1.00 90.75 472 ILE A O 1
ATOM 3782 N N . ASN A 1 473 ? 15.437 -0.073 -11.293 1.00 86.69 473 ASN A N 1
ATOM 3783 C CA . ASN A 1 473 ? 16.410 -0.859 -10.527 1.00 86.69 473 ASN A CA 1
ATOM 3784 C C . ASN A 1 473 ? 15.976 -2.320 -10.340 1.00 86.69 473 ASN A C 1
ATOM 3786 O O . ASN A 1 473 ? 16.792 -3.170 -10.009 1.00 86.69 473 ASN A O 1
ATOM 3790 N N . GLY A 1 474 ? 14.686 -2.627 -10.510 1.00 85.44 474 GLY A N 1
ATOM 3791 C CA . GLY A 1 474 ? 14.158 -3.967 -10.267 1.00 85.44 474 GLY A CA 1
ATOM 3792 C C . GLY A 1 474 ? 13.009 -4.326 -11.196 1.00 85.44 474 GLY A C 1
ATOM 3793 O O . GLY A 1 474 ? 12.174 -3.485 -11.536 1.00 85.44 474 GLY A O 1
ATOM 3794 N N . ILE A 1 475 ? 12.958 -5.599 -11.588 1.00 90.88 475 ILE A N 1
ATOM 3795 C CA . ILE A 1 475 ? 11.904 -6.172 -12.427 1.00 90.88 475 ILE A CA 1
ATOM 3796 C C . ILE A 1 475 ? 11.510 -7.533 -11.858 1.00 90.88 475 ILE A C 1
ATOM 3798 O O . ILE A 1 475 ? 12.374 -8.363 -11.589 1.00 90.88 475 ILE A O 1
ATOM 3802 N N . ALA A 1 476 ? 10.210 -7.795 -11.745 1.00 87.94 476 ALA A N 1
ATOM 3803 C CA . ALA A 1 476 ? 9.694 -9.108 -11.379 1.00 87.94 476 ALA A CA 1
ATOM 3804 C C . ALA A 1 476 ? 8.425 -9.439 -12.173 1.00 87.94 476 ALA A C 1
ATOM 3806 O O . ALA A 1 476 ? 7.472 -8.659 -12.214 1.00 87.94 476 ALA A O 1
ATOM 3807 N N . TRP A 1 477 ? 8.388 -10.619 -12.794 1.00 88.62 477 TRP A N 1
ATOM 3808 C CA . TRP A 1 477 ? 7.171 -11.135 -13.423 1.00 88.62 477 TRP A CA 1
ATOM 3809 C C . TRP A 1 477 ? 6.222 -11.723 -12.384 1.00 88.62 477 TRP A C 1
ATOM 3811 O O . TRP A 1 477 ? 6.655 -12.365 -11.429 1.00 88.62 477 TRP A O 1
ATOM 3821 N N . ALA A 1 478 ? 4.921 -11.572 -12.619 1.00 86.00 478 ALA A N 1
ATOM 3822 C CA . ALA A 1 478 ? 3.890 -12.176 -11.790 1.00 86.00 478 ALA A CA 1
ATOM 3823 C C . ALA A 1 478 ? 3.849 -13.715 -11.948 1.00 86.00 478 ALA A C 1
ATOM 3825 O O . ALA A 1 478 ? 3.440 -14.199 -13.004 1.00 86.00 478 ALA A O 1
ATOM 3826 N N . PRO A 1 479 ? 4.154 -14.536 -10.925 1.00 77.06 479 PRO A N 1
ATOM 3827 C CA . PRO A 1 479 ? 4.032 -15.992 -10.978 1.00 77.06 479 PRO A CA 1
ATOM 3828 C C . PRO A 1 479 ? 2.633 -16.532 -11.290 1.00 77.06 479 PRO A C 1
ATOM 3830 O O . PRO A 1 479 ? 2.533 -17.683 -11.707 1.00 77.06 479 PRO A O 1
ATOM 3833 N N . HIS A 1 480 ? 1.542 -15.774 -11.116 1.00 79.56 480 HIS A N 1
ATOM 3834 C CA . HIS A 1 480 ? 0.193 -16.242 -11.486 1.00 79.56 480 HIS A CA 1
ATOM 3835 C C . HIS A 1 480 ? -0.288 -15.772 -12.865 1.00 79.56 480 HIS A C 1
ATOM 3837 O O . HIS A 1 480 ? -1.320 -16.250 -13.330 1.00 79.56 480 HIS A O 1
ATOM 3843 N N . SER A 1 481 ? 0.409 -14.837 -13.515 1.00 83.25 481 SER A N 1
ATOM 3844 C CA . SER A 1 481 ? -0.089 -14.158 -14.715 1.00 83.25 481 SER A CA 1
ATOM 3845 C C . SER A 1 481 ? 0.934 -14.187 -15.840 1.00 83.25 481 SER A C 1
ATOM 3847 O O . SER A 1 481 ? 2.123 -13.984 -15.631 1.00 83.25 481 SER A O 1
ATOM 3849 N N . THR A 1 482 ? 0.460 -14.384 -17.068 1.00 82.88 482 THR A N 1
ATOM 3850 C CA . THR A 1 482 ? 1.287 -14.290 -18.279 1.00 82.88 482 THR A CA 1
ATOM 3851 C C . THR A 1 482 ? 1.454 -12.850 -18.771 1.00 82.88 482 THR A C 1
ATOM 3853 O O . THR A 1 482 ? 2.256 -12.597 -19.669 1.00 82.88 482 THR A O 1
ATOM 3856 N N . VAL A 1 483 ? 0.703 -11.898 -18.205 1.00 85.00 483 VAL A N 1
ATOM 3857 C CA . VAL A 1 483 ? 0.591 -10.523 -18.723 1.00 85.00 483 VAL A CA 1
ATOM 3858 C C . VAL A 1 483 ? 1.003 -9.445 -17.730 1.00 85.00 483 VAL A C 1
ATOM 3860 O O . VAL A 1 483 ? 1.115 -8.293 -18.145 1.00 85.00 483 VAL A O 1
ATOM 3863 N N . HIS A 1 484 ? 1.206 -9.795 -16.457 1.00 88.94 484 HIS A N 1
ATOM 3864 C CA . HIS A 1 484 ? 1.570 -8.837 -15.416 1.00 88.94 484 HIS A CA 1
ATOM 3865 C C . HIS A 1 484 ? 3.068 -8.862 -15.133 1.00 88.94 484 HIS A C 1
ATOM 3867 O O . HIS A 1 484 ? 3.664 -9.920 -14.916 1.00 88.94 484 HIS A O 1
ATOM 3873 N N . ILE A 1 485 ? 3.653 -7.672 -15.098 1.00 90.31 485 ILE A N 1
ATOM 3874 C CA . ILE A 1 485 ? 5.042 -7.445 -14.716 1.00 90.31 485 ILE A CA 1
ATOM 3875 C C . ILE A 1 485 ? 5.095 -6.248 -13.776 1.00 90.31 485 ILE A C 1
ATOM 3877 O O . ILE A 1 485 ? 4.369 -5.274 -13.972 1.00 90.31 485 ILE A O 1
ATOM 3881 N N . CYS A 1 486 ? 5.927 -6.338 -12.748 1.00 90.88 486 CYS A N 1
ATOM 3882 C CA . CYS A 1 486 ? 6.201 -5.242 -11.839 1.00 90.88 486 CYS A CA 1
ATOM 3883 C C . CYS A 1 486 ? 7.602 -4.692 -12.106 1.00 90.88 486 CYS A C 1
ATOM 3885 O O . CYS A 1 486 ? 8.558 -5.459 -12.238 1.00 90.88 486 CYS A O 1
ATOM 3887 N N . THR A 1 487 ? 7.712 -3.372 -12.182 1.00 92.06 487 THR A N 1
ATOM 3888 C CA . THR A 1 487 ? 8.980 -2.644 -12.247 1.00 92.06 487 THR A CA 1
ATOM 3889 C C . THR A 1 487 ? 9.064 -1.679 -11.082 1.00 92.06 487 THR A C 1
ATOM 3891 O O . THR A 1 487 ? 8.044 -1.160 -10.635 1.00 92.06 487 THR A O 1
ATOM 3894 N N . ALA A 1 488 ? 10.266 -1.411 -10.595 1.00 91.50 488 ALA A N 1
ATOM 3895 C CA . ALA A 1 488 ? 10.484 -0.352 -9.626 1.00 91.50 488 ALA A CA 1
ATOM 3896 C C . ALA A 1 488 ? 11.795 0.360 -9.871 1.00 91.50 488 ALA A C 1
ATOM 3898 O O . ALA A 1 488 ? 12.730 -0.210 -10.440 1.00 91.50 488 ALA A O 1
ATOM 3899 N N . GLY A 1 489 ? 11.845 1.608 -9.425 1.00 89.31 489 GLY A N 1
ATOM 3900 C CA . GLY A 1 489 ? 12.973 2.475 -9.692 1.00 89.31 489 GLY A CA 1
ATOM 3901 C C . GLY A 1 489 ? 13.309 3.456 -8.582 1.00 89.31 489 GLY A C 1
ATOM 3902 O O . GLY A 1 489 ? 12.673 3.526 -7.524 1.00 89.31 489 GLY A O 1
ATOM 3903 N N . SER A 1 490 ? 14.329 4.262 -8.869 1.00 88.38 490 SER A N 1
ATOM 3904 C CA . SER A 1 490 ? 14.808 5.357 -8.016 1.00 88.38 490 SER A CA 1
ATOM 3905 C C . SER A 1 490 ? 13.807 6.510 -7.875 1.00 88.38 490 SER A C 1
ATOM 3907 O O . SER A 1 490 ? 13.992 7.404 -7.056 1.00 88.38 490 SER A O 1
ATOM 3909 N N . ASP A 1 491 ? 12.699 6.497 -8.618 1.00 88.12 491 ASP A N 1
ATOM 3910 C CA . ASP A 1 491 ? 11.569 7.409 -8.404 1.00 88.12 491 ASP A CA 1
ATOM 3911 C C . ASP A 1 491 ? 10.687 7.029 -7.209 1.00 88.12 491 ASP A C 1
ATOM 3913 O O . ASP A 1 491 ? 9.675 7.689 -6.964 1.00 88.12 491 ASP A O 1
ATOM 3917 N N . ARG A 1 492 ? 11.089 6.005 -6.444 1.00 89.44 492 ARG A N 1
ATOM 3918 C CA . ARG A 1 492 ? 10.344 5.447 -5.308 1.00 89.44 492 ARG A CA 1
ATOM 3919 C C . ARG A 1 492 ? 9.038 4.784 -5.731 1.00 89.44 492 ARG A C 1
ATOM 3921 O O . ARG A 1 492 ? 8.188 4.532 -4.882 1.00 89.44 492 ARG A O 1
ATOM 3928 N N . GLN A 1 493 ? 8.849 4.518 -7.023 1.00 89.06 493 GLN A N 1
ATOM 3929 C CA . GLN A 1 493 ? 7.620 3.928 -7.533 1.00 89.06 493 GLN A CA 1
ATOM 3930 C C . GLN A 1 493 ? 7.818 2.453 -7.852 1.00 89.06 493 GLN A C 1
ATOM 3932 O O . GLN A 1 493 ? 8.821 2.074 -8.451 1.00 89.06 493 GLN A O 1
ATOM 3937 N N . ALA A 1 494 ? 6.834 1.633 -7.490 1.00 89.62 494 ALA A N 1
ATOM 3938 C CA . ALA A 1 494 ? 6.635 0.306 -8.049 1.00 89.62 494 ALA A CA 1
ATOM 3939 C C . ALA A 1 494 ? 5.386 0.328 -8.932 1.00 89.62 494 ALA A C 1
ATOM 3941 O O . ALA A 1 494 ? 4.284 0.630 -8.470 1.00 89.62 494 ALA A O 1
ATOM 3942 N N . LEU A 1 495 ? 5.574 0.042 -10.215 1.00 90.44 495 LEU A N 1
ATOM 3943 C CA . LEU A 1 495 ? 4.551 0.101 -11.247 1.00 90.44 495 LEU A CA 1
ATOM 3944 C C . LEU A 1 495 ? 4.219 -1.312 -11.716 1.00 90.44 495 LEU A C 1
ATOM 3946 O O . LEU A 1 495 ? 5.113 -2.125 -11.952 1.00 90.44 495 LEU A O 1
ATOM 3950 N N . ILE A 1 496 ? 2.928 -1.610 -11.855 1.00 89.94 496 ILE A N 1
ATOM 3951 C CA . ILE A 1 496 ? 2.448 -2.895 -12.369 1.00 89.94 496 ILE A CA 1
ATOM 3952 C C . ILE A 1 496 ? 1.806 -2.684 -13.724 1.00 89.94 496 ILE A C 1
ATOM 3954 O O . ILE A 1 496 ? 0.852 -1.921 -13.873 1.00 89.94 496 ILE A O 1
ATOM 3958 N N . TRP A 1 497 ? 2.322 -3.403 -14.710 1.00 88.19 497 TRP A N 1
ATOM 3959 C CA . TRP A 1 497 ? 1.953 -3.255 -16.108 1.00 88.19 497 TRP A CA 1
ATOM 3960 C C . TRP A 1 497 ? 1.090 -4.416 -16.573 1.00 88.19 497 TRP A C 1
ATOM 3962 O O . TRP A 1 497 ? 1.288 -5.557 -16.149 1.00 88.19 497 TRP A O 1
ATOM 3972 N N . GLN A 1 498 ? 0.174 -4.133 -17.499 1.00 85.31 498 GLN A N 1
ATOM 3973 C CA . GLN A 1 498 ? -0.568 -5.154 -18.231 1.00 85.31 498 GLN A CA 1
ATOM 3974 C C . GLN A 1 498 ? -0.166 -5.166 -19.696 1.00 85.31 498 GLN A C 1
ATOM 3976 O O . GLN A 1 498 ? -0.390 -4.204 -20.423 1.00 85.31 498 GLN A O 1
ATOM 3981 N N . MET A 1 499 ? 0.311 -6.309 -20.169 1.00 77.44 499 MET A N 1
ATOM 3982 C CA . MET A 1 499 ? 0.757 -6.459 -21.555 1.00 77.44 499 MET A CA 1
ATOM 3983 C C . MET A 1 499 ? -0.366 -6.413 -22.603 1.00 77.44 499 MET A C 1
ATOM 3985 O O . MET A 1 499 ? -0.111 -6.076 -23.753 1.00 77.44 499 MET A O 1
ATOM 3989 N N . ASN A 1 500 ? -1.611 -6.744 -22.241 1.00 67.94 500 ASN A N 1
ATOM 3990 C CA . ASN A 1 500 ? -2.702 -6.873 -23.219 1.00 67.94 500 ASN A CA 1
ATOM 3991 C C . ASN A 1 500 ? -3.338 -5.537 -23.647 1.00 67.94 500 ASN A C 1
ATOM 3993 O O . ASN A 1 500 ? -4.120 -5.517 -24.598 1.00 67.94 500 ASN A O 1
ATOM 3997 N N . HIS A 1 501 ? -3.030 -4.427 -22.974 1.00 54.81 501 HIS A N 1
ATOM 3998 C CA . HIS A 1 501 ? -3.567 -3.111 -23.322 1.00 54.81 501 HIS A CA 1
ATOM 3999 C C . HIS A 1 501 ? -2.609 -2.395 -24.280 1.00 54.81 501 HIS A C 1
ATOM 4001 O O . HIS A 1 501 ? -1.873 -1.502 -23.881 1.00 54.81 501 HIS A O 1
ATOM 4007 N N . PHE A 1 502 ? -2.644 -2.771 -25.562 1.00 49.25 502 PHE A N 1
ATOM 4008 C CA . PHE A 1 502 ? -1.778 -2.263 -26.644 1.00 49.25 502 PHE A CA 1
ATOM 4009 C C . PHE A 1 502 ? -1.849 -0.740 -26.929 1.00 49.25 502 PHE A C 1
ATOM 4011 O O . PHE A 1 502 ? -1.410 -0.312 -27.988 1.00 49.25 502 PHE A O 1
ATOM 4018 N N . ASN A 1 503 ? -2.418 0.088 -26.045 1.00 45.38 503 ASN A N 1
ATOM 4019 C CA . ASN A 1 503 ? -2.623 1.522 -26.290 1.00 45.38 503 ASN A CA 1
ATOM 4020 C C . ASN A 1 503 ? -2.642 2.414 -25.032 1.00 45.38 503 ASN A C 1
ATOM 4022 O O . ASN A 1 503 ? -3.105 3.553 -25.105 1.00 45.38 503 ASN A O 1
ATOM 4026 N N . ARG A 1 504 ? -2.175 1.935 -23.872 1.00 54.44 504 ARG A N 1
ATOM 4027 C CA . ARG A 1 504 ? -1.969 2.801 -22.701 1.00 54.44 504 ARG A CA 1
ATOM 4028 C C . ARG A 1 504 ? -0.593 2.552 -22.101 1.00 54.44 504 ARG A C 1
ATOM 4030 O O . ARG A 1 504 ? -0.363 1.487 -21.543 1.00 54.44 504 ARG A O 1
ATOM 4037 N N . ASP A 1 505 ? 0.262 3.571 -22.128 1.00 60.50 505 ASP A N 1
ATOM 4038 C CA . ASP A 1 505 ? 1.520 3.635 -21.363 1.00 60.50 505 ASP A CA 1
ATOM 4039 C C . ASP A 1 505 ? 1.260 3.887 -19.860 1.00 60.50 505 ASP A C 1
ATOM 4041 O O . ASP A 1 505 ? 2.040 4.525 -19.151 1.00 60.50 505 ASP A O 1
ATOM 4045 N N . GLU A 1 506 ? 0.113 3.429 -19.358 1.00 71.69 506 GLU A N 1
ATOM 4046 C CA . GLU A 1 506 ? -0.334 3.665 -17.993 1.00 71.69 506 GLU A CA 1
ATOM 4047 C C . GLU A 1 506 ? -0.250 2.358 -17.199 1.00 71.69 506 GLU A C 1
ATOM 4049 O O . GLU A 1 506 ? -0.840 1.352 -17.606 1.00 71.69 506 GLU A O 1
ATOM 4054 N N . PRO A 1 507 ? 0.469 2.349 -16.066 1.00 79.62 507 PRO A N 1
ATOM 4055 C CA . PRO A 1 507 ? 0.460 1.208 -15.166 1.00 79.62 507 PRO A CA 1
ATOM 4056 C C . PRO A 1 507 ? -0.943 1.025 -14.571 1.00 79.62 507 PRO A C 1
ATOM 4058 O O . PRO A 1 507 ? -1.656 1.997 -14.322 1.00 79.62 507 PRO A O 1
ATOM 4061 N N . ILE A 1 508 ? -1.338 -0.225 -14.319 1.00 81.38 508 ILE A N 1
ATOM 4062 C CA . ILE A 1 508 ? -2.617 -0.549 -13.664 1.00 81.38 508 ILE A CA 1
ATOM 4063 C C . ILE A 1 508 ? -2.596 -0.067 -12.215 1.00 81.38 508 ILE A C 1
ATOM 4065 O O . ILE A 1 508 ? -3.578 0.466 -11.704 1.00 81.38 508 ILE A O 1
ATOM 4069 N N . LEU A 1 509 ? -1.462 -0.300 -11.556 1.00 79.44 509 LEU A N 1
ATOM 4070 C CA . LEU A 1 509 ? -1.244 0.014 -10.158 1.00 79.44 509 LEU A CA 1
ATOM 4071 C C . LEU A 1 509 ? 0.106 0.707 -10.023 1.00 79.44 509 LEU A C 1
ATOM 4073 O O . LEU A 1 509 ? 1.094 0.285 -10.628 1.00 79.44 509 LEU A O 1
ATOM 4077 N N . ALA A 1 510 ? 0.130 1.761 -9.216 1.00 82.50 510 ALA A N 1
ATOM 4078 C CA . ALA A 1 510 ? 1.337 2.470 -8.840 1.00 82.50 510 ALA A CA 1
ATOM 4079 C C . ALA A 1 510 ? 1.396 2.547 -7.315 1.00 82.50 510 ALA A C 1
ATOM 4081 O O . ALA A 1 510 ? 0.478 3.065 -6.678 1.00 82.50 510 ALA A O 1
ATOM 4082 N N . TYR A 1 511 ? 2.477 2.032 -6.746 1.00 84.38 511 TYR A N 1
ATOM 4083 C CA . TYR A 1 511 ? 2.802 2.171 -5.336 1.00 84.38 511 TYR A CA 1
ATOM 4084 C C . TYR A 1 511 ? 3.975 3.135 -5.176 1.00 84.38 511 TYR A C 1
ATOM 4086 O O . TYR A 1 511 ? 4.929 3.051 -5.945 1.00 84.38 511 TYR A O 1
ATOM 4094 N N . THR A 1 512 ? 3.922 4.021 -4.181 1.00 85.25 512 THR A N 1
ATOM 4095 C CA . THR A 1 512 ? 5.013 4.954 -3.871 1.00 85.25 512 THR A CA 1
ATOM 4096 C C . THR A 1 512 ? 5.591 4.612 -2.502 1.00 85.25 512 THR A C 1
ATOM 4098 O O . THR A 1 512 ? 4.915 4.792 -1.490 1.00 85.25 512 THR A O 1
ATOM 4101 N N . ALA A 1 513 ? 6.833 4.135 -2.478 1.00 83.56 513 ALA A N 1
ATOM 4102 C CA . ALA A 1 513 ? 7.599 3.867 -1.267 1.00 83.56 513 ALA A CA 1
ATOM 4103 C C . ALA A 1 513 ? 8.211 5.157 -0.684 1.00 83.56 513 ALA A C 1
ATOM 4105 O O . ALA A 1 513 ? 8.291 6.199 -1.338 1.00 83.56 513 ALA A O 1
ATOM 4106 N N . GLU A 1 514 ? 8.701 5.092 0.556 1.00 77.50 514 GLU A N 1
ATOM 4107 C CA . GLU A 1 514 ? 9.351 6.237 1.221 1.00 77.50 514 GLU A CA 1
ATOM 4108 C C . GLU A 1 514 ? 10.774 6.514 0.695 1.00 77.50 514 GLU A C 1
ATOM 4110 O O . GLU A 1 514 ? 11.329 7.590 0.928 1.00 77.50 514 GLU A O 1
ATOM 4115 N N . GLY A 1 515 ? 11.371 5.565 -0.031 1.00 82.75 515 GLY A N 1
ATOM 4116 C CA . GLY A 1 515 ? 12.734 5.642 -0.552 1.00 82.75 515 GLY A CA 1
ATOM 4117 C C . GLY A 1 515 ? 12.890 4.981 -1.916 1.00 82.75 515 GLY A C 1
ATOM 4118 O O . GLY A 1 515 ? 11.932 4.456 -2.479 1.00 82.75 515 GLY A O 1
ATOM 4119 N N . GLU A 1 516 ? 14.107 5.036 -2.457 1.00 85.00 516 GLU A N 1
ATOM 4120 C CA . GLU A 1 516 ? 14.433 4.391 -3.729 1.00 85.00 516 GLU A CA 1
ATOM 4121 C C . GLU A 1 516 ? 14.291 2.879 -3.600 1.00 85.00 516 GLU A C 1
ATOM 4123 O O . GLU A 1 516 ? 14.826 2.268 -2.671 1.00 85.00 516 GLU A O 1
ATOM 4128 N N . ILE A 1 517 ? 13.542 2.285 -4.523 1.00 86.12 517 ILE A N 1
ATOM 4129 C CA . ILE A 1 517 ? 13.322 0.849 -4.513 1.00 86.12 517 ILE A CA 1
ATOM 4130 C C . ILE A 1 517 ? 14.502 0.201 -5.224 1.00 86.12 517 ILE A C 1
ATOM 4132 O O . ILE A 1 517 ? 14.735 0.449 -6.407 1.00 86.12 517 ILE A O 1
ATOM 4136 N N . ASN A 1 518 ? 15.231 -0.633 -4.491 1.00 80.62 518 ASN A N 1
ATOM 4137 C CA . ASN A 1 518 ? 16.419 -1.316 -4.997 1.00 80.62 518 ASN A CA 1
ATOM 4138 C C . ASN A 1 518 ? 16.078 -2.685 -5.583 1.00 80.62 518 ASN A C 1
ATOM 4140 O O . ASN A 1 518 ? 16.710 -3.126 -6.534 1.00 80.62 518 ASN A O 1
ATOM 4144 N N . GLN A 1 519 ? 15.082 -3.369 -5.015 1.00 77.38 519 GLN A N 1
ATOM 4145 C CA . GLN A 1 519 ? 14.710 -4.710 -5.447 1.00 77.38 519 GLN A CA 1
ATOM 4146 C C . GLN A 1 519 ? 13.221 -4.973 -5.237 1.00 77.38 519 GLN A C 1
ATOM 4148 O O . GLN A 1 519 ? 12.602 -4.470 -4.295 1.00 77.38 519 GLN A O 1
ATOM 4153 N N . ILE A 1 520 ? 12.668 -5.809 -6.114 1.00 84.62 520 ILE A N 1
ATOM 4154 C CA . ILE A 1 520 ? 11.305 -6.322 -6.043 1.00 84.62 520 ILE A CA 1
ATOM 4155 C C . ILE A 1 520 ? 11.354 -7.836 -6.167 1.00 84.62 520 ILE A C 1
ATOM 4157 O O . ILE A 1 520 ? 12.027 -8.356 -7.054 1.00 84.62 520 ILE A O 1
ATOM 4161 N N . HIS A 1 521 ? 10.563 -8.526 -5.351 1.00 77.50 521 HIS A N 1
ATOM 4162 C CA . HIS A 1 521 ? 10.327 -9.957 -5.507 1.00 77.50 521 HIS A CA 1
ATOM 4163 C C . HIS A 1 521 ? 8.858 -10.294 -5.334 1.00 77.50 521 HIS A C 1
ATOM 4165 O O . HIS A 1 521 ? 8.207 -9.856 -4.389 1.00 77.50 521 HIS A O 1
ATOM 4171 N N . TRP A 1 522 ? 8.332 -11.105 -6.242 1.00 75.56 522 TRP A N 1
ATOM 4172 C CA . TRP A 1 522 ? 6.997 -11.668 -6.097 1.00 75.56 522 TRP A CA 1
ATOM 4173 C C . TRP A 1 522 ? 7.045 -12.989 -5.343 1.00 75.56 522 TRP A C 1
ATOM 4175 O O . TRP A 1 522 ? 7.945 -13.804 -5.546 1.00 75.56 522 TRP A O 1
ATOM 4185 N N . SER A 1 523 ? 6.038 -13.232 -4.510 1.00 65.69 523 SER A N 1
ATOM 4186 C CA . SER A 1 523 ? 5.898 -14.527 -3.858 1.00 65.69 523 SER A CA 1
ATOM 4187 C C . SER A 1 523 ? 5.418 -15.581 -4.853 1.00 65.69 523 SER A C 1
ATOM 4189 O O . SER A 1 523 ? 4.332 -15.468 -5.425 1.00 65.69 523 SER A O 1
ATOM 4191 N N . ASN A 1 524 ? 6.198 -16.651 -5.022 1.00 63.69 524 ASN A N 1
ATOM 4192 C CA . ASN A 1 524 ? 5.809 -17.794 -5.853 1.00 63.69 524 ASN A CA 1
ATOM 4193 C C . ASN A 1 524 ? 4.619 -18.570 -5.272 1.00 63.69 524 ASN A C 1
ATOM 4195 O O . ASN A 1 524 ? 3.814 -19.106 -6.025 1.00 63.69 524 ASN A O 1
ATOM 4199 N N . ASN A 1 525 ? 4.501 -18.619 -3.943 1.00 56.22 525 ASN A N 1
ATOM 4200 C CA . ASN A 1 525 ? 3.450 -19.367 -3.251 1.00 56.22 525 ASN A CA 1
ATOM 4201 C C . ASN A 1 525 ? 2.209 -18.525 -2.982 1.00 56.22 525 ASN A C 1
ATOM 4203 O O . ASN A 1 525 ? 1.078 -18.975 -3.173 1.00 56.22 525 ASN A O 1
ATOM 4207 N N . PHE A 1 526 ? 2.421 -17.290 -2.533 1.00 59.03 526 PHE A N 1
ATOM 4208 C CA . PHE A 1 526 ? 1.354 -16.364 -2.199 1.00 59.03 526 PHE A CA 1
ATOM 4209 C C . PHE A 1 526 ? 1.251 -15.316 -3.297 1.00 59.03 526 PHE A C 1
ATOM 4211 O O . PHE A 1 526 ? 1.624 -14.168 -3.111 1.00 59.03 526 PHE A O 1
ATOM 4218 N N . HIS A 1 527 ? 0.731 -15.712 -4.455 1.00 67.44 527 HIS A N 1
ATOM 4219 C CA . HIS A 1 527 ? 0.794 -14.928 -5.693 1.00 67.44 527 HIS A CA 1
ATOM 4220 C C . HIS A 1 527 ? 0.175 -13.517 -5.662 1.00 67.44 527 HIS A C 1
ATOM 4222 O O . HIS A 1 527 ? 0.248 -12.828 -6.668 1.00 67.44 527 HIS A O 1
ATOM 4228 N N . GLN A 1 528 ? -0.505 -13.130 -4.585 1.00 68.56 528 GLN A N 1
ATOM 4229 C CA . GLN A 1 528 ? -1.047 -11.782 -4.384 1.00 68.56 528 GLN A CA 1
ATOM 4230 C C . GLN A 1 528 ? -0.061 -10.885 -3.633 1.00 68.56 528 GLN A C 1
ATOM 4232 O O . GLN A 1 528 ? -0.394 -9.757 -3.324 1.00 68.56 528 GLN A O 1
ATOM 4237 N N . TRP A 1 529 ? 1.120 -11.381 -3.271 1.00 70.31 529 TRP A N 1
ATOM 4238 C CA . TRP A 1 529 ? 2.049 -10.668 -2.409 1.00 70.31 529 TRP A CA 1
ATOM 4239 C C . TRP A 1 529 ? 3.345 -10.352 -3.135 1.00 70.31 529 TRP A C 1
ATOM 4241 O O . TRP A 1 529 ? 3.980 -11.223 -3.742 1.00 70.31 529 TRP A O 1
ATOM 4251 N N . ILE A 1 530 ? 3.747 -9.095 -3.013 1.00 76.06 530 ILE A N 1
ATOM 4252 C CA . ILE A 1 530 ? 5.002 -8.567 -3.521 1.00 76.06 530 ILE A CA 1
ATOM 4253 C C . ILE A 1 530 ? 5.810 -8.007 -2.359 1.00 76.06 530 ILE A C 1
ATOM 4255 O O . ILE A 1 530 ? 5.271 -7.365 -1.462 1.00 76.06 530 ILE A O 1
ATOM 4259 N N . SER A 1 531 ? 7.110 -8.262 -2.365 1.00 73.56 531 SER A N 1
ATOM 4260 C CA . SER A 1 531 ? 8.058 -7.634 -1.456 1.00 73.56 531 SER A CA 1
ATOM 4261 C C . SER A 1 531 ? 8.855 -6.569 -2.182 1.00 73.56 531 SER A C 1
ATOM 4263 O O . SER A 1 531 ? 9.377 -6.818 -3.271 1.00 73.56 531 SER A O 1
ATOM 4265 N N . ILE A 1 532 ? 8.994 -5.421 -1.536 1.00 80.44 532 ILE A N 1
ATOM 4266 C CA . ILE A 1 532 ? 9.737 -4.267 -2.018 1.00 80.44 532 ILE A CA 1
ATOM 4267 C C . ILE A 1 532 ? 10.780 -3.899 -0.968 1.00 80.44 532 ILE A C 1
ATOM 4269 O O . ILE A 1 532 ? 10.447 -3.719 0.204 1.00 80.44 532 ILE A O 1
ATOM 4273 N N . CYS A 1 533 ? 12.034 -3.763 -1.391 1.00 77.81 533 CYS A N 1
ATOM 4274 C CA . CYS A 1 533 ? 13.135 -3.327 -0.534 1.00 77.81 533 CYS A CA 1
ATOM 4275 C C . CYS A 1 533 ? 13.558 -1.903 -0.891 1.00 77.81 533 CYS A C 1
ATOM 4277 O O . CYS A 1 533 ? 13.872 -1.619 -2.049 1.00 77.81 533 CYS A O 1
ATOM 4279 N N . PHE A 1 534 ? 13.611 -1.026 0.111 1.00 78.88 534 PHE A N 1
ATOM 4280 C CA . PHE A 1 534 ? 14.117 0.339 -0.026 1.00 78.88 534 PHE A CA 1
ATOM 4281 C C . PHE A 1 534 ? 14.845 0.770 1.252 1.00 78.88 534 PHE A C 1
ATOM 4283 O O . PHE A 1 534 ? 14.368 0.558 2.365 1.00 78.88 534 PHE A O 1
ATOM 4290 N N . ASN A 1 535 ? 15.992 1.435 1.117 1.00 76.00 535 ASN A N 1
ATOM 4291 C CA . ASN A 1 535 ? 16.800 1.903 2.252 1.00 76.00 535 ASN A CA 1
ATOM 4292 C C . ASN A 1 535 ? 17.075 0.800 3.302 1.00 76.00 535 ASN A C 1
ATOM 4294 O O . ASN A 1 535 ? 17.816 -0.137 3.034 1.00 76.00 535 ASN A O 1
ATOM 4298 N N . LYS A 1 536 ? 16.503 0.935 4.507 1.00 64.50 536 LYS A N 1
ATOM 4299 C CA . LYS A 1 536 ? 16.604 0.006 5.652 1.00 64.50 536 LYS A CA 1
ATOM 4300 C C . LYS A 1 536 ? 15.292 -0.737 5.927 1.00 64.50 536 LYS A C 1
ATOM 4302 O O . LYS A 1 536 ? 15.112 -1.358 6.974 1.00 64.50 536 LYS A O 1
ATOM 4307 N N . SER A 1 537 ? 14.342 -0.591 5.014 1.00 63.56 537 SER A N 1
ATOM 4308 C CA . SER A 1 537 ? 12.963 -1.003 5.186 1.00 63.56 537 SER A CA 1
ATOM 4309 C C . SER A 1 537 ? 12.570 -1.945 4.066 1.00 63.56 537 SER A C 1
ATOM 4311 O O . SER A 1 537 ? 13.024 -1.857 2.924 1.00 63.56 537 SER A O 1
ATOM 4313 N N . MET A 1 538 ? 11.703 -2.874 4.411 1.00 70.19 538 MET A N 1
ATOM 4314 C CA . MET A 1 538 ? 11.075 -3.754 3.463 1.00 70.19 538 MET A CA 1
ATOM 4315 C C . MET A 1 538 ? 9.579 -3.713 3.693 1.00 70.19 538 MET A C 1
ATOM 4317 O O . MET A 1 538 ? 9.105 -3.840 4.821 1.00 70.19 538 MET A O 1
ATOM 4321 N N . GLU A 1 539 ? 8.840 -3.566 2.608 1.00 72.12 539 GLU A N 1
ATOM 4322 C CA . GLU A 1 539 ? 7.391 -3.611 2.621 1.00 72.12 539 GLU A CA 1
ATOM 4323 C C . GLU A 1 539 ? 6.905 -4.814 1.842 1.00 72.12 539 GLU A C 1
ATOM 4325 O O . GLU A 1 539 ? 7.426 -5.163 0.784 1.00 72.12 539 GLU A O 1
ATOM 4330 N N . ILE A 1 540 ? 5.895 -5.457 2.396 1.00 70.94 540 ILE A N 1
ATOM 4331 C CA . ILE A 1 540 ? 5.158 -6.524 1.761 1.00 70.94 540 ILE A CA 1
ATOM 4332 C C . ILE A 1 540 ? 3.789 -5.948 1.457 1.00 70.94 540 ILE A C 1
ATOM 4334 O O . ILE A 1 540 ? 3.070 -5.546 2.372 1.00 70.94 540 ILE A O 1
ATOM 4338 N N . LEU A 1 541 ? 3.458 -5.897 0.175 1.00 73.81 541 LEU A N 1
ATOM 4339 C CA . LEU A 1 541 ? 2.201 -5.361 -0.316 1.00 73.81 541 LEU A CA 1
ATOM 4340 C C . LEU A 1 541 ? 1.362 -6.497 -0.871 1.00 73.81 541 LEU A C 1
ATOM 4342 O O . LEU A 1 541 ? 1.890 -7.404 -1.526 1.00 73.81 541 LEU A O 1
ATOM 4346 N N . ARG A 1 542 ? 0.052 -6.410 -0.660 1.00 71.06 542 ARG A N 1
ATOM 4347 C CA . ARG A 1 542 ? -0.899 -7.205 -1.424 1.00 71.06 542 ARG A CA 1
ATOM 4348 C C . ARG A 1 542 ? -1.282 -6.473 -2.712 1.00 71.06 542 ARG A C 1
ATOM 4350 O O . ARG A 1 542 ? -1.522 -5.268 -2.694 1.00 71.06 542 ARG A O 1
ATOM 4357 N N . VAL A 1 543 ? -1.309 -7.210 -3.816 1.00 68.88 543 VAL A N 1
ATOM 4358 C CA . VAL A 1 543 ? -1.538 -6.752 -5.192 1.00 68.88 543 VAL A CA 1
ATOM 4359 C C . VAL A 1 543 ? -2.651 -7.553 -5.843 1.00 68.88 543 VAL A C 1
ATOM 4361 O O . VAL A 1 543 ? -2.634 -8.804 -5.721 1.00 68.88 543 VAL A O 1
#

pLDDT: mean 78.71, std 16.54, range [28.8, 94.94]

Secondary structure (DSSP, 8-state):
-HHHH-------PPPP--EEEESS-EEEEEEEEE-SSSS-EEEEEEEEEEEPPGGGTT-EEEEE---SSSS-GGGHHHHHHHHHHHTTS-TTTSPPB-SEEEEEEEEE--TTT--HHHHHHHHHHHHHHHHHHS-EEEEEEEEEEEEEEEGGGHHHHHHHHHHTT-EEEEEEE-SSEEEEEEEEEGGGGTTHHHHHHHHTTT--EEEEEEEEEEEPPHHHHHHHHHHHHHHTT-EEEE-SS-EEEEEE--PPPTT----EEEEES--SS--------SS-EEEEEESSSEEEEEE-TTS-TTS-SEEEEEEE-SS-TT-S--PPEEEEEE-SS-TTEEEEEETTSEEEEEEEE--EETTEEPPPEEEEEEEEE--SS-EEEEEE---TTTTTTEEEEEETTSEEEEEETT-TT--EEEEE-TT-PPEEEEEE-SS-TTEEEEEETT-SEEEEEETTSTTSEEEEEE--SS-EEEEEE-TT-SSEEEEEETTSEEEEEETT-TT----SEEEE-SS-EEEEEE-SSSTTEEEEEETTEEEEEE-

Sequence (543 aa):
MKNEFDCPVELGQPAVSYKETLKTPYRFNFRHKKQTGGHGQFGEIEGVINPQPPERNTIVEFTDNSVGEGVPKKFMSSLRKGLEAITKEGPLIKAPVTGIEVILQDGKTHIVDTTDIAMIVTMMNMMREAYERANWILLEPVVKVECVVPMEFESQVVKTLIERKGIVTATATGAEYSTLECEAPLREMFGYSTILRTQTQGKGEFTMEFKRYTPVEPYIQDEVIYDWKVANEIYRYTCEDMLFAAAWSNKIYEDRRFRLVVGTLLDEEKIMNNKDPSQPELFATTSNYLRIFRYHPNRDFNQIPITLECELYSTNKSNIYSAPLTGLDWNEVDSTLLATCSIDTTCTVWNVETVQQIGQVKAIEGSQKTQLIAHEKPVHDIAFAKLDSGGRDQFATAGADGSVRLFDLRSLQHSTILYEDPEKRMLNHVAWNKREHTKLATVAHESFEVVILDIRVPCRPLARFGNHRGFINGIAWAPHSTVHICTAGSDRQALIWQMNHFNRDEPILAYTAEGEINQIHWSNNFHQWISICFNKSMEILRV

Organism: Meloidogyne javanica (NCBI:txid6303)

InterPro domains:
  IPR000640 Elongation factor EFG, domain V-like [PF00679] (138-223)
  IPR000640 Elongation factor EFG, domain V-like [SM00838] (137-224)
  IPR001680 WD40 repeat [PF00400] (368-408)
  IPR001680 WD40 repeat [PF00400] (460-497)
  IPR001680 WD40 repeat [SM00320] (314-351)
  IPR001680 WD40 repeat [SM00320] (365-408)
  IPR001680 WD40 repeat [SM00320] (458-498)
  IPR001680 WD40 repeat [SM00320] (504-542)
  IPR005517 Translation elongation factor EFG/EF2, domain IV [PF03764] (14-135)
  IPR005517 Translation elongation factor EFG/EF2, domain IV [SM00889] (15-135)
  IPR014721 Small ribosomal subunit protein uS5 domain 2-type fold, subgroup [G3DSA:3.30.230.10] (19-225)
  IPR015943 WD40/YVTN repeat-like-containing domain superfamily [G3DSA:2.130.10.10] (243-541)
  IPR020568 Ribosomal protein uS5 domain 2-type superfamily [SSF54211] (14-135)
  IPR035647 EF-G domain III/V-like [SSF54980] (137-229)
  IPR036322 WD40-repeat-containing domain superfamily [SSF50978] (285-534)
  IPR045159 WD repeat-containing protein DCAF7-like [PTHR19919] (274-543)

Radius of gyration: 31.06 Å; chains: 1; bounding box: 84×86×76 Å